Protein AF-A0A6B2G007-F1 (afdb_monomer)

Radius of gyration: 26.15 Å; Cα contacts (8 Å, |Δi|>4): 715; chains: 1; bounding box: 72×70×72 Å

Foldseek 3Di:
DCLDLVNALVVLLVDQEAEDPDDDPLVQLLVQLSCLSSQHKYWYKDDFVQKIWIDIDGAQFFATPQQDFDDFDDDDFLCCLQANPPALLSLLVNLQVLCCLLFQVDPDCSQVDDPDDPPPDPPDDTLDDSVNSNVQLVVLALLSNLCSNQPVSLVVSQPPVVVPPPHHRFAGDDPVLLVLLVVDADDPVRLQVQLPDFDDDDLSVLSNLLRNLSSVSCVVRVDPRDRQDLPDSSSLSNSLSSSQSVCVRNVHDHGGSNVSSCSSVVNRDDDPVSVVVRVVLSVVLVVCSVVVHPPRFMWMAAPDDPVPDRIDTHHGHGYQCQRLRRHPANEWEKEAAQQPQAQQNCQPVCQCSRPSAHQKWKFWPDPVRHTQDHSPCVVNVVRRGPGNVVVVDEAQTKIWIQGPSSRGIHIYGYHHDPDDPSDRMDIDSDDDDDDPDDPDDPDPDPVVVVVVVVPDDPPPPDPDDDDDPPDPDPDDDDDDDDD

InterPro domains:
  IPR000594 THIF-type NAD/FAD binding fold [PF00899] (9-324)
  IPR023318 Ubiquitin activating enzyme, alpha domain superfamily [G3DSA:1.10.10.520] (75-268)
  IPR028077 Ubiquitin/SUMO-activating enzyme ubiquitin-like domain [PF14732] (335-420)
  IPR030661 SUMO-activating enzyme subunit Uba2 [PIRSF039133] (3-442)
  IPR035985 Ubiquitin-activating enzyme-like [SSF69572] (7-404)
  IPR045886 ThiF/MoeB/HesA family [PTHR10953] (7-319)

Mean predicted aligned error: 15.24 Å

Nearest PDB structures (foldseek):
  3kyc-assembly1_B  TM=9.020E-01  e=5.670E-42  Homo sapiens
  1y8q-assembly1_B  TM=8.906E-01  e=5.670E-42  Homo sapiens
  6cwz-assembly1_D  TM=8.940E-01  e=4.563E-41  Homo sapiens
  1y8r-assembly2_E  TM=8.791E-01  e=1.330E-40  Homo sapiens
  6cwy-assembly1_D  TM=5.712E-01  e=1.726E-38  Homo sapiens

Structure (mmCIF, N/CA/C/O backbone):
data_AF-A0A6B2G007-F1
#
_entry.id   AF-A0A6B2G007-F1
#
loop_
_atom_site.group_PDB
_atom_site.id
_atom_site.type_symbol
_atom_site.label_atom_id
_atom_site.label_alt_id
_atom_site.label_comp_id
_atom_site.label_asym_id
_atom_site.label_entity_id
_atom_site.label_seq_id
_atom_site.pdbx_PDB_ins_code
_atom_site.Cartn_x
_atom_site.Cartn_y
_atom_site.Cartn_z
_atom_site.occupancy
_atom_site.B_iso_or_equiv
_atom_site.auth_seq_id
_atom_site.auth_comp_id
_atom_site.auth_asym_id
_atom_site.auth_atom_id
_atom_site.pdbx_PDB_model_num
ATOM 1 N N . ASP A 1 1 ? -11.099 14.455 1.557 1.00 78.75 1 ASP A N 1
ATOM 2 C CA . ASP A 1 1 ? -10.613 13.286 2.298 1.00 78.75 1 ASP A CA 1
ATOM 3 C C . ASP A 1 1 ? -11.407 13.118 3.594 1.00 78.75 1 ASP A C 1
ATOM 5 O O . ASP A 1 1 ? -11.759 14.137 4.186 1.00 78.75 1 ASP A O 1
ATOM 9 N N . ILE A 1 2 ? -11.721 11.881 3.993 1.00 85.38 2 ILE A N 1
ATOM 10 C CA . ILE A 1 2 ? -12.398 11.539 5.257 1.00 85.38 2 ILE A CA 1
ATOM 11 C C . ILE A 1 2 ? -11.501 11.798 6.478 1.00 85.38 2 ILE A C 1
ATOM 13 O O . ILE A 1 2 ? -12.018 12.029 7.561 1.00 85.38 2 ILE A O 1
ATOM 17 N N . ILE A 1 3 ? -10.180 11.869 6.279 1.00 86.25 3 ILE A N 1
ATOM 18 C CA . ILE A 1 3 ? -9.179 12.172 7.321 1.00 86.25 3 ILE A CA 1
ATOM 19 C C . ILE A 1 3 ? -9.186 13.670 7.717 1.00 86.25 3 ILE A C 1
ATOM 21 O O . ILE A 1 3 ? -8.520 14.104 8.656 1.00 86.25 3 ILE A O 1
ATOM 25 N N . ALA A 1 4 ? -9.945 14.516 7.011 1.00 84.44 4 ALA A N 1
ATOM 26 C CA . ALA A 1 4 ? -10.005 15.945 7.307 1.00 84.44 4 ALA A CA 1
ATOM 27 C C . ALA A 1 4 ? -10.589 16.226 8.706 1.00 84.44 4 ALA A C 1
ATOM 29 O O . ALA A 1 4 ? -11.660 15.725 9.039 1.00 84.44 4 ALA A O 1
ATOM 30 N N . LYS A 1 5 ? -9.971 17.154 9.458 1.00 83.06 5 LYS A N 1
ATOM 31 C CA . LYS A 1 5 ? -10.325 17.527 10.852 1.00 83.06 5 LYS A CA 1
ATOM 32 C C . LYS A 1 5 ? -11.810 17.817 11.126 1.00 83.06 5 LYS A C 1
ATOM 34 O O . LYS A 1 5 ? -12.246 17.744 12.265 1.00 83.06 5 LYS A O 1
ATOM 39 N N . LYS A 1 6 ? -12.590 18.177 10.103 1.00 88.25 6 LYS A N 1
ATOM 40 C CA . LYS A 1 6 ? -14.039 18.419 10.223 1.00 88.25 6 LYS A CA 1
ATOM 41 C C . LYS A 1 6 ? -14.864 17.147 10.475 1.00 88.25 6 LYS A C 1
ATOM 43 O O . LYS A 1 6 ? -16.031 17.258 10.837 1.00 88.25 6 LYS A O 1
ATOM 48 N N . PHE A 1 7 ? -14.297 15.970 10.217 1.00 91.56 7 PHE A N 1
ATOM 49 C CA . PHE A 1 7 ? -14.924 14.668 10.431 1.00 91.56 7 PHE A CA 1
ATOM 50 C C . PHE A 1 7 ? -14.437 14.076 11.757 1.00 91.56 7 PHE A C 1
ATOM 52 O O . PHE A 1 7 ? -13.749 13.064 11.790 1.00 91.56 7 PHE A O 1
ATOM 59 N N . ASP A 1 8 ? -14.756 14.760 12.852 1.00 89.25 8 ASP A N 1
ATOM 60 C CA . ASP A 1 8 ? -14.345 14.401 14.208 1.00 89.25 8 ASP A CA 1
ATOM 61 C C . ASP A 1 8 ? -15.229 13.296 14.824 1.00 89.25 8 ASP A C 1
ATOM 63 O O . ASP A 1 8 ? -16.197 12.822 14.226 1.00 89.25 8 ASP A O 1
ATOM 67 N N . VAL A 1 9 ? -14.932 12.890 16.062 1.00 91.06 9 VAL A N 1
ATOM 68 C CA . VAL A 1 9 ? -15.736 11.887 16.788 1.00 91.06 9 VAL A CA 1
ATOM 69 C C . VAL A 1 9 ? -17.211 12.311 16.879 1.00 91.06 9 VAL A C 1
ATOM 71 O O . VAL A 1 9 ? -18.102 11.474 16.734 1.00 91.06 9 VAL A O 1
ATOM 74 N N . SER A 1 10 ? -17.480 13.610 17.042 1.00 93.44 10 SER A N 1
ATOM 75 C CA . SER A 1 10 ? -18.836 14.174 17.074 1.00 93.44 10 SER A CA 1
ATOM 76 C C . SER A 1 10 ? -19.579 13.986 15.751 1.00 93.44 10 SER A C 1
ATOM 78 O O . SER A 1 10 ? -20.785 13.747 15.748 1.00 93.44 10 SER A O 1
ATOM 80 N N . PHE A 1 11 ? -18.886 14.105 14.615 1.00 95.94 11 PHE A N 1
ATOM 81 C CA . PHE A 1 11 ? -19.437 13.799 13.300 1.00 95.94 11 PHE A CA 1
ATOM 82 C C . PHE A 1 11 ? -19.808 12.319 13.186 1.00 95.94 11 PHE A C 1
ATOM 84 O O . PHE A 1 11 ? -20.940 12.020 12.808 1.00 95.94 11 PHE A O 1
ATOM 91 N N . PHE A 1 12 ? -18.900 11.410 13.554 1.00 95.81 12 PHE A N 1
ATOM 92 C CA . PHE A 1 12 ? -19.152 9.966 13.491 1.00 95.81 12 PHE A CA 1
ATOM 93 C C . PHE A 1 12 ? -20.288 9.531 14.425 1.00 95.81 12 PHE A C 1
ATOM 95 O O . PHE A 1 12 ? -21.111 8.709 14.035 1.00 95.81 12 PHE A O 1
ATOM 102 N N . GLY A 1 13 ? -20.405 10.137 15.610 1.00 95.88 13 GLY A N 1
ATOM 103 C CA . GLY A 1 13 ? -21.468 9.845 16.577 1.00 95.88 13 GLY A CA 1
ATOM 104 C C . GLY A 1 13 ? -22.892 10.197 16.121 1.00 95.88 13 GLY A C 1
ATOM 105 O O . GLY A 1 13 ? -23.842 9.886 16.831 1.00 95.88 13 GLY A O 1
ATOM 106 N N . LYS A 1 14 ? -23.068 10.836 14.955 1.00 97.56 14 LYS A N 1
ATOM 107 C CA . LYS A 1 14 ? -24.390 11.124 14.365 1.00 97.56 14 LYS A CA 1
ATOM 108 C C . LYS A 1 14 ? -25.007 9.926 13.640 1.00 97.56 14 LYS A C 1
ATOM 110 O O . LYS A 1 14 ? -26.169 10.010 13.254 1.00 97.56 14 LYS A O 1
ATOM 115 N N . PHE A 1 15 ? -24.235 8.870 13.394 1.00 97.69 15 PHE A N 1
ATOM 116 C CA . PHE A 1 15 ? -24.653 7.734 12.577 1.00 97.69 15 PHE A CA 1
ATOM 117 C C . PHE A 1 15 ? -24.898 6.489 13.431 1.00 97.69 15 PHE A C 1
ATOM 119 O O . PHE A 1 15 ? -24.147 6.212 14.361 1.00 97.69 15 PHE A O 1
ATOM 126 N N . ASP A 1 16 ? -25.908 5.698 13.063 1.00 96.06 16 ASP A N 1
ATOM 127 C CA . ASP A 1 16 ? -26.186 4.410 13.712 1.00 96.06 16 ASP A CA 1
ATOM 128 C C . ASP A 1 16 ? -25.235 3.296 13.245 1.00 96.06 16 ASP A C 1
ATOM 130 O O . ASP A 1 16 ? -24.919 2.376 14.000 1.00 96.06 16 ASP A O 1
ATOM 134 N N . VAL A 1 17 ? -24.790 3.364 11.985 1.00 95.88 17 VAL A N 1
ATOM 135 C CA . VAL A 1 17 ? -23.857 2.427 11.341 1.00 95.88 17 VAL A CA 1
ATOM 136 C C . VAL A 1 17 ? -23.013 3.196 10.324 1.00 95.88 17 VAL A C 1
ATOM 138 O O . VAL A 1 17 ? -23.531 4.052 9.606 1.00 95.88 17 VAL A O 1
ATOM 141 N N . VAL A 1 18 ? -21.727 2.859 10.220 1.00 97.56 18 VAL A N 1
ATOM 142 C CA . VAL A 1 18 ? -20.817 3.356 9.174 1.00 97.56 18 VAL A CA 1
ATOM 143 C C . VAL A 1 18 ? -20.434 2.204 8.249 1.00 97.56 18 VAL A C 1
ATOM 145 O O . VAL A 1 18 ? -20.181 1.097 8.716 1.00 97.56 18 VAL A O 1
ATOM 148 N N . ILE A 1 19 ? -20.381 2.450 6.937 1.00 96.88 19 ILE A N 1
ATOM 149 C CA . ILE A 1 19 ? -19.986 1.451 5.933 1.00 96.88 19 ILE A CA 1
ATOM 150 C C . ILE A 1 19 ? -18.810 2.000 5.127 1.00 96.88 19 ILE A C 1
ATOM 152 O O . ILE A 1 19 ? -18.935 3.032 4.467 1.00 96.88 19 ILE A O 1
ATOM 156 N N . ASN A 1 20 ? -17.677 1.303 5.160 1.00 94.75 20 ASN A N 1
ATOM 157 C CA . ASN A 1 20 ? -16.521 1.627 4.335 1.00 94.75 20 ASN A CA 1
ATOM 158 C C . ASN A 1 20 ? -16.717 1.150 2.892 1.00 94.75 20 ASN A C 1
ATOM 160 O O . ASN A 1 20 ? -17.160 0.033 2.630 1.00 94.75 20 ASN A O 1
ATOM 164 N N . ALA A 1 21 ? -16.269 1.989 1.962 1.00 88.81 21 ALA A N 1
ATOM 165 C CA . ALA A 1 21 ? -16.079 1.674 0.547 1.00 88.81 21 ALA A CA 1
ATOM 166 C C . ALA A 1 21 ? -14.742 2.270 0.068 1.00 88.81 21 ALA A C 1
ATOM 168 O O . ALA A 1 21 ? -14.669 2.972 -0.936 1.00 88.81 21 ALA A O 1
ATOM 169 N N . LEU A 1 22 ? -13.697 2.061 0.873 1.00 84.88 22 LEU A N 1
ATOM 170 C CA . LEU A 1 22 ? -12.377 2.673 0.721 1.00 84.88 22 LEU A CA 1
ATOM 171 C C . LEU A 1 22 ? -11.397 1.697 0.070 1.00 84.88 22 LEU A C 1
ATOM 173 O O . LEU A 1 22 ? -11.487 0.490 0.276 1.00 84.88 22 LEU A O 1
ATOM 177 N N . ASP A 1 23 ? -10.409 2.209 -0.646 1.00 76.94 23 ASP A N 1
ATOM 178 C CA . ASP A 1 23 ? -9.395 1.437 -1.374 1.00 76.94 23 ASP A CA 1
ATOM 179 C C . ASP A 1 23 ? -8.012 1.445 -0.705 1.00 76.94 23 ASP A C 1
ATOM 181 O O . ASP A 1 23 ? -7.130 0.681 -1.091 1.00 76.94 23 ASP A O 1
ATOM 185 N N . ASN A 1 24 ? -7.823 2.274 0.322 1.00 73.19 24 ASN A N 1
ATOM 186 C CA . ASN A 1 24 ? -6.537 2.463 0.977 1.00 73.19 24 ASN A CA 1
ATOM 187 C C . ASN A 1 24 ? -6.595 2.131 2.474 1.00 73.19 24 ASN A C 1
ATOM 189 O O . ASN A 1 24 ? -7.582 2.385 3.172 1.00 73.19 24 ASN A O 1
ATOM 193 N N . ARG A 1 25 ? -5.502 1.545 2.971 1.00 79.38 25 ARG A N 1
ATOM 194 C CA . ARG A 1 25 ? -5.396 1.044 4.348 1.00 79.38 25 ARG A CA 1
ATOM 195 C C . ARG A 1 25 ? -5.442 2.162 5.386 1.00 79.38 25 ARG A C 1
ATOM 197 O O . ARG A 1 25 ? -6.015 1.964 6.453 1.00 79.38 25 ARG A O 1
ATOM 204 N N . GLU A 1 26 ? -4.839 3.305 5.075 1.00 81.44 26 GLU A N 1
ATOM 205 C CA . GLU A 1 26 ? -4.743 4.451 5.979 1.00 81.44 26 GLU A CA 1
ATOM 206 C C . GLU A 1 26 ? -6.129 5.001 6.322 1.00 81.44 26 GLU A C 1
ATOM 208 O O . GLU A 1 26 ? -6.502 5.054 7.493 1.00 81.44 26 GLU A O 1
ATOM 213 N N . SER A 1 27 ? -6.941 5.295 5.304 1.00 86.44 27 SER A N 1
ATOM 214 C CA . SER A 1 27 ? -8.308 5.786 5.493 1.00 86.44 27 SER A CA 1
ATOM 215 C C . SER A 1 27 ? -9.176 4.758 6.220 1.00 86.44 27 SER A C 1
ATOM 217 O O . SER A 1 27 ? -9.948 5.129 7.102 1.00 86.44 27 SER A O 1
ATOM 219 N N . ARG A 1 28 ? -9.033 3.459 5.907 1.00 91.25 28 ARG A N 1
ATOM 220 C CA . ARG A 1 28 ? -9.756 2.385 6.617 1.00 91.25 28 ARG A CA 1
ATOM 221 C C . ARG A 1 28 ? -9.400 2.343 8.104 1.00 91.25 28 ARG A C 1
ATOM 223 O O . ARG A 1 28 ? -10.301 2.283 8.939 1.00 91.25 28 ARG A O 1
ATOM 230 N N . SER A 1 29 ? -8.108 2.420 8.435 1.00 90.12 29 SER A N 1
ATOM 231 C CA . SER A 1 29 ? -7.623 2.453 9.822 1.00 90.12 29 SER A CA 1
ATOM 232 C C . SER A 1 29 ? -8.095 3.713 10.557 1.00 90.12 29 SER A C 1
ATOM 234 O O . SER A 1 29 ? -8.569 3.628 11.690 1.00 90.12 29 SER A O 1
ATOM 236 N N . HIS A 1 30 ? -8.073 4.877 9.899 1.00 90.88 30 HIS A N 1
ATOM 237 C CA . HIS A 1 30 ? -8.612 6.118 10.456 1.00 90.88 30 HIS A CA 1
ATOM 238 C C . HIS A 1 30 ? -10.107 5.992 10.786 1.00 90.88 30 HIS A C 1
ATOM 240 O O . HIS A 1 30 ? -10.507 6.226 11.926 1.00 90.88 30 HIS A O 1
ATOM 246 N N . VAL A 1 31 ? -10.935 5.540 9.837 1.00 94.69 31 VAL A N 1
ATOM 247 C CA . VAL A 1 31 ? -12.377 5.348 10.071 1.00 94.69 31 VAL A CA 1
ATOM 248 C C . VAL A 1 31 ? -12.637 4.321 11.178 1.00 94.69 31 VAL A C 1
ATOM 250 O O . VAL A 1 31 ? -13.512 4.543 12.015 1.00 94.69 31 VAL A O 1
ATOM 253 N N . ASN A 1 32 ? -11.852 3.239 11.246 1.00 95.00 32 ASN A N 1
ATOM 254 C CA . ASN A 1 32 ? -11.906 2.268 12.343 1.00 95.00 32 ASN A CA 1
ATOM 255 C C . ASN A 1 32 ? -11.693 2.933 13.712 1.00 95.00 32 ASN A C 1
ATOM 257 O O . ASN A 1 32 ? -12.522 2.767 14.610 1.00 95.00 32 ASN A O 1
ATOM 261 N N . LYS A 1 33 ? -10.625 3.728 13.861 1.00 92.56 33 LYS A N 1
ATOM 262 C CA . LYS A 1 33 ? -10.320 4.475 15.094 1.00 92.56 33 LYS A CA 1
ATOM 263 C C . LYS A 1 33 ? -11.477 5.407 15.475 1.00 92.56 33 LYS A C 1
ATOM 265 O O . LYS A 1 33 ? -11.923 5.388 16.623 1.00 92.56 33 LYS A O 1
ATOM 270 N N . MET A 1 34 ? -12.021 6.154 14.514 1.00 94.31 34 MET A N 1
ATOM 271 C CA . MET A 1 34 ? -13.130 7.085 14.756 1.00 94.31 34 MET A CA 1
ATOM 272 C C . MET A 1 34 ? -14.423 6.373 15.173 1.00 94.31 34 MET A C 1
ATOM 274 O O . MET A 1 34 ? -15.066 6.782 16.139 1.00 94.31 34 MET A O 1
ATOM 278 N N . CYS A 1 35 ? -14.773 5.262 14.520 1.00 96.00 35 CYS A N 1
ATOM 279 C CA . CYS A 1 35 ? -15.961 4.471 14.854 1.00 96.00 35 CYS A CA 1
ATOM 280 C C . CYS A 1 35 ? -15.863 3.839 16.253 1.00 96.00 35 CYS A C 1
ATOM 282 O O . CYS A 1 35 ? -16.823 3.878 17.022 1.00 96.00 35 CYS A O 1
ATOM 284 N N . LEU A 1 36 ? -14.689 3.323 16.637 1.00 93.88 36 LEU A N 1
ATOM 285 C CA . LEU A 1 36 ? -14.453 2.796 17.987 1.00 93.88 36 LEU A CA 1
ATOM 286 C C . LEU A 1 36 ? -14.609 3.871 19.072 1.00 93.88 36 LEU A C 1
ATOM 288 O O . 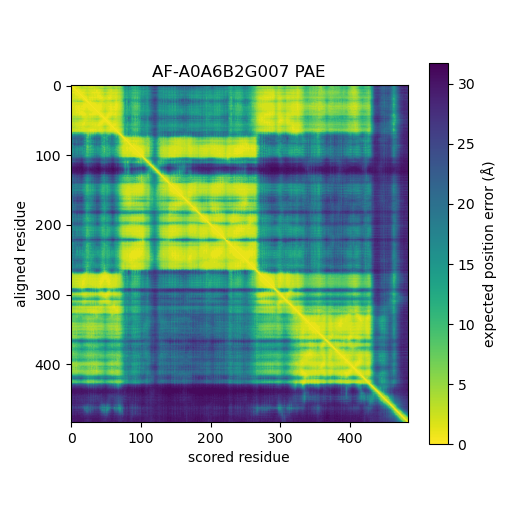LEU A 1 36 ? -15.121 3.588 20.161 1.00 93.88 36 LEU A O 1
ATOM 292 N N . LYS A 1 37 ? -14.180 5.105 18.793 1.00 91.94 37 LYS A N 1
ATOM 293 C CA . LYS A 1 37 ? -14.319 6.234 19.724 1.00 91.94 37 LYS A CA 1
ATOM 294 C C . LYS A 1 37 ? -15.753 6.714 19.835 1.00 91.94 37 LYS A C 1
ATOM 296 O O . LYS A 1 37 ? -16.248 6.863 20.948 1.00 91.94 37 LYS A O 1
ATOM 301 N N . ALA A 1 38 ? -16.431 6.853 18.700 1.00 95.00 38 ALA A N 1
ATOM 302 C CA . ALA A 1 38 ? -17.844 7.205 18.642 1.00 95.00 38 ALA A CA 1
ATOM 303 C C . ALA A 1 38 ? -18.771 6.074 19.135 1.00 95.00 38 ALA A C 1
ATOM 305 O O . ALA A 1 38 ? -19.967 6.295 19.289 1.00 95.00 38 ALA A O 1
ATOM 306 N N . ALA A 1 39 ? -18.231 4.873 19.387 1.00 94.44 39 ALA A N 1
ATOM 307 C CA . ALA A 1 39 ? -18.985 3.659 19.704 1.00 94.44 39 ALA A CA 1
ATOM 308 C C . ALA A 1 39 ? -20.038 3.299 18.635 1.00 94.44 39 ALA A C 1
ATOM 310 O O . ALA A 1 39 ? -21.068 2.696 18.940 1.00 94.44 39 ALA A O 1
ATOM 311 N N . VAL A 1 40 ? -19.742 3.626 17.376 1.00 96.25 40 VAL A N 1
ATOM 312 C CA . VAL A 1 40 ? -20.588 3.338 16.216 1.00 96.25 40 VAL A CA 1
ATOM 313 C C . VAL A 1 40 ? -20.089 2.059 15.535 1.00 96.25 40 VAL A C 1
ATOM 315 O O . VAL A 1 40 ? -18.892 1.946 15.263 1.00 96.25 40 VAL A O 1
ATOM 318 N N . PRO A 1 41 ? -20.957 1.065 15.267 1.00 94.88 41 PRO A N 1
ATOM 319 C CA . PRO A 1 41 ? -20.592 -0.111 14.486 1.00 94.88 41 PRO A CA 1
ATOM 320 C C . PRO A 1 41 ? -20.098 0.255 13.081 1.00 94.88 41 PRO A C 1
ATOM 322 O O . PRO A 1 41 ? -20.731 1.038 12.371 1.00 94.88 41 PRO A O 1
ATOM 325 N N . LEU A 1 42 ? -18.996 -0.367 12.667 1.00 96.31 42 LEU A N 1
ATOM 326 C CA . LEU A 1 42 ? -18.395 -0.200 11.348 1.00 96.31 42 LEU A CA 1
ATOM 327 C C . LEU A 1 42 ? -18.552 -1.485 10.534 1.00 96.31 42 LEU A C 1
ATOM 329 O O . LEU A 1 42 ? -18.262 -2.571 11.025 1.00 96.31 42 LEU A O 1
ATOM 333 N N . ILE A 1 43 ? -18.961 -1.364 9.277 1.00 95.62 43 ILE A N 1
ATOM 334 C CA . ILE A 1 43 ? -18.908 -2.436 8.285 1.00 95.62 43 ILE A CA 1
ATOM 335 C C . ILE A 1 43 ? -17.774 -2.116 7.319 1.00 95.62 43 ILE A C 1
ATOM 337 O O . ILE A 1 43 ? -17.810 -1.085 6.649 1.00 95.62 43 ILE A O 1
ATOM 341 N N . ASP A 1 44 ? -16.775 -2.989 7.238 1.00 94.62 44 ASP A N 1
ATOM 342 C CA . ASP A 1 44 ? -15.710 -2.897 6.241 1.00 94.62 44 ASP A CA 1
ATOM 343 C C . ASP A 1 44 ? -15.919 -3.917 5.131 1.00 94.62 44 ASP A C 1
ATOM 345 O O . ASP A 1 44 ? -16.363 -5.041 5.367 1.00 94.62 44 ASP A O 1
ATOM 349 N N . ALA A 1 45 ? -15.598 -3.513 3.909 1.00 91.31 45 ALA A N 1
ATOM 350 C CA . ALA A 1 45 ? -15.768 -4.338 2.731 1.00 91.31 45 ALA A CA 1
ATOM 351 C C . ALA A 1 45 ? -14.538 -4.256 1.826 1.00 91.31 45 ALA A C 1
ATOM 353 O O . ALA A 1 45 ? -13.864 -3.226 1.720 1.00 91.31 45 ALA A O 1
ATOM 354 N N . GLY A 1 46 ? -14.233 -5.353 1.142 1.00 88.12 46 GLY A N 1
ATOM 355 C CA . GLY A 1 46 ? -13.170 -5.386 0.146 1.00 88.12 46 GLY A CA 1
ATOM 356 C C . GLY A 1 46 ? -13.455 -6.383 -0.961 1.00 88.12 46 GLY A C 1
ATOM 357 O O . GLY A 1 46 ? -14.169 -7.368 -0.770 1.00 88.12 46 GLY A O 1
ATOM 358 N N . THR A 1 47 ? -12.903 -6.096 -2.133 1.00 81.81 47 THR A N 1
ATOM 359 C CA . THR A 1 47 ? -13.010 -6.938 -3.321 1.00 81.81 47 THR A CA 1
ATOM 360 C C . THR A 1 47 ? -11.643 -7.119 -3.952 1.00 81.81 47 THR A C 1
ATOM 362 O O . THR A 1 47 ? -10.803 -6.220 -3.940 1.00 81.81 47 THR A O 1
ATOM 365 N N . ALA A 1 48 ? -11.415 -8.314 -4.493 1.00 75.31 48 ALA A N 1
ATOM 366 C CA . ALA A 1 48 ? -10.226 -8.630 -5.260 1.00 75.31 48 ALA A CA 1
ATOM 367 C C . ALA A 1 48 ? -10.522 -9.671 -6.342 1.00 75.31 48 ALA A C 1
ATOM 369 O O . ALA A 1 48 ? -10.581 -10.876 -6.084 1.00 75.31 48 ALA A O 1
ATOM 370 N N . GLY A 1 49 ? -10.724 -9.214 -7.579 1.00 75.75 49 GLY A N 1
ATOM 371 C CA . GLY A 1 49 ? -11.154 -10.068 -8.680 1.00 75.75 49 GLY A CA 1
ATOM 372 C C . GLY A 1 49 ? -12.498 -10.734 -8.375 1.00 75.75 49 GLY A C 1
ATOM 373 O O . GLY A 1 49 ? -13.516 -10.067 -8.210 1.00 75.75 49 GLY A O 1
ATOM 374 N N . TYR A 1 50 ? -12.500 -12.065 -8.304 1.00 78.19 50 TYR A N 1
ATOM 375 C CA . TYR A 1 50 ? -13.686 -12.887 -8.000 1.00 78.19 50 TYR A CA 1
ATOM 376 C C . TYR A 1 50 ? -13.921 -13.120 -6.508 1.00 78.19 50 TYR A C 1
ATOM 378 O O . TYR A 1 50 ? -14.813 -13.874 -6.124 1.00 78.19 50 TYR A O 1
ATOM 386 N N . LEU A 1 51 ? -13.068 -12.549 -5.674 1.00 82.25 51 LEU A N 1
ATOM 387 C CA . LEU A 1 51 ? -13.075 -12.760 -4.246 1.00 82.25 51 LEU A CA 1
ATOM 388 C C . LEU A 1 51 ? -13.501 -11.467 -3.548 1.00 82.25 51 LEU A C 1
ATOM 390 O O . LEU A 1 51 ? -13.320 -10.371 -4.081 1.00 82.25 51 LEU A O 1
ATOM 394 N N . GLY A 1 52 ? -14.036 -11.586 -2.343 1.00 87.38 52 GLY A N 1
ATOM 395 C CA . GLY A 1 52 ? -14.354 -10.419 -1.533 1.00 87.38 52 GLY A CA 1
ATOM 396 C C . GLY A 1 52 ? -14.750 -10.783 -0.118 1.00 87.38 52 GLY A C 1
ATOM 397 O O . GLY A 1 52 ? -14.927 -11.957 0.214 1.00 87.38 52 GLY A O 1
ATOM 398 N N . GLN A 1 53 ? -14.896 -9.762 0.712 1.00 91.75 53 GLN A N 1
ATOM 399 C CA . GLN A 1 53 ? -15.231 -9.921 2.114 1.00 91.75 53 GLN A CA 1
ATOM 400 C C . GLN A 1 53 ? -16.066 -8.757 2.639 1.00 91.75 53 GLN A C 1
ATOM 402 O O . GLN A 1 53 ? -15.906 -7.619 2.194 1.00 91.75 53 GLN A O 1
ATOM 407 N N . VAL A 1 54 ? -16.908 -9.058 3.625 1.00 93.50 54 VAL A N 1
ATOM 408 C CA . VAL A 1 54 ? -17.610 -8.090 4.473 1.00 93.50 54 VAL A CA 1
ATOM 409 C C . VAL A 1 54 ? -17.321 -8.444 5.925 1.00 93.50 54 VAL A C 1
ATOM 411 O O . VAL A 1 54 ? -17.570 -9.572 6.351 1.00 93.50 54 VAL A O 1
ATOM 414 N N . ALA A 1 55 ? -16.804 -7.488 6.685 1.00 92.25 55 ALA A N 1
ATOM 415 C CA . ALA A 1 55 ? -16.509 -7.617 8.103 1.00 92.25 55 ALA A CA 1
ATOM 416 C C . ALA A 1 55 ? -17.292 -6.575 8.899 1.00 92.25 55 ALA A C 1
ATOM 418 O O . ALA A 1 55 ? -17.514 -5.459 8.436 1.00 92.25 55 ALA A O 1
ATOM 419 N N . VAL A 1 56 ? -17.696 -6.938 10.114 1.00 92.50 56 VAL A N 1
ATOM 420 C CA . VAL A 1 56 ? -18.375 -6.030 11.039 1.00 92.50 56 VAL A CA 1
ATOM 421 C C . VAL A 1 56 ? -17.495 -5.838 12.260 1.00 92.50 56 VAL A C 1
ATOM 423 O O . VAL A 1 56 ? -17.109 -6.805 12.915 1.00 92.50 56 VAL A O 1
ATOM 426 N N . TYR A 1 57 ? -17.217 -4.581 12.576 1.00 92.94 57 TYR A N 1
ATOM 427 C CA . TYR A 1 57 ? -16.426 -4.158 13.713 1.00 92.94 57 TYR A CA 1
ATOM 428 C C . TYR A 1 57 ? -17.310 -3.440 14.725 1.00 92.94 57 TYR A C 1
ATOM 430 O O . TYR A 1 57 ? -17.944 -2.423 14.437 1.00 92.94 57 TYR A O 1
ATOM 438 N N . LYS A 1 58 ? -17.348 -3.981 15.940 1.00 92.00 58 LYS A N 1
ATOM 439 C CA . LYS A 1 58 ? -18.098 -3.437 17.063 1.00 92.00 58 LYS A CA 1
ATOM 440 C C . LYS A 1 58 ? -17.215 -3.408 18.301 1.00 92.00 58 LYS A C 1
ATOM 442 O O . LYS A 1 58 ? -16.716 -4.446 18.740 1.00 92.00 58 LYS A O 1
ATOM 447 N N . LYS A 1 59 ? -17.074 -2.209 18.871 1.00 92.00 59 LYS A N 1
ATOM 448 C CA . LYS A 1 59 ? -16.295 -1.952 20.085 1.00 92.00 59 LYS A CA 1
ATOM 449 C C . LYS A 1 59 ? -16.636 -2.964 21.183 1.00 92.00 59 LYS A C 1
ATOM 451 O O . LYS A 1 59 ? -17.811 -3.249 21.408 1.00 92.00 59 LYS A O 1
ATOM 456 N N . ASP A 1 60 ? -15.602 -3.511 21.818 1.00 89.69 60 ASP A N 1
ATOM 457 C CA . ASP A 1 60 ? -15.666 -4.476 22.928 1.00 89.69 60 ASP A CA 1
ATOM 458 C C . ASP A 1 60 ? -16.376 -5.812 22.624 1.00 89.69 60 ASP A C 1
ATOM 460 O O . ASP A 1 60 ? -16.509 -6.661 23.506 1.00 89.69 60 ASP A O 1
ATOM 464 N N . VAL A 1 61 ? -16.809 -6.040 21.378 1.00 89.50 61 VAL A N 1
ATOM 465 C CA . VAL A 1 61 ? -17.542 -7.247 20.964 1.00 89.50 61 VAL A CA 1
ATOM 466 C C . VAL A 1 61 ? -16.737 -8.059 19.958 1.00 89.50 61 VAL A C 1
ATOM 468 O O . VAL A 1 61 ? -16.563 -9.264 20.144 1.00 89.50 61 VAL A O 1
ATOM 471 N N . THR A 1 62 ? -16.238 -7.411 18.909 1.00 90.31 62 THR A N 1
ATOM 472 C CA . THR A 1 62 ? -15.423 -8.037 17.863 1.00 90.31 62 THR A CA 1
ATOM 473 C C . THR A 1 62 ? -14.008 -7.484 17.908 1.00 90.31 62 THR A C 1
ATOM 475 O O . THR A 1 62 ? -13.753 -6.430 18.490 1.00 90.31 62 THR A O 1
ATOM 478 N N . GLU A 1 63 ? -13.076 -8.151 17.238 1.00 91.06 63 GLU A N 1
ATOM 479 C CA . GLU A 1 63 ? -11.839 -7.490 16.833 1.00 91.06 63 GLU A CA 1
ATOM 480 C C . GLU A 1 63 ? -12.135 -6.207 16.038 1.00 91.06 63 GLU A C 1
ATOM 482 O O . GLU A 1 63 ? -13.215 -6.065 15.462 1.00 91.06 63 GLU A O 1
ATOM 487 N N . CYS A 1 64 ? -11.204 -5.258 16.040 1.00 92.81 64 CYS A N 1
ATOM 488 C CA . CYS A 1 64 ? -11.27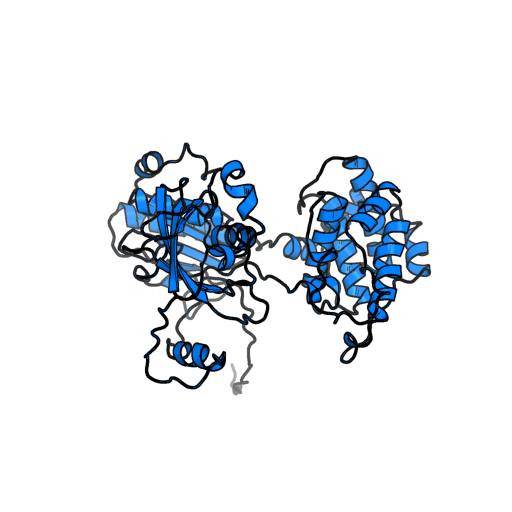2 -4.090 15.169 1.00 92.81 64 CYS A CA 1
ATOM 489 C C . CYS A 1 64 ? -10.447 -4.312 13.899 1.00 92.81 64 CYS A C 1
ATOM 491 O O . CYS A 1 64 ? -9.706 -5.292 13.805 1.00 92.81 64 CYS A O 1
ATOM 493 N N . TYR A 1 65 ? -10.531 -3.382 12.947 1.00 92.00 65 TYR A N 1
ATOM 494 C CA . TYR A 1 65 ? -9.762 -3.466 11.704 1.00 92.00 65 TYR A CA 1
ATOM 495 C C . TYR A 1 65 ? -8.256 -3.643 11.961 1.00 92.00 65 TYR A C 1
ATOM 497 O O . TYR A 1 65 ? -7.626 -4.459 11.301 1.00 92.00 65 TYR A O 1
ATOM 505 N N . ASP A 1 66 ? -7.686 -2.966 12.962 1.00 90.38 66 ASP A N 1
ATOM 506 C CA . ASP A 1 66 ? -6.245 -3.002 13.269 1.00 90.38 66 ASP A CA 1
ATOM 507 C C . ASP A 1 66 ? -5.827 -4.132 14.243 1.00 90.38 66 ASP A C 1
ATOM 509 O O . ASP A 1 66 ? -4.711 -4.141 14.759 1.00 90.38 66 ASP A O 1
ATOM 513 N N . CYS A 1 67 ? -6.714 -5.078 14.582 1.00 87.31 67 CYS A N 1
ATOM 514 C CA . CYS A 1 67 ? -6.369 -6.174 15.506 1.00 87.31 67 CYS A CA 1
ATOM 515 C C . CYS A 1 67 ? -5.411 -7.205 14.918 1.00 87.31 67 CYS A C 1
ATOM 517 O O . CYS A 1 67 ? -4.683 -7.852 15.674 1.00 87.31 67 CYS A O 1
ATOM 519 N N . SER A 1 68 ? -5.467 -7.381 13.601 1.00 79.81 68 SER A N 1
ATOM 520 C CA . SER A 1 68 ? -4.640 -8.317 12.855 1.00 79.81 68 SER A CA 1
ATOM 521 C C . SER A 1 68 ? -3.743 -7.524 11.908 1.00 79.81 68 SER A C 1
ATOM 523 O O . SER A 1 68 ? -4.242 -6.607 11.250 1.00 79.81 68 SER A O 1
ATOM 525 N N . PRO A 1 69 ? -2.446 -7.858 11.800 1.00 69.56 69 PRO A N 1
ATOM 526 C CA . PRO A 1 69 ? -1.560 -7.182 10.869 1.00 69.56 69 PRO A CA 1
ATOM 527 C C . PRO A 1 69 ? -2.055 -7.407 9.441 1.00 69.56 69 PRO A C 1
ATOM 529 O O . PRO A 1 69 ? -2.219 -8.542 8.985 1.00 69.56 69 PRO A O 1
ATOM 532 N N . HIS A 1 70 ? -2.288 -6.309 8.731 1.00 70.81 70 HIS A N 1
ATOM 533 C CA . HIS A 1 70 ? -2.611 -6.359 7.312 1.00 70.81 70 HIS A CA 1
ATOM 534 C C . HIS A 1 70 ? -1.327 -6.552 6.509 1.00 70.81 70 HIS A C 1
ATOM 536 O O . HIS A 1 70 ? -0.312 -5.933 6.843 1.00 70.81 70 HIS A O 1
ATOM 542 N N . PRO A 1 71 ? -1.348 -7.365 5.441 1.00 60.72 71 PRO A N 1
ATOM 543 C CA . PRO A 1 71 ? -0.187 -7.529 4.582 1.00 60.72 71 PRO A CA 1
ATOM 544 C C . PRO A 1 71 ? 0.256 -6.161 4.047 1.00 60.72 71 PRO A C 1
ATOM 546 O O . PRO A 1 71 ? -0.521 -5.429 3.432 1.00 60.72 71 PRO A O 1
ATOM 549 N N . VAL A 1 72 ? 1.503 -5.800 4.339 1.00 56.94 72 VAL A N 1
ATOM 550 C CA . VAL A 1 72 ? 2.162 -4.625 3.760 1.00 56.94 72 VAL A CA 1
ATOM 551 C C . VAL A 1 72 ? 2.489 -4.955 2.304 1.00 56.94 72 VAL A C 1
ATOM 553 O O . VAL A 1 72 ? 2.733 -6.120 1.980 1.00 56.94 72 VAL A O 1
ATOM 556 N N . ALA A 1 73 ? 2.470 -3.955 1.419 1.00 55.72 73 ALA A N 1
ATOM 557 C CA . ALA A 1 73 ? 2.964 -4.135 0.057 1.00 55.72 73 ALA A CA 1
ATOM 558 C C . ALA A 1 73 ? 4.375 -4.749 0.097 1.00 55.72 73 ALA A C 1
ATOM 560 O O . ALA A 1 73 ? 5.186 -4.369 0.943 1.00 55.72 73 ALA A O 1
ATOM 561 N N . GLU A 1 74 ? 4.649 -5.724 -0.773 1.00 56.75 74 GLU A N 1
ATOM 562 C CA . GLU A 1 74 ? 5.954 -6.388 -0.801 1.00 56.75 74 GLU A CA 1
ATOM 563 C C . GLU A 1 74 ? 7.059 -5.353 -1.049 1.00 56.75 74 GLU A C 1
ATOM 565 O O . GLU A 1 74 ? 7.092 -4.698 -2.092 1.00 56.75 74 GLU A O 1
ATOM 570 N N . THR A 1 75 ? 7.963 -5.199 -0.080 1.00 54.69 75 THR A N 1
ATOM 571 C CA . THR A 1 75 ? 9.172 -4.391 -0.221 1.00 54.69 75 THR A CA 1
ATOM 572 C C . THR A 1 75 ? 10.324 -5.283 -0.663 1.00 54.69 75 THR A C 1
ATOM 574 O O . THR A 1 75 ? 10.535 -6.381 -0.143 1.00 54.69 75 THR A O 1
ATOM 577 N N . TYR A 1 76 ? 11.071 -4.816 -1.658 1.00 63.22 76 TYR A N 1
ATOM 578 C CA . TYR A 1 76 ? 12.185 -5.551 -2.245 1.00 63.22 76 TYR A CA 1
ATOM 579 C C . TYR A 1 76 ? 13.511 -4.937 -1.783 1.00 63.22 76 TYR A C 1
ATOM 581 O O . TYR A 1 76 ? 13.618 -3.710 -1.757 1.00 63.22 76 TYR A O 1
ATOM 589 N N . PRO A 1 77 ? 14.540 -5.742 -1.457 1.00 58.84 77 PRO A N 1
ATOM 590 C CA . PRO A 1 77 ? 15.835 -5.205 -1.054 1.00 58.84 77 PRO A CA 1
ATOM 591 C C . PRO A 1 77 ? 16.444 -4.304 -2.136 1.00 58.84 77 PRO A C 1
ATOM 593 O O . PRO A 1 77 ? 16.504 -4.686 -3.308 1.00 58.84 77 PRO A O 1
ATOM 596 N N . THR A 1 78 ? 16.976 -3.142 -1.749 1.00 62.94 78 THR A N 1
ATOM 597 C CA . THR A 1 78 ? 17.595 -2.171 -2.673 1.00 62.94 78 THR A CA 1
ATOM 598 C C . THR A 1 78 ? 18.691 -2.798 -3.537 1.00 62.94 78 THR A C 1
ATOM 600 O O . THR A 1 78 ? 18.769 -2.524 -4.732 1.00 62.94 78 THR A O 1
ATOM 603 N N . CYS A 1 79 ? 19.495 -3.710 -2.976 1.00 62.12 79 CYS A N 1
ATOM 604 C CA . CYS A 1 79 ? 20.517 -4.449 -3.723 1.00 62.12 79 CYS A CA 1
ATOM 605 C C . CYS A 1 79 ? 19.920 -5.320 -4.847 1.00 62.12 79 CYS A C 1
ATOM 607 O O . CYS A 1 79 ? 20.497 -5.409 -5.930 1.00 62.12 79 CYS A O 1
ATOM 609 N N . THR A 1 80 ? 18.738 -5.905 -4.630 1.00 71.81 80 THR A N 1
ATOM 610 C CA . THR A 1 80 ? 18.019 -6.710 -5.630 1.00 71.81 80 THR A CA 1
ATOM 611 C C . THR A 1 80 ? 17.465 -5.819 -6.740 1.00 71.81 80 THR A C 1
ATOM 613 O O . THR A 1 80 ? 17.594 -6.143 -7.915 1.00 71.81 80 THR A O 1
ATOM 616 N N . ILE A 1 81 ? 16.900 -4.662 -6.389 1.00 74.00 81 ILE A N 1
ATOM 617 C CA . ILE A 1 81 ? 16.370 -3.700 -7.365 1.00 74.00 81 ILE A CA 1
ATOM 618 C C . ILE A 1 81 ? 17.498 -3.093 -8.218 1.00 74.00 81 ILE A C 1
ATOM 620 O O . ILE A 1 81 ? 17.388 -3.017 -9.447 1.00 74.00 81 ILE A O 1
ATOM 624 N N . ARG A 1 82 ? 18.608 -2.696 -7.583 1.00 74.62 82 ARG A N 1
ATOM 625 C CA . ARG A 1 82 ? 19.722 -1.981 -8.222 1.00 74.62 82 ARG A CA 1
ATOM 626 C C . ARG A 1 82 ? 20.663 -2.891 -9.007 1.00 74.62 82 ARG A C 1
ATOM 628 O O . ARG A 1 82 ? 20.997 -2.558 -10.145 1.00 74.62 82 ARG A O 1
ATOM 635 N N . ASN A 1 83 ? 21.075 -4.012 -8.417 1.00 78.88 83 ASN A N 1
ATOM 636 C CA . ASN A 1 83 ? 22.210 -4.786 -8.915 1.00 78.88 83 ASN A CA 1
ATOM 637 C C . ASN A 1 83 ? 21.795 -6.109 -9.555 1.00 78.88 83 ASN A C 1
ATOM 639 O O . ASN A 1 83 ? 22.288 -6.422 -10.628 1.00 78.88 83 ASN A O 1
ATOM 643 N N . ASN A 1 84 ? 20.906 -6.884 -8.928 1.00 81.31 84 ASN A N 1
ATOM 644 C CA . ASN A 1 84 ? 20.590 -8.236 -9.401 1.00 81.31 84 ASN A CA 1
ATOM 645 C C . ASN A 1 84 ? 19.082 -8.555 -9.330 1.00 81.31 84 ASN A C 1
ATOM 647 O O . ASN A 1 84 ? 18.633 -9.270 -8.427 1.00 81.31 84 ASN A O 1
ATOM 651 N N . PRO A 1 85 ? 18.267 -8.007 -10.250 1.00 86.38 85 PRO A N 1
ATOM 652 C CA . PRO A 1 85 ? 16.850 -8.323 -10.321 1.00 86.38 85 PRO A CA 1
ATOM 653 C C . PRO A 1 85 ? 16.640 -9.771 -10.784 1.00 86.38 85 PRO A C 1
ATOM 655 O O . PRO A 1 85 ? 17.084 -10.163 -11.854 1.00 86.38 85 PRO A O 1
ATOM 658 N N . SER A 1 86 ? 15.891 -10.554 -10.006 1.00 85.25 86 SER A N 1
ATOM 659 C CA . SER A 1 86 ? 15.504 -11.932 -10.362 1.00 85.25 86 SER A CA 1
ATOM 660 C C . SER A 1 86 ? 14.072 -12.102 -10.891 1.00 85.25 86 SER A C 1
ATOM 662 O O . SER A 1 86 ? 13.688 -13.198 -11.293 1.00 85.25 86 SER A O 1
ATOM 664 N N . LYS A 1 87 ? 13.250 -11.046 -10.872 1.00 88.31 87 LYS A N 1
ATOM 665 C CA . LYS A 1 87 ? 11.849 -11.064 -11.319 1.00 88.31 87 LYS A CA 1
ATOM 666 C C . LYS A 1 87 ? 11.509 -9.765 -12.038 1.00 88.31 87 LYS A C 1
ATOM 668 O O . LYS A 1 87 ? 12.041 -8.714 -11.684 1.00 88.31 87 LYS A O 1
ATOM 673 N N . LEU A 1 88 ? 10.548 -9.819 -12.963 1.00 91.38 88 LEU A N 1
ATOM 674 C CA . LEU A 1 88 ? 10.067 -8.639 -13.692 1.00 91.38 88 LEU A CA 1
ATOM 675 C C . LEU A 1 88 ? 9.593 -7.520 -12.750 1.00 91.38 88 LEU A C 1
ATOM 677 O O . LEU A 1 88 ? 9.873 -6.352 -13.000 1.00 91.38 88 LEU A O 1
ATOM 681 N N . ILE A 1 89 ? 8.959 -7.861 -11.623 1.00 87.50 89 ILE A N 1
ATOM 682 C CA . ILE A 1 89 ? 8.529 -6.872 -10.623 1.00 87.50 89 ILE A CA 1
ATOM 683 C C . ILE A 1 89 ? 9.690 -6.036 -10.067 1.00 87.50 89 ILE A C 1
ATOM 685 O O . ILE A 1 89 ? 9.525 -4.841 -9.850 1.00 87.50 89 ILE A O 1
ATOM 689 N N . HIS A 1 90 ? 10.895 -6.602 -9.942 1.00 86.62 90 HIS A N 1
ATOM 690 C CA . HIS A 1 90 ? 12.074 -5.842 -9.523 1.00 86.62 90 HIS A CA 1
ATOM 691 C C . HIS A 1 90 ? 12.473 -4.801 -10.580 1.00 86.62 90 HIS A C 1
ATOM 693 O O . HIS A 1 90 ? 12.849 -3.680 -10.244 1.00 86.62 90 HIS A O 1
ATOM 699 N N . CYS A 1 91 ? 12.349 -5.144 -11.866 1.00 93.56 91 CYS A N 1
ATOM 700 C CA . CYS A 1 91 ? 12.587 -4.215 -12.972 1.00 93.56 91 CYS A CA 1
ATOM 701 C C . CYS A 1 91 ? 11.518 -3.117 -13.044 1.00 93.56 91 CYS A C 1
ATOM 703 O O . CYS A 1 91 ? 11.850 -1.980 -13.365 1.00 93.56 91 CYS A O 1
ATOM 705 N N . ILE A 1 92 ? 10.263 -3.435 -12.713 1.00 92.38 92 ILE A N 1
ATOM 706 C CA . ILE A 1 92 ? 9.157 -2.466 -12.655 1.00 92.38 92 ILE A CA 1
ATOM 707 C C . ILE A 1 92 ? 9.376 -1.463 -11.519 1.00 92.38 92 ILE A C 1
ATOM 709 O O . ILE A 1 92 ? 9.282 -0.259 -11.743 1.00 92.38 92 ILE A O 1
ATOM 713 N N . VAL A 1 93 ? 9.726 -1.943 -10.321 1.00 85.44 93 VAL A N 1
ATOM 714 C CA . VAL A 1 93 ? 10.055 -1.082 -9.172 1.00 85.44 93 VAL A CA 1
ATOM 715 C C . VAL A 1 93 ? 11.250 -0.185 -9.505 1.00 85.44 93 VAL A C 1
ATOM 717 O O . VAL A 1 93 ? 11.183 1.024 -9.307 1.00 85.44 93 VAL A O 1
ATOM 720 N N . TRP A 1 94 ? 12.305 -0.742 -10.110 1.00 90.00 94 TRP A N 1
ATOM 721 C CA . TRP A 1 94 ? 13.447 0.043 -10.584 1.00 90.00 94 TRP A CA 1
ATOM 722 C C . TRP A 1 94 ? 13.043 1.130 -11.596 1.00 90.00 94 TRP A C 1
ATOM 724 O O . TRP A 1 94 ? 13.482 2.272 -11.479 1.00 90.00 94 TRP A O 1
ATOM 734 N N . ALA A 1 95 ? 12.188 0.799 -12.567 1.00 93.12 95 ALA A N 1
ATOM 735 C CA . ALA A 1 95 ? 11.729 1.736 -13.591 1.00 93.12 95 ALA A CA 1
ATOM 736 C C . ALA A 1 95 ? 10.877 2.874 -13.009 1.00 93.12 95 ALA A C 1
ATOM 738 O O . ALA A 1 95 ? 10.978 4.013 -13.462 1.00 93.12 95 ALA A O 1
ATOM 739 N N . LYS A 1 96 ? 10.072 2.583 -11.981 1.00 88.75 96 LYS A N 1
ATOM 740 C CA . LYS A 1 96 ? 9.300 3.596 -11.256 1.00 88.75 96 LYS A CA 1
ATOM 741 C C . LYS A 1 96 ? 10.217 4.582 -10.524 1.00 88.75 96 LYS A C 1
ATOM 743 O O . LYS A 1 96 ? 10.025 5.785 -10.653 1.00 88.75 96 LYS A O 1
ATOM 748 N N . HIS A 1 97 ? 11.252 4.095 -9.842 1.00 83.12 97 HIS A N 1
ATOM 749 C CA . HIS A 1 97 ? 12.233 4.972 -9.194 1.00 83.12 97 HIS A CA 1
ATOM 750 C C . HIS A 1 97 ? 13.041 5.796 -10.196 1.00 83.12 97 HIS A C 1
ATOM 752 O O . HIS A 1 97 ? 13.300 6.972 -9.962 1.00 83.12 97 HIS A O 1
ATOM 758 N N . LEU A 1 98 ? 13.385 5.212 -11.349 1.00 88.12 98 LEU A N 1
ATOM 759 C CA . LEU A 1 98 ? 14.002 5.965 -12.438 1.00 88.12 98 LEU A CA 1
ATOM 760 C C . LEU A 1 98 ? 13.105 7.131 -12.889 1.00 88.12 98 LEU A C 1
ATOM 762 O O . LEU A 1 98 ? 13.596 8.243 -13.062 1.00 88.12 98 LEU A O 1
ATOM 766 N N . TYR A 1 99 ? 11.800 6.894 -13.048 1.00 90.00 99 TYR A N 1
ATOM 767 C CA . TYR A 1 99 ? 10.839 7.951 -13.368 1.00 90.00 99 TYR A CA 1
ATOM 768 C C . TYR A 1 99 ? 10.794 9.036 -12.277 1.00 90.00 99 TYR A C 1
ATOM 770 O O . TYR A 1 99 ? 10.867 10.222 -12.588 1.00 90.00 99 TYR A O 1
ATOM 778 N N . GLU A 1 100 ? 10.717 8.647 -11.002 1.00 84.81 100 GLU A N 1
ATOM 779 C CA . GLU A 1 100 ? 10.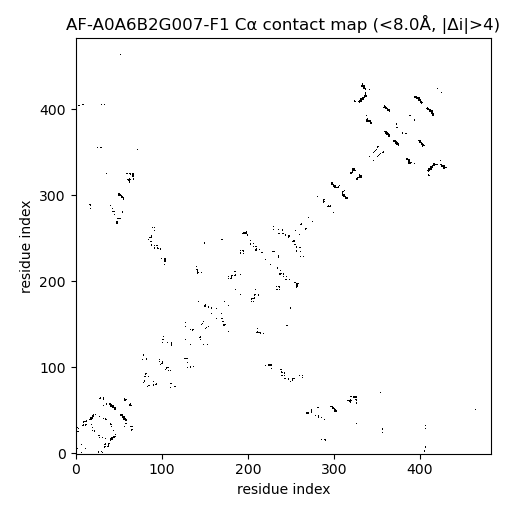643 9.581 -9.868 1.00 84.81 100 GLU A CA 1
ATOM 780 C C . GLU A 1 100 ? 11.885 10.485 -9.761 1.00 84.81 100 GLU A C 1
ATOM 782 O O . GLU A 1 100 ? 11.764 11.673 -9.461 1.00 84.81 100 GLU A O 1
ATOM 787 N N . ILE A 1 101 ? 13.074 9.960 -10.064 1.00 80.88 101 ILE A N 1
ATOM 788 C CA . ILE A 1 101 ? 14.312 10.754 -10.090 1.00 80.88 101 ILE A CA 1
ATOM 789 C C . ILE A 1 101 ? 14.306 11.745 -11.252 1.00 80.88 101 ILE A C 1
ATOM 791 O O . ILE A 1 101 ? 14.661 12.906 -11.069 1.00 80.88 101 ILE A O 1
ATOM 795 N N . LEU A 1 102 ? 13.910 11.294 -12.445 1.00 84.69 102 LEU A N 1
ATOM 796 C CA . LEU A 1 102 ? 13.961 12.118 -13.654 1.00 84.69 102 LEU A CA 1
ATOM 797 C C . LEU A 1 102 ? 12.879 13.204 -13.686 1.00 84.69 102 LEU A C 1
ATOM 799 O O . LEU A 1 102 ? 13.117 14.272 -14.243 1.00 84.69 102 LEU A O 1
ATOM 803 N N . PHE A 1 103 ? 11.694 12.929 -13.132 1.00 85.06 103 PHE A N 1
ATOM 804 C CA . PHE A 1 103 ? 10.505 13.762 -13.340 1.00 85.06 103 PHE A CA 1
ATOM 805 C C . PHE A 1 103 ? 9.810 14.226 -12.058 1.00 85.06 103 PHE A C 1
ATOM 807 O O . PHE A 1 103 ? 8.955 15.102 -12.138 1.00 85.06 103 PHE A O 1
ATOM 814 N N . PHE A 1 104 ? 10.137 13.674 -10.886 1.00 79.81 104 PHE A N 1
ATOM 815 C CA . PHE A 1 104 ? 9.515 14.051 -9.607 1.00 79.81 104 PHE A CA 1
ATOM 816 C C . PHE A 1 104 ? 10.511 14.655 -8.602 1.00 79.81 104 PHE A C 1
ATOM 818 O O . PHE A 1 104 ? 10.103 15.047 -7.512 1.00 79.81 104 PHE A O 1
ATOM 825 N N . ASN A 1 105 ? 11.798 14.776 -8.968 1.00 68.50 105 ASN A N 1
ATOM 826 C CA . ASN A 1 105 ? 12.887 15.254 -8.104 1.00 68.50 105 ASN A CA 1
ATOM 827 C C . ASN A 1 105 ? 12.946 14.518 -6.755 1.00 68.50 105 ASN A C 1
ATOM 829 O O . ASN A 1 105 ? 13.209 15.117 -5.714 1.00 68.50 105 ASN A O 1
ATOM 833 N N . SER A 1 106 ? 12.657 13.215 -6.762 1.00 59.88 106 SER A N 1
ATOM 834 C CA . SER A 1 106 ? 12.688 12.421 -5.540 1.00 59.88 106 SER A CA 1
ATOM 835 C C . SER A 1 106 ? 14.130 12.119 -5.122 1.00 59.88 106 SER A C 1
ATOM 837 O O . SER A 1 106 ? 14.895 11.537 -5.892 1.00 59.88 106 SER A O 1
ATOM 839 N N . GLU A 1 107 ? 14.490 12.469 -3.885 1.00 54.25 107 GLU A N 1
ATOM 840 C CA . GLU A 1 107 ? 15.731 12.042 -3.224 1.00 54.25 107 GLU A CA 1
ATOM 841 C C . GLU A 1 107 ? 15.605 10.573 -2.771 1.00 54.25 107 GLU A C 1
ATOM 843 O O . GLU A 1 107 ? 15.590 10.263 -1.582 1.00 54.25 107 GLU A O 1
ATOM 848 N N . THR A 1 108 ? 15.417 9.639 -3.710 1.00 50.03 108 THR A N 1
ATOM 849 C CA . THR A 1 108 ? 15.355 8.210 -3.365 1.00 50.03 108 THR A CA 1
ATOM 850 C C . THR A 1 108 ? 16.753 7.636 -3.135 1.00 50.03 108 THR A C 1
ATOM 852 O O . THR A 1 108 ? 17.577 7.608 -4.050 1.00 50.03 108 THR A O 1
ATOM 855 N N . ASP A 1 109 ? 16.964 7.033 -1.965 1.00 50.06 109 ASP A N 1
ATOM 856 C CA . ASP A 1 109 ? 18.219 6.401 -1.521 1.00 50.06 109 ASP A CA 1
ATOM 857 C C . ASP A 1 109 ? 18.724 5.233 -2.402 1.00 50.06 109 ASP A C 1
ATOM 859 O O . ASP A 1 109 ? 19.830 4.726 -2.197 1.00 50.06 109 ASP A O 1
ATOM 863 N N . ILE A 1 110 ? 17.941 4.771 -3.384 1.00 52.81 110 ILE A N 1
ATOM 864 C CA . ILE A 1 110 ? 18.218 3.562 -4.183 1.00 52.81 110 ILE A CA 1
ATOM 865 C C . ILE A 1 110 ? 19.453 3.715 -5.077 1.00 52.81 110 ILE A C 1
ATOM 867 O O . ILE A 1 110 ? 20.182 2.743 -5.292 1.00 52.81 110 ILE A O 1
ATOM 871 N N . PHE A 1 111 ? 19.705 4.921 -5.586 1.00 54.34 111 PHE A N 1
ATOM 872 C CA . PHE A 1 111 ? 20.849 5.206 -6.457 1.00 54.34 111 PHE A CA 1
ATOM 873 C C . PHE A 1 111 ? 22.063 5.754 -5.687 1.00 54.34 111 PHE A C 1
ATOM 875 O O . PHE A 1 111 ? 23.194 5.626 -6.165 1.00 54.34 111 PHE A O 1
ATOM 882 N N . ASP A 1 112 ? 21.860 6.224 -4.454 1.00 48.22 112 ASP A N 1
ATOM 883 C CA . ASP A 1 112 ? 22.901 6.867 -3.643 1.00 48.22 112 ASP A CA 1
ATOM 884 C C . ASP A 1 112 ? 23.446 5.977 -2.502 1.00 48.22 112 ASP A C 1
ATOM 886 O O . ASP A 1 112 ? 24.579 6.174 -2.065 1.00 48.22 112 ASP A O 1
ATOM 890 N N . SER A 1 113 ? 22.729 4.925 -2.081 1.00 45.78 113 SER A N 1
ATOM 891 C CA . SER A 1 113 ? 23.163 4.027 -0.992 1.00 45.78 113 SER A CA 1
ATOM 892 C C . SER A 1 113 ? 23.850 2.751 -1.499 1.00 45.78 113 SER A C 1
ATOM 894 O O . SER A 1 113 ? 23.280 2.018 -2.313 1.00 45.78 113 SER A O 1
ATOM 896 N N . ASP A 1 114 ? 25.049 2.448 -0.986 1.00 46.62 114 ASP A N 1
ATOM 897 C CA . ASP A 1 114 ? 25.790 1.191 -1.204 1.00 46.62 114 ASP A CA 1
ATOM 898 C C . ASP A 1 114 ? 25.756 0.314 0.064 1.00 46.62 114 ASP A C 1
ATOM 900 O O . ASP A 1 114 ? 26.429 0.641 1.045 1.00 46.62 114 ASP A O 1
ATOM 904 N N . PRO A 1 115 ? 24.987 -0.792 0.094 1.00 39.75 115 PRO A N 1
ATOM 905 C CA . PRO A 1 115 ? 24.952 -1.670 1.260 1.00 39.75 115 PRO A CA 1
ATOM 906 C C . PRO A 1 115 ? 25.930 -2.856 1.191 1.00 39.75 115 PRO A C 1
ATOM 908 O O . PRO A 1 115 ? 25.867 -3.703 2.080 1.00 39.75 115 PRO A O 1
ATOM 911 N N . GLY A 1 116 ? 26.773 -2.999 0.155 1.00 41.91 116 GLY A N 1
ATOM 912 C CA . GLY A 1 116 ? 27.304 -4.331 -0.181 1.00 41.91 116 GLY A CA 1
ATOM 913 C C . GLY A 1 116 ? 28.772 -4.473 -0.568 1.00 41.91 116 GLY A C 1
ATOM 914 O O . GLY A 1 116 ? 29.255 -5.604 -0.558 1.00 41.91 116 GLY A O 1
ATOM 915 N N . ILE A 1 117 ? 29.501 -3.403 -0.897 1.00 41.84 117 ILE A N 1
ATOM 916 C CA . ILE A 1 117 ? 30.901 -3.531 -1.329 1.00 41.84 117 ILE A CA 1
ATOM 917 C C . ILE A 1 117 ? 31.834 -3.034 -0.220 1.00 41.84 117 ILE A C 1
ATOM 919 O O . ILE A 1 117 ? 31.842 -1.869 0.171 1.00 41.84 117 ILE A O 1
ATOM 923 N N . THR A 1 118 ? 32.633 -3.948 0.334 1.00 33.12 118 THR A N 1
ATOM 924 C CA . THR A 1 118 ? 33.676 -3.624 1.312 1.00 33.12 118 THR A CA 1
ATOM 925 C C . THR A 1 118 ? 34.641 -2.584 0.736 1.00 33.12 118 THR A C 1
ATOM 927 O O . THR A 1 118 ? 35.139 -2.755 -0.373 1.00 33.12 118 THR A O 1
ATOM 930 N N . LYS A 1 119 ? 34.908 -1.529 1.518 1.00 34.84 119 LYS A N 1
ATOM 931 C CA . LYS A 1 119 ? 35.735 -0.333 1.244 1.00 34.84 119 LYS A CA 1
ATOM 932 C C . LYS A 1 119 ? 37.201 -0.596 0.831 1.00 34.84 119 LYS A C 1
ATOM 934 O O . LYS A 1 119 ? 38.113 -0.100 1.486 1.00 34.84 119 LYS A O 1
ATOM 939 N N . SER A 1 120 ? 37.474 -1.362 -0.220 1.00 31.75 120 SER A N 1
ATOM 940 C CA . SER A 1 120 ? 38.856 -1.657 -0.630 1.00 31.75 120 SER A CA 1
ATOM 941 C C . SER A 1 120 ? 39.130 -1.532 -2.125 1.00 31.75 120 SER A C 1
ATOM 943 O O . SER A 1 120 ? 39.978 -2.252 -2.636 1.00 31.75 120 SER A O 1
ATOM 945 N N . THR A 1 121 ? 38.464 -0.609 -2.822 1.00 32.44 121 THR A N 1
ATOM 946 C CA . THR A 1 121 ? 39.005 -0.005 -4.053 1.00 32.44 121 THR A CA 1
ATOM 947 C C . THR A 1 121 ? 38.498 1.435 -4.169 1.00 32.44 121 THR A C 1
ATOM 949 O O . THR A 1 121 ? 37.299 1.674 -4.266 1.00 32.44 121 THR A O 1
ATOM 952 N N . GLU A 1 122 ? 39.411 2.406 -4.135 1.00 32.72 122 GLU A N 1
ATOM 953 C CA . GLU A 1 122 ? 39.132 3.853 -4.208 1.00 32.72 122 GLU A CA 1
ATOM 954 C C . GLU A 1 122 ? 38.646 4.329 -5.600 1.00 32.72 122 GLU A C 1
ATOM 956 O O . GLU A 1 122 ? 38.490 5.525 -5.818 1.00 32.72 122 GLU A O 1
ATOM 961 N N . ASP A 1 123 ? 38.327 3.413 -6.524 1.00 32.09 123 ASP A N 1
ATOM 962 C CA . ASP A 1 123 ? 37.961 3.717 -7.920 1.00 32.09 123 ASP A CA 1
ATOM 963 C C . ASP A 1 123 ? 36.476 3.487 -8.272 1.00 32.09 123 ASP A C 1
ATOM 965 O O . ASP A 1 123 ? 36.052 3.712 -9.410 1.00 32.09 123 ASP A O 1
ATOM 969 N N . PHE A 1 124 ? 35.637 3.061 -7.324 1.00 43.78 124 PHE A N 1
ATOM 970 C CA . PHE A 1 124 ? 34.236 2.723 -7.602 1.00 43.78 124 PHE A CA 1
ATOM 971 C C . PHE A 1 124 ? 33.259 3.793 -7.103 1.00 43.78 124 PHE A C 1
ATOM 973 O O . PHE A 1 124 ? 32.499 3.593 -6.162 1.00 43.78 124 PHE A O 1
ATOM 980 N N . ASN A 1 125 ? 33.221 4.932 -7.800 1.00 40.62 125 ASN A N 1
ATOM 981 C CA . ASN A 1 125 ? 32.067 5.843 -7.748 1.00 40.62 125 ASN A CA 1
ATOM 982 C C . ASN A 1 125 ? 30.786 5.116 -8.230 1.00 40.62 125 ASN A C 1
ATOM 984 O O . ASN A 1 125 ? 30.904 4.142 -8.974 1.00 40.62 125 ASN A O 1
ATOM 988 N N . PRO A 1 126 ? 29.564 5.549 -7.873 1.00 44.44 126 PRO A N 1
ATOM 989 C CA . PRO A 1 126 ? 28.322 4.786 -8.067 1.00 44.44 126 PRO A CA 1
ATOM 990 C C . PRO A 1 126 ? 28.020 4.380 -9.524 1.00 44.44 126 PRO A C 1
ATOM 992 O O . PRO A 1 126 ? 28.433 5.024 -10.495 1.00 44.44 126 PRO A O 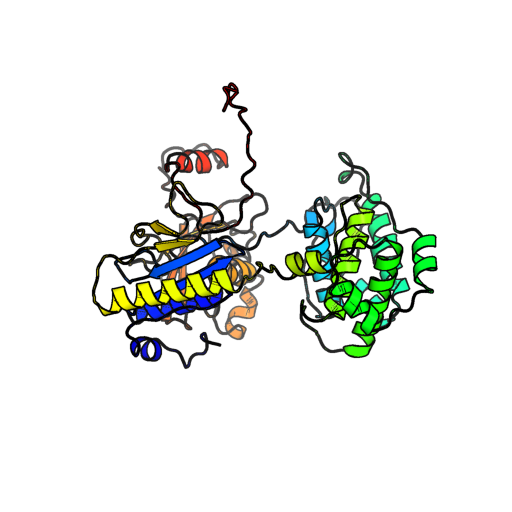1
ATOM 995 N N . VAL A 1 127 ? 27.275 3.280 -9.693 1.00 52.31 127 VAL A N 1
ATOM 996 C CA . VAL A 1 127 ? 26.482 3.014 -10.908 1.00 52.31 127 VAL A CA 1
ATOM 997 C C . VAL A 1 127 ? 25.316 4.004 -10.853 1.00 52.31 127 VAL A C 1
ATOM 999 O O . VAL A 1 127 ? 24.366 3.772 -10.111 1.00 52.31 127 VAL A O 1
ATOM 1002 N N . CYS A 1 128 ? 25.504 5.136 -11.536 1.00 54.88 128 CYS A N 1
ATOM 1003 C CA . CYS A 1 128 ? 24.670 6.343 -11.603 1.00 54.88 128 CYS A CA 1
ATOM 1004 C C . CYS A 1 128 ? 24.189 6.935 -10.264 1.00 54.88 128 CYS A C 1
ATOM 1006 O O . CYS A 1 128 ? 23.311 6.376 -9.620 1.00 54.88 128 CYS A O 1
ATOM 1008 N N . SER A 1 129 ? 24.715 8.103 -9.882 1.00 60.06 129 SER A N 1
ATOM 1009 C CA . SER A 1 129 ? 24.098 8.951 -8.852 1.00 60.06 129 SER A CA 1
ATOM 1010 C C . SER A 1 129 ? 22.872 9.669 -9.420 1.00 60.06 129 SER A C 1
ATOM 1012 O O . SER A 1 129 ? 22.821 9.932 -10.629 1.00 60.06 129 SER A O 1
ATOM 1014 N N . ALA A 1 130 ? 21.921 10.043 -8.558 1.00 60.41 130 ALA A N 1
ATOM 1015 C CA . ALA A 1 130 ? 20.756 10.840 -8.959 1.00 60.41 130 ALA A CA 1
ATOM 1016 C C . ALA A 1 130 ? 21.181 12.123 -9.705 1.00 60.41 130 ALA A C 1
ATOM 1018 O O . ALA A 1 130 ? 20.671 12.424 -10.781 1.00 60.41 130 ALA A O 1
ATOM 1019 N N . SER A 1 131 ? 22.243 12.780 -9.226 1.00 60.94 131 SER A N 1
ATOM 1020 C CA . SER A 1 131 ? 22.836 13.978 -9.839 1.00 60.94 131 SER A CA 1
ATOM 1021 C C . SER A 1 131 ? 23.336 13.790 -11.279 1.00 60.94 131 SER A C 1
ATOM 1023 O O . SER A 1 131 ? 23.286 14.729 -12.071 1.00 60.94 131 SER A O 1
ATOM 1025 N N . SER A 1 132 ? 23.801 12.590 -11.646 1.00 66.00 132 SER A N 1
ATOM 1026 C CA . SER A 1 132 ? 24.240 12.293 -13.016 1.00 66.00 132 SER A CA 1
ATOM 1027 C C . SER A 1 132 ? 23.071 12.015 -13.961 1.00 66.00 132 SER A C 1
ATOM 1029 O O . SER A 1 132 ? 23.243 12.164 -15.167 1.00 66.00 132 SER A O 1
ATOM 1031 N N . LEU A 1 133 ? 21.919 11.567 -13.453 1.00 71.12 133 LEU A N 1
ATOM 1032 C CA . LEU A 1 133 ? 20.716 11.362 -14.267 1.00 71.12 133 LEU A CA 1
ATOM 1033 C C . LEU A 1 133 ? 20.016 12.687 -14.541 1.00 71.12 133 LEU A C 1
ATOM 1035 O O . LEU A 1 133 ? 19.596 12.921 -15.670 1.00 71.12 133 LEU A O 1
ATOM 1039 N N . THR A 1 134 ? 19.952 13.568 -13.543 1.00 66.56 134 THR A N 1
ATOM 1040 C CA . THR A 1 134 ? 19.364 14.903 -13.690 1.00 66.56 134 THR A CA 1
ATOM 1041 C C . THR A 1 134 ? 20.116 15.735 -14.731 1.00 66.56 134 THR A C 1
ATOM 1043 O O . THR A 1 134 ? 19.486 16.323 -15.602 1.00 66.56 134 THR A O 1
ATOM 1046 N N . SER A 1 135 ? 21.454 15.702 -14.742 1.00 70.88 135 SER A N 1
ATOM 1047 C CA . SER A 1 135 ? 22.247 16.425 -15.751 1.00 70.88 135 SER A CA 1
ATOM 1048 C C . SER A 1 135 ? 22.091 15.873 -17.173 1.00 70.88 135 SER A C 1
ATOM 1050 O O . SER A 1 135 ? 22.195 16.618 -18.144 1.00 70.88 135 SER A O 1
ATOM 1052 N N . ILE A 1 136 ? 21.804 14.577 -17.327 1.00 72.00 136 ILE A N 1
ATOM 1053 C CA . ILE A 1 136 ? 21.467 13.986 -18.631 1.00 72.00 136 ILE A CA 1
ATOM 1054 C C . ILE A 1 136 ? 20.027 14.332 -19.017 1.00 72.00 136 ILE A C 1
ATOM 1056 O O . ILE A 1 136 ? 19.750 14.579 -20.185 1.00 72.00 136 ILE A O 1
ATOM 1060 N N . ALA A 1 137 ? 19.105 14.422 -18.058 1.00 68.31 137 ALA A N 1
ATOM 1061 C CA . ALA A 1 137 ? 17.747 14.881 -18.330 1.00 68.31 137 ALA A CA 1
ATOM 1062 C C . ALA A 1 137 ? 17.721 16.315 -18.892 1.00 68.31 137 ALA A C 1
ATOM 1064 O O . ALA A 1 137 ? 16.929 16.615 -19.787 1.00 68.31 137 ALA A O 1
ATOM 1065 N N . GLU A 1 138 ? 18.643 17.172 -18.444 1.00 71.75 138 GLU A N 1
ATOM 1066 C CA . GLU A 1 138 ? 18.820 18.535 -18.961 1.00 71.75 138 GLU A CA 1
ATOM 1067 C C . GLU A 1 138 ? 19.219 18.581 -20.445 1.00 71.75 138 GLU A C 1
ATOM 1069 O O . GLU A 1 138 ? 18.859 19.538 -21.136 1.00 71.75 138 GLU A O 1
ATOM 1074 N N . THR A 1 139 ? 19.905 17.556 -20.972 1.00 75.69 139 THR A N 1
ATOM 1075 C CA . THR A 1 139 ? 20.272 17.506 -22.402 1.00 75.69 139 THR A CA 1
ATOM 1076 C C . THR A 1 139 ? 19.069 17.239 -23.304 1.00 75.69 139 THR A C 1
ATOM 1078 O O . THR A 1 139 ? 19.124 17.524 -24.500 1.00 75.69 139 THR A O 1
ATOM 1081 N N . LYS A 1 140 ? 17.970 16.727 -22.731 1.00 75.94 140 LYS A N 1
ATOM 1082 C CA . LYS A 1 140 ? 16.728 16.341 -23.419 1.00 75.94 140 LYS A CA 1
ATOM 1083 C C . LYS A 1 140 ? 16.918 15.324 -24.544 1.00 75.94 140 LYS A C 1
ATOM 1085 O O . LYS A 1 140 ? 16.055 15.206 -25.412 1.00 75.94 140 LYS A O 1
ATOM 1090 N N . ASP A 1 141 ? 18.023 14.587 -24.513 1.00 84.38 141 ASP A N 1
ATOM 1091 C CA . ASP A 1 141 ? 18.361 13.580 -25.510 1.00 84.38 141 ASP A CA 1
ATOM 1092 C C . ASP A 1 141 ? 18.065 12.175 -24.972 1.00 84.38 141 ASP A C 1
ATOM 1094 O O . ASP A 1 141 ? 18.743 11.665 -24.073 1.00 84.38 141 ASP A O 1
ATOM 1098 N N . GLY A 1 142 ? 17.039 11.529 -25.532 1.00 85.12 142 GLY A N 1
ATOM 1099 C CA . GLY A 1 142 ? 16.666 10.172 -25.143 1.00 85.12 142 GLY A CA 1
ATOM 1100 C C . GLY A 1 142 ? 17.730 9.125 -25.480 1.00 85.12 142 GLY A C 1
ATOM 1101 O O . GLY A 1 142 ? 17.842 8.131 -24.761 1.00 85.12 142 GLY A O 1
ATOM 1102 N N . ASN A 1 143 ? 18.556 9.348 -26.509 1.00 87.88 143 ASN A N 1
ATOM 1103 C CA . ASN A 1 143 ? 19.654 8.438 -26.839 1.00 87.88 143 ASN A CA 1
ATOM 1104 C C . ASN A 1 143 ? 20.747 8.498 -25.765 1.00 87.88 143 ASN A C 1
ATOM 1106 O O . ASN A 1 143 ? 21.195 7.452 -25.296 1.00 87.88 143 ASN A O 1
ATOM 1110 N N . ALA A 1 144 ? 21.109 9.699 -25.304 1.00 87.31 144 ALA A N 1
ATOM 1111 C CA . ALA A 1 144 ? 22.072 9.874 -24.216 1.00 87.31 144 ALA A CA 1
ATOM 1112 C C . ALA A 1 144 ? 21.616 9.164 -22.928 1.00 87.31 144 ALA A C 1
ATOM 1114 O O . ALA A 1 144 ? 22.419 8.521 -22.244 1.00 87.31 144 ALA A O 1
ATOM 1115 N N . LEU A 1 145 ? 20.314 9.216 -22.622 1.00 89.25 145 LEU A N 1
ATOM 1116 C CA . LEU A 1 145 ? 19.743 8.495 -21.485 1.00 89.25 145 LEU A CA 1
ATOM 1117 C C . LEU A 1 145 ? 19.834 6.969 -21.659 1.00 89.25 145 LEU A C 1
ATOM 1119 O O . LEU A 1 145 ? 20.232 6.266 -20.726 1.00 89.25 145 LEU A O 1
ATOM 1123 N N . ILE A 1 146 ? 19.497 6.452 -22.845 1.00 91.50 146 ILE A N 1
ATOM 1124 C CA . ILE A 1 146 ? 19.599 5.020 -23.168 1.00 91.50 146 ILE A CA 1
ATOM 1125 C C . ILE A 1 146 ? 21.044 4.537 -23.030 1.00 91.50 146 ILE A C 1
ATOM 1127 O O . ILE A 1 146 ? 21.296 3.531 -22.362 1.00 91.50 146 ILE A O 1
ATOM 1131 N N . GLU A 1 147 ? 21.997 5.253 -23.627 1.00 90.25 147 GLU A N 1
ATOM 1132 C CA . GLU A 1 147 ? 23.415 4.903 -23.566 1.00 90.25 147 GLU A CA 1
ATOM 1133 C C . GLU A 1 147 ? 23.931 4.902 -22.130 1.00 90.25 147 GLU A C 1
ATOM 1135 O O . GLU A 1 147 ? 24.651 3.987 -21.722 1.00 90.25 147 GLU A O 1
ATOM 1140 N N . LYS A 1 148 ? 23.524 5.881 -21.320 1.00 88.00 148 LYS A N 1
ATOM 1141 C CA . LYS A 1 148 ? 23.923 5.916 -19.918 1.00 88.00 148 LYS A CA 1
ATOM 1142 C C . LYS A 1 148 ? 23.399 4.702 -19.151 1.00 88.00 148 LYS A C 1
ATOM 1144 O O . LYS A 1 148 ? 24.183 3.985 -18.528 1.00 88.00 148 LYS A O 1
ATOM 1149 N N . ILE A 1 149 ? 22.088 4.482 -19.198 1.00 90.50 149 ILE A N 1
ATOM 1150 C CA . ILE A 1 149 ? 21.396 3.565 -18.290 1.00 90.50 149 ILE A CA 1
ATOM 1151 C C . ILE A 1 149 ? 21.507 2.109 -18.744 1.00 90.50 149 ILE A C 1
ATOM 1153 O O . ILE A 1 149 ? 21.739 1.222 -17.925 1.00 90.50 149 ILE A O 1
ATOM 1157 N N . PHE A 1 150 ? 21.333 1.844 -20.039 1.00 93.62 150 PHE A N 1
ATOM 1158 C CA . PHE A 1 150 ? 21.244 0.484 -20.580 1.00 93.62 150 PHE A CA 1
ATOM 1159 C C . PHE A 1 150 ? 22.554 -0.021 -21.196 1.00 93.62 150 PHE A C 1
ATOM 1161 O O . PHE A 1 150 ? 22.673 -1.216 -21.477 1.00 93.62 150 PHE A O 1
ATOM 1168 N N . VAL A 1 151 ? 23.553 0.854 -21.372 1.00 91.62 151 VAL A N 1
ATOM 1169 C CA . VAL A 1 151 ? 24.876 0.474 -21.891 1.00 91.62 151 VAL A CA 1
ATOM 1170 C C . VAL A 1 151 ? 25.965 0.717 -20.853 1.00 91.62 151 VAL A C 1
ATOM 1172 O O . VAL A 1 151 ? 26.555 -0.245 -20.363 1.00 91.62 151 VAL A O 1
ATOM 1175 N N . TYR A 1 152 ? 26.241 1.970 -20.490 1.00 87.75 152 TYR A N 1
ATOM 1176 C CA . TYR A 1 152 ? 27.354 2.314 -19.603 1.00 87.75 152 TYR A CA 1
ATOM 1177 C C . TYR A 1 152 ? 27.187 1.710 -18.202 1.00 87.75 152 TYR A C 1
ATOM 1179 O O . TYR A 1 152 ? 28.090 1.029 -17.710 1.00 87.75 152 TYR A O 1
ATOM 1187 N N . ASP A 1 153 ? 26.025 1.908 -17.577 1.00 85.88 153 ASP A N 1
ATOM 1188 C CA . ASP A 1 153 ? 25.765 1.423 -16.220 1.00 85.88 153 ASP A CA 1
ATOM 1189 C C . ASP A 1 153 ? 25.705 -0.105 -16.149 1.00 85.88 153 ASP A C 1
ATOM 1191 O O . ASP A 1 153 ? 26.293 -0.704 -15.247 1.00 85.88 153 ASP A O 1
ATOM 1195 N N . ILE A 1 154 ? 25.093 -0.750 -17.145 1.00 89.94 154 ILE A N 1
ATOM 1196 C CA . ILE A 1 154 ? 25.054 -2.215 -17.242 1.00 89.94 154 ILE A CA 1
ATOM 1197 C C . ILE A 1 154 ? 26.453 -2.792 -17.476 1.00 89.94 154 ILE A C 1
ATOM 1199 O O . ILE A 1 154 ? 26.821 -3.762 -16.822 1.00 89.94 154 ILE A O 1
ATOM 1203 N N . LYS A 1 155 ? 27.281 -2.162 -18.320 1.00 88.88 155 LYS A N 1
ATOM 1204 C CA . LYS A 1 155 ? 28.679 -2.571 -18.544 1.00 88.88 155 LYS A CA 1
ATOM 1205 C C . LYS A 1 155 ? 29.542 -2.431 -17.294 1.00 88.88 155 LYS A C 1
ATOM 1207 O O . LYS A 1 155 ? 30.518 -3.158 -17.124 1.00 88.88 155 LYS A O 1
ATOM 1212 N N . LYS A 1 156 ? 29.246 -1.451 -16.441 1.00 86.62 156 LYS A N 1
ATOM 1213 C CA . LYS A 1 156 ? 29.927 -1.281 -15.156 1.00 86.62 156 LYS A CA 1
ATOM 1214 C C . LYS A 1 156 ? 29.491 -2.359 -14.168 1.00 86.62 156 LYS A C 1
ATOM 1216 O O . LYS A 1 156 ? 30.338 -2.974 -13.530 1.00 86.62 156 LYS A O 1
ATOM 1221 N N . LEU A 1 157 ? 28.191 -2.624 -14.101 1.00 84.56 157 LEU A N 1
ATOM 1222 C CA . LEU A 1 157 ? 27.591 -3.648 -13.253 1.00 84.56 157 LEU A CA 1
ATOM 1223 C C . LEU A 1 157 ? 28.033 -5.074 -13.642 1.00 84.56 157 LEU A C 1
ATOM 1225 O O . LEU A 1 157 ? 28.332 -5.888 -12.771 1.00 84.56 157 LEU A O 1
ATOM 1229 N N . SER A 1 158 ? 28.170 -5.360 -14.940 1.00 86.00 158 SER A N 1
ATOM 1230 C CA . SER A 1 158 ? 28.615 -6.661 -15.456 1.00 86.00 158 SER A CA 1
ATOM 1231 C C . SER A 1 158 ? 30.070 -7.001 -15.111 1.00 86.00 158 SER A C 1
ATOM 1233 O O . SER A 1 158 ? 30.470 -8.146 -15.268 1.00 86.00 158 SER A O 1
ATOM 1235 N N . LYS A 1 159 ? 30.876 -6.019 -14.677 1.00 87.38 159 LYS A N 1
ATOM 1236 C CA . LYS A 1 159 ? 32.280 -6.207 -14.263 1.00 87.38 159 LYS A CA 1
ATOM 1237 C C . LYS A 1 159 ? 32.443 -6.548 -12.779 1.00 87.38 159 LYS A C 1
ATOM 1239 O O . LYS A 1 159 ? 33.566 -6.728 -12.320 1.00 87.38 159 LYS A O 1
ATOM 1244 N N . ILE A 1 160 ? 31.354 -6.560 -12.011 1.00 83.75 160 ILE A N 1
ATOM 1245 C CA . ILE A 1 160 ? 31.389 -6.883 -10.583 1.00 83.75 160 ILE A CA 1
ATOM 1246 C C . ILE A 1 160 ? 31.267 -8.402 -10.434 1.00 83.75 160 ILE A C 1
ATOM 1248 O O . ILE A 1 160 ? 30.177 -8.920 -10.207 1.00 83.75 160 ILE A O 1
ATOM 1252 N N . ASP A 1 161 ? 32.382 -9.116 -10.596 1.00 79.75 161 ASP A N 1
ATOM 1253 C CA . ASP A 1 161 ? 32.412 -10.587 -10.677 1.00 79.75 161 ASP A CA 1
ATOM 1254 C C . ASP A 1 161 ? 31.738 -11.287 -9.482 1.00 79.75 161 ASP A C 1
ATOM 1256 O O . ASP A 1 161 ? 31.069 -12.304 -9.661 1.00 79.75 161 ASP A O 1
ATOM 1260 N N . SER A 1 162 ? 31.824 -10.704 -8.280 1.00 81.31 162 SER A N 1
ATOM 1261 C CA . SER A 1 162 ? 31.210 -11.246 -7.057 1.00 81.31 162 SER A CA 1
ATOM 1262 C C . SER A 1 162 ? 29.679 -11.346 -7.107 1.00 81.31 162 SER A C 1
ATOM 1264 O O . SER A 1 162 ? 29.089 -12.105 -6.342 1.00 81.31 162 SER A O 1
ATOM 1266 N N . LEU A 1 163 ? 29.010 -10.603 -7.996 1.00 77.75 163 LEU A N 1
ATOM 1267 C CA . LEU A 1 163 ? 27.555 -10.676 -8.175 1.00 77.75 163 LEU A CA 1
ATOM 1268 C C . LEU A 1 163 ? 27.123 -11.799 -9.132 1.00 77.75 163 LEU A C 1
ATOM 1270 O O . LEU A 1 163 ? 25.961 -12.207 -9.099 1.00 77.75 163 LEU A O 1
ATOM 1274 N N . TRP A 1 164 ? 28.039 -12.302 -9.966 1.00 83.69 164 TRP A N 1
ATOM 1275 C CA . TRP A 1 164 ? 27.742 -13.169 -11.117 1.00 83.69 164 TRP A CA 1
ATOM 1276 C C . TRP A 1 164 ? 28.316 -14.584 -10.974 1.00 83.69 164 TRP A C 1
ATOM 1278 O O . TRP A 1 164 ? 28.411 -15.328 -11.944 1.00 83.69 164 TRP A O 1
ATOM 1288 N N . GLU A 1 165 ? 28.677 -14.994 -9.758 1.00 81.12 165 GLU A N 1
ATOM 1289 C CA . GLU A 1 165 ? 29.228 -16.332 -9.498 1.00 81.12 165 GLU A CA 1
ATOM 1290 C C . GLU A 1 165 ? 28.232 -17.459 -9.822 1.00 81.12 165 GLU A C 1
ATOM 1292 O O . GLU A 1 165 ? 28.622 -18.564 -10.197 1.00 81.12 165 GLU A O 1
ATOM 1297 N N . THR A 1 166 ? 26.933 -17.187 -9.665 1.00 74.75 166 THR A N 1
ATOM 1298 C CA . THR A 1 166 ? 25.855 -18.187 -9.772 1.00 74.75 166 THR A CA 1
ATOM 1299 C C . THR A 1 166 ? 25.050 -18.099 -11.067 1.00 74.75 166 THR A C 1
ATOM 1301 O O . THR A 1 166 ? 24.403 -19.074 -11.453 1.00 74.75 166 THR A O 1
ATOM 1304 N N . HIS A 1 167 ? 25.088 -16.957 -11.755 1.00 78.44 167 HIS A N 1
ATOM 1305 C CA . HIS A 1 167 ? 24.285 -16.672 -12.942 1.00 78.44 167 HIS A CA 1
ATOM 1306 C C . HIS A 1 167 ? 25.060 -15.782 -13.913 1.00 78.44 167 HIS A C 1
ATOM 1308 O O . HIS A 1 167 ? 25.956 -15.049 -13.508 1.00 78.44 167 HIS A O 1
ATOM 1314 N N . ALA A 1 168 ? 24.701 -15.832 -15.197 1.00 83.50 168 ALA A N 1
ATOM 1315 C CA . ALA A 1 168 ? 25.369 -15.027 -16.212 1.00 83.50 168 ALA A CA 1
ATOM 1316 C C . ALA A 1 168 ? 25.223 -13.516 -15.923 1.00 83.50 168 ALA A C 1
ATOM 1318 O O . ALA A 1 168 ? 24.138 -13.084 -15.520 1.00 83.50 168 ALA A O 1
ATOM 1319 N N . PRO A 1 169 ? 26.279 -12.713 -16.155 1.00 88.25 169 PRO A N 1
ATOM 1320 C CA . PRO A 1 169 ? 26.196 -11.265 -16.032 1.00 88.25 169 PRO A CA 1
ATOM 1321 C C . PRO A 1 169 ? 25.212 -10.683 -17.059 1.00 88.25 169 PRO A C 1
ATOM 1323 O O . PRO A 1 169 ? 25.014 -11.274 -18.126 1.00 88.25 169 PRO A O 1
ATOM 1326 N N . PRO A 1 170 ? 24.616 -9.511 -16.776 1.00 91.50 170 PRO A N 1
ATOM 1327 C CA . PRO A 1 170 ? 23.671 -8.885 -17.686 1.00 91.50 170 PRO A CA 1
ATOM 1328 C C . PRO A 1 170 ? 24.345 -8.488 -19.003 1.00 91.50 170 PRO A C 1
ATOM 1330 O O . PRO A 1 170 ? 25.487 -8.018 -19.029 1.00 91.50 170 PRO A O 1
ATOM 1333 N N . SER A 1 171 ? 23.616 -8.641 -20.105 1.00 92.50 171 SER A N 1
ATOM 1334 C CA . SER A 1 171 ? 24.047 -8.164 -21.419 1.00 92.50 171 SER A CA 1
ATOM 1335 C C . SER A 1 171 ? 23.791 -6.666 -21.555 1.00 92.50 171 SER A C 1
ATOM 1337 O O . SER A 1 171 ? 22.780 -6.169 -21.069 1.00 92.50 171 SER A O 1
ATOM 1339 N N . VAL A 1 172 ? 24.659 -5.946 -22.262 1.00 92.19 172 VAL A N 1
ATOM 1340 C CA . VAL A 1 172 ? 24.423 -4.536 -22.613 1.00 92.19 172 VAL A CA 1
ATOM 1341 C C . VAL A 1 172 ? 23.487 -4.418 -23.812 1.00 92.19 172 VAL A C 1
ATOM 1343 O O . VAL A 1 172 ? 23.468 -5.294 -24.678 1.00 92.19 172 VAL A O 1
ATOM 1346 N N . LEU A 1 173 ? 22.742 -3.315 -23.897 1.00 91.19 173 LEU A N 1
ATOM 1347 C CA . LEU A 1 173 ? 21.946 -3.023 -25.087 1.00 91.19 173 LEU A CA 1
ATOM 1348 C C . LEU A 1 173 ? 22.873 -2.747 -26.286 1.00 91.19 173 LEU A C 1
ATOM 1350 O O . LEU A 1 173 ? 23.788 -1.930 -26.200 1.00 91.19 173 LEU A O 1
ATOM 1354 N N . SER A 1 174 ? 22.663 -3.438 -27.408 1.00 88.94 174 SER A N 1
ATOM 1355 C CA . SER A 1 174 ? 23.517 -3.297 -28.596 1.00 88.94 174 SER A CA 1
ATOM 1356 C C . SER A 1 174 ? 23.264 -1.984 -29.343 1.00 88.94 174 SER A C 1
ATOM 1358 O O . SER A 1 174 ? 22.109 -1.583 -29.496 1.00 88.94 174 SER A O 1
ATOM 1360 N N . HIS A 1 175 ? 24.313 -1.394 -29.920 1.00 84.94 175 HIS A N 1
ATOM 1361 C CA . HIS A 1 175 ? 24.203 -0.186 -30.747 1.00 84.94 175 HIS A CA 1
ATOM 1362 C C . HIS A 1 175 ? 23.277 -0.352 -31.966 1.00 84.94 175 HIS A C 1
ATOM 1364 O O . HIS A 1 175 ? 22.621 0.606 -32.353 1.00 84.94 175 HIS A O 1
ATOM 1370 N N . GLU A 1 176 ? 23.163 -1.558 -32.533 1.00 84.06 176 GLU A N 1
ATOM 1371 C CA . GLU A 1 176 ? 22.242 -1.846 -33.645 1.00 84.06 176 GLU A CA 1
ATOM 1372 C C . GLU A 1 176 ? 20.774 -1.652 -33.245 1.00 84.06 176 GLU A C 1
ATOM 1374 O O . GLU A 1 176 ? 20.012 -1.013 -33.967 1.00 84.06 176 GLU A O 1
ATOM 1379 N N . LEU A 1 177 ? 20.388 -2.147 -32.063 1.00 84.50 177 LEU A N 1
ATOM 1380 C CA . LEU A 1 177 ? 19.042 -1.954 -31.520 1.00 84.50 177 LEU A CA 1
ATOM 1381 C C . LEU A 1 177 ? 18.752 -0.474 -31.259 1.00 84.50 177 LEU A C 1
ATOM 1383 O O . LEU A 1 177 ? 17.665 -0.007 -31.593 1.00 84.50 177 LEU A O 1
ATOM 1387 N N . ILE A 1 178 ? 19.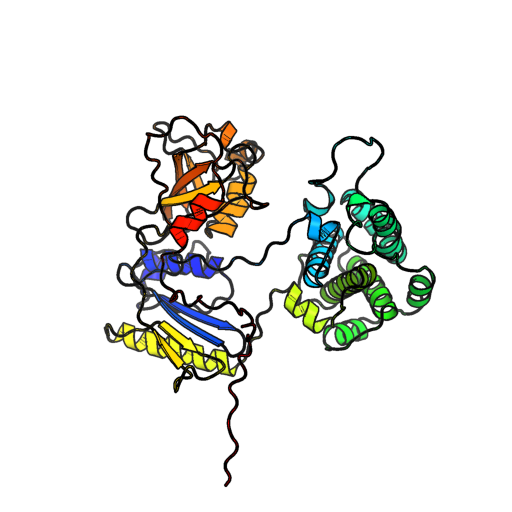730 0.266 -30.729 1.00 84.19 178 ILE A N 1
ATOM 1388 C CA . ILE A 1 178 ? 19.599 1.710 -30.493 1.00 84.19 178 ILE A CA 1
ATOM 1389 C C . ILE A 1 178 ? 19.392 2.443 -31.824 1.00 84.19 178 ILE A C 1
ATOM 1391 O O . ILE A 1 178 ? 18.405 3.157 -31.967 1.00 84.19 178 ILE A O 1
ATOM 1395 N N . ALA A 1 179 ? 20.234 2.181 -32.828 1.00 83.88 179 ALA A N 1
ATOM 1396 C CA . ALA A 1 179 ? 20.120 2.779 -34.160 1.00 83.88 179 ALA A CA 1
ATOM 1397 C C . ALA A 1 179 ? 18.798 2.417 -34.861 1.00 83.88 179 ALA A C 1
ATOM 1399 O O . ALA A 1 179 ? 18.164 3.266 -35.483 1.00 83.88 179 ALA A O 1
ATOM 1400 N N . SER A 1 180 ? 18.330 1.171 -34.732 1.00 78.38 180 SER A N 1
ATOM 1401 C CA . SER A 1 180 ? 17.042 0.749 -35.304 1.00 78.38 180 SER A CA 1
ATOM 1402 C C . SER A 1 180 ? 15.849 1.476 -34.672 1.00 78.38 180 SER A C 1
ATOM 1404 O O . SER A 1 180 ? 14.850 1.741 -35.343 1.00 78.38 180 SER A O 1
ATOM 1406 N N . ALA A 1 181 ? 15.976 1.860 -33.400 1.00 72.81 181 ALA A N 1
ATOM 1407 C CA . ALA A 1 181 ? 14.960 2.608 -32.682 1.00 72.81 181 ALA A CA 1
ATOM 1408 C C . ALA A 1 181 ? 14.955 4.109 -33.029 1.00 72.81 181 ALA A C 1
ATOM 1410 O O . ALA A 1 181 ? 13.921 4.752 -32.838 1.00 72.81 181 ALA A O 1
ATOM 1411 N N . GLU A 1 182 ? 16.052 4.666 -33.566 1.00 68.38 182 GLU A N 1
ATOM 1412 C CA . GLU A 1 182 ? 16.168 6.096 -33.904 1.00 68.38 182 GLU A CA 1
ATOM 1413 C C . GLU A 1 182 ? 15.188 6.556 -34.985 1.00 68.38 182 GLU A C 1
ATOM 1415 O O . GLU A 1 182 ? 14.769 7.711 -34.972 1.00 68.38 182 GLU A O 1
ATOM 1420 N N . PHE A 1 183 ? 14.796 5.659 -35.891 1.00 63.41 183 PHE A N 1
ATOM 1421 C CA . PHE A 1 183 ? 13.908 5.982 -37.012 1.00 63.41 183 PHE A CA 1
ATOM 1422 C C . PHE A 1 183 ? 12.417 5.843 -36.683 1.00 63.41 183 PHE A C 1
ATOM 1424 O O . PHE A 1 183 ? 11.573 6.249 -37.480 1.00 63.41 183 PHE A O 1
ATOM 1431 N N . SER A 1 184 ? 12.082 5.292 -35.515 1.00 73.88 184 SER A N 1
ATOM 1432 C CA . SER A 1 184 ? 10.701 5.012 -35.120 1.00 73.88 184 SER A CA 1
ATOM 1433 C C . SER A 1 184 ? 10.184 6.107 -34.187 1.00 73.88 184 SER A C 1
ATOM 1435 O O . SER A 1 184 ? 10.248 5.995 -32.960 1.00 73.88 184 SER A O 1
ATOM 1437 N N . VAL A 1 185 ? 9.695 7.197 -34.781 1.00 80.56 185 VAL A N 1
ATOM 1438 C CA . VAL A 1 185 ? 8.971 8.251 -34.056 1.00 80.56 185 VAL A CA 1
ATOM 1439 C C . VAL A 1 185 ? 7.541 7.776 -33.832 1.00 80.56 185 VAL A C 1
ATOM 1441 O O . VAL A 1 185 ? 6.823 7.530 -34.797 1.00 80.56 185 VAL A O 1
ATOM 1444 N N . LEU A 1 186 ? 7.143 7.651 -32.568 1.00 85.81 186 LEU A N 1
ATOM 1445 C CA . LEU A 1 186 ? 5.793 7.240 -32.192 1.00 85.81 186 LEU A CA 1
ATOM 1446 C C . LEU A 1 186 ? 4.933 8.474 -31.924 1.00 85.81 186 LEU A C 1
ATOM 1448 O O . LEU A 1 186 ? 5.330 9.396 -31.209 1.00 85.81 186 LEU A O 1
ATOM 1452 N N . THR A 1 187 ? 3.731 8.477 -32.479 1.00 88.38 187 THR A N 1
ATOM 1453 C CA . THR A 1 187 ? 2.691 9.454 -32.165 1.00 88.38 187 THR A CA 1
ATOM 1454 C C . THR A 1 187 ? 2.096 9.191 -30.780 1.00 88.38 187 THR A C 1
ATOM 1456 O O . THR A 1 187 ? 2.153 8.079 -30.250 1.00 88.38 187 THR A O 1
ATOM 1459 N N . SER A 1 188 ? 1.466 10.209 -30.188 1.00 87.75 188 SER A N 1
ATOM 1460 C CA . SER A 1 188 ? 0.761 10.057 -28.908 1.00 87.75 188 SER A CA 1
ATOM 1461 C C . SER A 1 188 ? -0.316 8.967 -28.954 1.00 87.75 188 SER A C 1
ATOM 1463 O O . SER A 1 188 ? -0.487 8.231 -27.989 1.00 87.75 188 SER A O 1
ATOM 1465 N N . GLU A 1 189 ? -1.007 8.831 -30.088 1.00 89.31 189 GLU A N 1
ATOM 1466 C CA . GLU A 1 189 ? -2.053 7.826 -30.301 1.00 89.31 189 GLU A CA 1
ATOM 1467 C C . GLU A 1 189 ? -1.478 6.404 -30.333 1.00 89.31 189 GLU A C 1
ATOM 1469 O O . GLU A 1 189 ? -2.045 5.493 -29.730 1.00 89.31 189 GLU A O 1
ATOM 1474 N N . GLU A 1 190 ? -0.322 6.207 -30.972 1.00 90.56 190 GLU A N 1
ATOM 1475 C CA . GLU A 1 190 ? 0.376 4.917 -30.983 1.00 90.56 190 GLU A CA 1
ATOM 1476 C C . GLU A 1 190 ? 0.860 4.518 -29.588 1.00 90.56 190 GLU A C 1
ATOM 1478 O O . GLU A 1 190 ? 0.706 3.359 -29.201 1.00 90.56 190 GLU A O 1
ATOM 1483 N N . ILE A 1 191 ? 1.378 5.468 -28.803 1.00 90.69 191 ILE A N 1
ATOM 1484 C CA . ILE A 1 191 ? 1.786 5.226 -27.411 1.00 90.69 191 ILE A CA 1
ATOM 1485 C C . ILE A 1 191 ? 0.584 4.768 -26.579 1.00 90.69 191 ILE A C 1
ATOM 1487 O O . ILE A 1 191 ? 0.656 3.724 -25.929 1.00 90.69 191 ILE A O 1
ATOM 1491 N N . SER A 1 192 ? -0.537 5.491 -26.643 1.00 91.06 192 SER A N 1
ATOM 1492 C CA . SER A 1 192 ? -1.771 5.112 -25.945 1.00 91.06 192 SER A CA 1
ATOM 1493 C C . SER A 1 192 ? -2.268 3.724 -26.360 1.00 91.06 192 SER A C 1
ATOM 1495 O O . SER A 1 192 ? -2.655 2.917 -25.513 1.00 91.06 192 SER A O 1
ATOM 1497 N N . LEU A 1 193 ? -2.209 3.393 -27.654 1.00 90.50 193 LEU A N 1
ATOM 1498 C CA . LEU A 1 193 ? -2.582 2.066 -28.151 1.00 90.50 193 LEU A CA 1
ATOM 1499 C C . LEU A 1 193 ? -1.664 0.963 -27.615 1.00 90.50 193 LEU A C 1
ATOM 1501 O O . LEU A 1 193 ? -2.157 -0.096 -27.226 1.00 90.50 193 LEU A O 1
ATOM 1505 N N . ILE A 1 194 ? -0.352 1.198 -27.582 1.00 89.00 194 ILE A N 1
ATOM 1506 C CA . ILE A 1 194 ? 0.627 0.249 -27.041 1.00 89.00 194 ILE A CA 1
ATOM 1507 C C . ILE A 1 194 ? 0.373 0.001 -25.550 1.00 89.00 194 ILE A C 1
ATOM 1509 O O . ILE A 1 194 ? 0.376 -1.146 -25.105 1.00 89.00 194 ILE A O 1
ATOM 1513 N N . VAL A 1 195 ? 0.120 1.060 -24.778 1.00 88.12 195 VAL A N 1
ATOM 1514 C CA . VAL A 1 195 ? -0.123 0.967 -23.331 1.00 88.12 195 VAL A CA 1
ATOM 1515 C C . VAL A 1 195 ? -1.435 0.245 -23.019 1.00 88.12 195 VAL A C 1
ATOM 1517 O O . VAL A 1 195 ? -1.502 -0.528 -22.059 1.00 88.12 195 VAL A O 1
ATOM 1520 N N . ALA A 1 196 ? -2.469 0.454 -23.836 1.00 86.25 196 ALA A N 1
ATOM 1521 C CA . ALA A 1 196 ? -3.781 -0.152 -23.639 1.00 86.25 196 ALA A CA 1
ATOM 1522 C C . ALA A 1 196 ? -3.839 -1.643 -24.016 1.00 86.25 196 ALA A C 1
ATOM 1524 O O . ALA A 1 196 ? -4.669 -2.381 -23.478 1.00 86.25 196 ALA A O 1
ATOM 1525 N N . LYS A 1 197 ? -2.995 -2.102 -24.948 1.00 85.88 197 LYS A N 1
ATOM 1526 C CA . LYS A 1 197 ? -3.045 -3.476 -25.461 1.00 85.88 197 LYS A CA 1
ATOM 1527 C C . LYS A 1 197 ? -2.235 -4.458 -24.617 1.00 85.88 197 LYS A C 1
ATOM 1529 O O . LYS A 1 197 ? -1.191 -4.151 -24.046 1.00 85.88 197 LYS A O 1
ATOM 1534 N N . ASN A 1 198 ? -2.711 -5.701 -24.588 1.00 86.19 198 ASN A N 1
ATOM 1535 C CA . ASN A 1 198 ? -2.020 -6.824 -23.959 1.00 86.19 198 ASN A CA 1
ATOM 1536 C C . ASN A 1 198 ? -1.127 -7.557 -24.978 1.00 86.19 198 ASN A C 1
ATOM 1538 O O . ASN A 1 198 ? -1.249 -8.769 -25.152 1.00 86.19 198 ASN A O 1
ATOM 1542 N N . ASP A 1 199 ? -0.261 -6.806 -25.659 1.00 84.88 199 ASP A N 1
ATOM 1543 C CA . ASP A 1 199 ? 0.591 -7.321 -26.732 1.00 84.88 199 ASP A CA 1
ATOM 1544 C C . ASP A 1 199 ? 2.016 -7.599 -26.234 1.00 84.88 199 ASP A C 1
ATOM 1546 O O . ASP A 1 199 ? 2.557 -6.890 -25.379 1.00 84.88 199 ASP A O 1
ATOM 1550 N N . HIS A 1 200 ? 2.643 -8.632 -26.799 1.00 83.44 200 HIS A N 1
ATOM 1551 C CA . HIS A 1 200 ? 4.073 -8.871 -26.641 1.00 83.44 200 HIS A CA 1
ATOM 1552 C C . HIS A 1 200 ? 4.829 -8.098 -27.719 1.00 83.44 200 HIS A C 1
ATOM 1554 O O . HIS A 1 200 ? 4.672 -8.378 -28.906 1.00 83.44 200 HIS A O 1
ATOM 1560 N N . LEU A 1 201 ? 5.652 -7.138 -27.298 1.00 89.88 201 LEU A N 1
ATOM 1561 C CA . LEU A 1 201 ? 6.462 -6.327 -28.205 1.00 89.88 201 LEU A CA 1
ATOM 1562 C C . LEU A 1 201 ? 7.905 -6.825 -28.240 1.00 89.88 201 LEU A C 1
ATOM 1564 O O . LEU A 1 201 ? 8.424 -7.364 -27.252 1.00 89.88 201 LEU A O 1
ATOM 1568 N N . ASP A 1 202 ? 8.554 -6.610 -29.379 1.00 90.94 202 ASP A N 1
ATOM 1569 C CA . ASP A 1 202 ? 9.983 -6.837 -29.527 1.00 90.94 202 ASP A CA 1
ATOM 1570 C C . ASP A 1 202 ? 10.808 -5.777 -28.779 1.00 90.94 202 ASP A C 1
ATOM 1572 O O . ASP A 1 202 ? 10.308 -4.754 -28.304 1.00 90.94 202 ASP A O 1
ATOM 1576 N N . ILE A 1 203 ? 12.104 -6.052 -28.619 1.00 92.00 203 ILE A N 1
ATOM 1577 C CA . ILE A 1 203 ? 12.991 -5.161 -27.867 1.00 92.00 203 ILE A CA 1
ATOM 1578 C C . ILE A 1 203 ? 13.152 -3.799 -28.552 1.00 92.00 203 ILE A C 1
ATOM 1580 O O . ILE A 1 203 ? 13.192 -2.788 -27.858 1.00 92.00 203 ILE A O 1
ATOM 1584 N N . THR A 1 204 ? 13.179 -3.752 -29.886 1.00 91.81 204 THR A N 1
ATOM 1585 C CA . THR A 1 204 ? 13.298 -2.502 -30.648 1.00 91.81 204 THR A CA 1
ATOM 1586 C C . THR A 1 204 ? 12.125 -1.570 -30.367 1.00 91.81 204 THR A C 1
ATOM 1588 O O . THR A 1 204 ? 12.345 -0.400 -30.064 1.00 91.81 204 THR A O 1
ATOM 1591 N N . THR A 1 205 ? 10.895 -2.093 -30.348 1.00 91.81 205 THR A N 1
ATOM 1592 C CA . THR A 1 205 ? 9.702 -1.306 -30.013 1.00 91.81 205 THR A CA 1
ATOM 1593 C C . THR A 1 205 ? 9.774 -0.761 -28.590 1.00 91.81 205 THR A C 1
ATOM 1595 O O . THR A 1 205 ? 9.436 0.399 -28.367 1.00 91.81 205 THR A O 1
ATOM 1598 N N . TRP A 1 206 ? 10.260 -1.547 -27.619 1.00 94.62 206 TRP A N 1
ATOM 1599 C CA . TRP A 1 206 ? 10.453 -1.046 -26.252 1.00 94.62 206 TRP A CA 1
ATOM 1600 C C . TRP A 1 206 ? 11.487 0.081 -26.188 1.00 94.62 206 TRP A C 1
ATOM 1602 O O . TRP A 1 206 ? 11.249 1.076 -25.508 1.00 94.62 206 TRP A O 1
ATOM 1612 N N . VAL A 1 207 ? 12.604 -0.034 -26.910 1.00 94.25 207 VAL A N 1
ATOM 1613 C CA . VAL A 1 207 ? 13.630 1.022 -26.969 1.00 94.25 207 VAL A CA 1
ATOM 1614 C C . VAL A 1 207 ? 13.059 2.302 -27.589 1.00 94.25 207 VAL A C 1
ATOM 1616 O O . VAL A 1 207 ? 13.229 3.382 -27.019 1.00 94.25 207 VAL A O 1
ATOM 1619 N N . SER A 1 208 ? 12.312 2.191 -28.691 1.00 92.44 208 SER A N 1
ATOM 1620 C CA . SER A 1 208 ? 11.621 3.331 -29.305 1.00 92.44 208 SER A CA 1
ATOM 1621 C C . SER A 1 208 ? 10.589 3.951 -28.365 1.00 92.44 208 SER A C 1
ATOM 1623 O O . SER A 1 208 ? 10.555 5.173 -28.223 1.00 92.44 208 SER A O 1
ATOM 1625 N N . LEU A 1 209 ? 9.779 3.140 -27.679 1.00 93.88 209 LEU A N 1
ATOM 1626 C CA . LEU A 1 209 ? 8.784 3.624 -26.723 1.00 93.88 209 LEU A CA 1
ATOM 1627 C C . LEU A 1 209 ? 9.437 4.383 -25.562 1.00 93.88 209 LEU A C 1
ATOM 1629 O O . LEU A 1 209 ? 8.991 5.477 -25.228 1.00 93.88 209 LEU A O 1
ATOM 1633 N N . PHE A 1 210 ? 10.523 3.848 -24.993 1.00 95.00 210 PHE A N 1
ATOM 1634 C CA . PHE A 1 210 ? 11.269 4.499 -23.913 1.00 95.00 210 PHE A CA 1
ATOM 1635 C C . PHE A 1 210 ? 11.755 5.893 -24.326 1.00 95.00 210 PHE A C 1
ATOM 1637 O O . PHE A 1 210 ? 11.502 6.869 -23.617 1.00 95.00 210 PHE A O 1
ATOM 1644 N N . LYS A 1 211 ? 12.398 5.990 -25.498 1.00 92.38 211 LYS A N 1
ATOM 1645 C CA . LYS A 1 211 ? 12.904 7.252 -26.049 1.00 92.38 211 LYS A CA 1
ATOM 1646 C C . LYS A 1 211 ? 11.785 8.270 -26.273 1.00 92.38 211 LYS A C 1
ATOM 1648 O O . LYS A 1 211 ? 11.856 9.382 -25.756 1.00 92.38 211 LYS A O 1
ATOM 1653 N N . ASN A 1 212 ? 10.745 7.882 -27.016 1.00 91.81 212 ASN A N 1
ATOM 1654 C CA . ASN A 1 212 ? 9.646 8.784 -27.365 1.00 91.81 212 ASN A CA 1
ATOM 1655 C C . ASN A 1 212 ? 8.908 9.271 -26.108 1.00 91.81 212 ASN A C 1
ATOM 1657 O O . ASN A 1 212 ? 8.656 10.468 -25.979 1.00 91.81 212 ASN A O 1
ATOM 1661 N N . CYS A 1 213 ? 8.614 8.382 -25.150 1.00 93.31 213 CYS A N 1
ATOM 1662 C CA . CYS A 1 213 ? 7.989 8.784 -23.891 1.00 93.31 213 CYS A CA 1
ATOM 1663 C C . CYS A 1 213 ? 8.879 9.748 -23.101 1.00 93.31 213 CYS A C 1
ATOM 1665 O O . CYS A 1 213 ? 8.380 10.767 -22.641 1.00 93.31 213 CYS A O 1
ATOM 1667 N N . PHE A 1 214 ? 10.182 9.483 -22.975 1.00 91.62 214 PHE A N 1
ATOM 1668 C CA . PHE A 1 214 ? 11.104 10.381 -22.274 1.00 91.62 214 PHE A CA 1
ATOM 1669 C C . PHE A 1 214 ? 11.110 11.798 -22.875 1.00 91.62 214 PHE A C 1
ATOM 1671 O O . PHE A 1 214 ? 10.905 12.782 -22.162 1.00 91.62 214 PHE A O 1
ATOM 1678 N N . GLU A 1 215 ? 11.271 11.909 -24.195 1.00 89.69 215 GLU A N 1
ATOM 1679 C CA . GLU A 1 215 ? 11.296 13.201 -24.888 1.00 89.69 215 GLU A CA 1
ATOM 1680 C C . GLU A 1 215 ? 9.950 13.941 -24.803 1.00 89.69 215 GLU A C 1
ATOM 1682 O O . GLU A 1 215 ? 9.918 15.168 -24.666 1.00 89.69 215 GLU A O 1
ATOM 1687 N N . LEU A 1 216 ? 8.827 13.218 -24.871 1.00 89.00 216 LEU A N 1
ATOM 1688 C CA . LEU A 1 216 ? 7.490 13.792 -24.706 1.00 89.00 216 LEU A CA 1
ATOM 1689 C C . LEU A 1 216 ? 7.259 14.286 -23.278 1.00 89.00 216 LEU A C 1
ATOM 1691 O O . LEU A 1 216 ? 6.801 15.413 -23.099 1.00 89.00 216 LEU A O 1
ATOM 1695 N N . LEU A 1 217 ? 7.618 13.491 -22.269 1.00 89.25 217 LEU A N 1
ATOM 1696 C CA . LEU A 1 217 ? 7.492 13.863 -20.860 1.00 89.25 217 LEU A CA 1
ATOM 1697 C C . LEU A 1 217 ? 8.284 15.144 -20.561 1.00 89.25 217 LEU A C 1
ATOM 1699 O O . LEU A 1 217 ? 7.748 16.056 -19.939 1.00 89.25 217 LEU A O 1
ATOM 1703 N N . LEU A 1 218 ? 9.503 15.286 -21.093 1.00 85.50 218 LEU A N 1
ATOM 1704 C CA . LEU A 1 218 ? 10.289 16.521 -20.960 1.00 85.50 218 LEU A CA 1
ATOM 1705 C C . LEU A 1 218 ? 9.651 17.731 -21.661 1.00 85.50 218 LEU A C 1
ATOM 1707 O O . LEU A 1 218 ? 9.724 18.855 -21.158 1.00 85.50 218 LEU A O 1
ATOM 1711 N N . LYS A 1 219 ? 9.024 17.530 -22.828 1.00 83.81 219 LYS A N 1
ATOM 1712 C CA . LYS A 1 219 ? 8.304 18.600 -23.543 1.00 83.81 219 LYS A CA 1
ATOM 1713 C C . LYS A 1 219 ? 7.063 19.057 -22.778 1.00 83.81 219 LYS A C 1
ATOM 1715 O O . LYS A 1 219 ? 6.801 20.259 -22.734 1.00 83.81 219 LYS A O 1
ATOM 1720 N N . VAL A 1 220 ? 6.313 18.112 -22.212 1.00 81.06 220 VAL A N 1
ATOM 1721 C CA . VAL A 1 220 ? 5.050 18.366 -21.507 1.00 81.06 220 VAL A CA 1
ATOM 1722 C C . VAL A 1 220 ? 5.305 18.963 -20.127 1.00 81.06 220 VAL A C 1
ATOM 1724 O O . VAL A 1 220 ? 4.633 19.920 -19.751 1.00 81.06 220 VAL A O 1
ATOM 1727 N N . PHE A 1 221 ? 6.287 18.443 -19.388 1.00 77.06 221 PHE A N 1
ATOM 1728 C CA . PHE A 1 221 ? 6.442 18.767 -17.973 1.00 77.06 221 PHE A CA 1
ATOM 1729 C C . PHE A 1 221 ? 7.463 19.847 -17.654 1.00 77.06 221 PHE A C 1
ATOM 1731 O O . PHE A 1 221 ? 7.451 20.304 -16.520 1.00 77.06 221 PHE A O 1
ATOM 1738 N N . LYS A 1 222 ? 8.222 20.318 -18.655 1.00 61.59 222 LYS A N 1
ATOM 1739 C CA . LYS A 1 222 ? 9.176 21.447 -18.691 1.00 61.59 222 LYS A CA 1
ATOM 1740 C C . LYS A 1 222 ? 10.088 21.660 -17.473 1.00 61.59 222 LYS A C 1
ATOM 1742 O O . LYS A 1 222 ? 11.277 21.660 -17.731 1.00 61.59 222 LYS A O 1
ATOM 1747 N N . ASP A 1 223 ? 9.572 21.799 -16.246 1.00 66.38 223 ASP A N 1
ATOM 1748 C CA . ASP A 1 223 ? 10.298 21.882 -14.959 1.00 66.38 223 ASP A CA 1
ATOM 1749 C C . ASP A 1 223 ? 9.432 21.532 -13.710 1.00 66.38 223 ASP A C 1
ATOM 1751 O O . ASP A 1 223 ? 9.839 21.767 -12.573 1.00 66.38 223 ASP A O 1
ATOM 1755 N N . SER A 1 224 ? 8.199 21.032 -13.873 1.00 75.94 224 SER A N 1
ATOM 1756 C CA . SER A 1 224 ? 7.308 20.728 -12.739 1.00 75.94 224 SER A CA 1
ATOM 1757 C C . SER A 1 224 ? 7.485 19.283 -12.270 1.00 75.94 224 SER A C 1
ATOM 1759 O O . SER A 1 224 ? 7.423 18.388 -13.111 1.00 75.94 224 SER A O 1
ATOM 1761 N N . PRO A 1 225 ? 7.643 19.024 -10.957 1.00 80.31 225 PRO A N 1
ATOM 1762 C CA . PRO A 1 225 ? 7.687 17.663 -10.447 1.00 80.31 225 PRO A CA 1
ATOM 1763 C C . PRO A 1 225 ? 6.330 16.987 -10.665 1.00 80.31 225 PRO A C 1
ATOM 1765 O O . PRO A 1 225 ? 5.300 17.475 -10.195 1.00 80.31 225 PRO A O 1
ATOM 1768 N N . VAL A 1 226 ? 6.326 15.858 -11.373 1.00 83.44 226 VAL A N 1
ATOM 1769 C CA . VAL A 1 226 ? 5.111 15.103 -11.692 1.00 83.44 226 VAL A CA 1
ATOM 1770 C C . VAL A 1 226 ? 5.113 13.765 -10.970 1.00 83.44 226 VAL A C 1
ATOM 1772 O O . VAL A 1 226 ? 5.951 12.913 -11.280 1.00 83.44 226 VAL A O 1
ATOM 1775 N N . PRO A 1 227 ? 4.178 13.545 -10.027 1.00 83.44 227 PRO A N 1
ATOM 1776 C CA . PRO A 1 227 ? 4.075 12.262 -9.354 1.00 83.44 227 PRO A CA 1
ATOM 1777 C C . PRO A 1 227 ? 3.739 11.169 -10.368 1.00 83.44 227 PRO A C 1
ATOM 1779 O O . PRO A 1 227 ? 3.100 11.413 -11.391 1.00 83.44 227 PRO A O 1
ATOM 1782 N N . PHE A 1 228 ? 4.171 9.945 -10.080 1.00 86.94 228 PHE A N 1
ATOM 1783 C CA . PHE A 1 228 ? 3.825 8.800 -10.910 1.00 86.94 228 PHE A CA 1
ATOM 1784 C C . PHE A 1 228 ? 2.299 8.621 -10.977 1.00 86.94 228 PHE A C 1
ATOM 1786 O O . PHE A 1 228 ? 1.650 8.407 -9.952 1.00 86.94 228 PHE A O 1
ATOM 1793 N N . ASP A 1 229 ? 1.750 8.652 -12.191 1.00 87.06 229 ASP A N 1
ATOM 1794 C CA . ASP A 1 229 ? 0.349 8.358 -12.476 1.00 87.06 229 ASP A CA 1
ATOM 1795 C C . ASP A 1 229 ? 0.250 7.211 -13.489 1.00 87.06 229 ASP A C 1
ATOM 1797 O O . ASP A 1 229 ? 0.625 7.341 -14.655 1.00 87.06 229 ASP A O 1
ATOM 1801 N N . LYS A 1 230 ? -0.284 6.073 -13.034 1.00 84.94 230 LYS A N 1
ATOM 1802 C CA . LYS A 1 230 ? -0.492 4.864 -13.848 1.00 84.94 230 LYS A CA 1
ATOM 1803 C C . LYS A 1 230 ? -1.519 5.062 -14.970 1.00 84.94 230 LYS A C 1
ATOM 1805 O O . LYS A 1 230 ? -1.590 4.238 -15.883 1.00 84.94 230 LYS A O 1
ATOM 1810 N N . ASP A 1 231 ? -2.358 6.091 -14.870 1.00 87.94 231 ASP A N 1
ATOM 1811 C CA . ASP A 1 231 ? -3.416 6.399 -15.832 1.00 87.94 231 ASP A CA 1
ATOM 1812 C C . ASP A 1 231 ? -2.973 7.408 -16.898 1.00 87.94 231 ASP A C 1
ATOM 1814 O O . ASP A 1 231 ? -3.691 7.630 -17.870 1.00 87.94 231 ASP A O 1
ATOM 1818 N N . ASN A 1 232 ? -1.743 7.916 -16.791 1.00 91.81 232 ASN A N 1
ATOM 1819 C CA . ASN A 1 232 ? -1.081 8.661 -17.848 1.00 91.81 232 ASN A CA 1
ATOM 1820 C C . ASN A 1 232 ? -0.299 7.716 -18.777 1.00 91.81 232 ASN A C 1
ATOM 1822 O O . ASN A 1 232 ? 0.680 7.084 -18.368 1.00 91.81 232 ASN A O 1
ATOM 1826 N N . ASP A 1 233 ? -0.695 7.660 -20.048 1.00 93.38 233 ASP A N 1
ATOM 1827 C CA . ASP A 1 233 ? -0.097 6.749 -21.030 1.00 93.38 233 ASP A CA 1
ATOM 1828 C C . ASP A 1 233 ? 1.394 7.020 -21.286 1.00 93.38 233 ASP A C 1
ATOM 1830 O O . ASP A 1 233 ? 2.161 6.081 -21.483 1.00 93.38 233 ASP A O 1
ATOM 1834 N N . PHE A 1 234 ? 1.852 8.273 -21.226 1.00 93.69 234 PHE A N 1
ATOM 1835 C CA . PHE A 1 234 ? 3.268 8.595 -21.440 1.00 93.69 234 PHE A CA 1
ATOM 1836 C C . PHE A 1 234 ? 4.134 8.115 -20.272 1.00 93.69 234 PHE A C 1
ATOM 1838 O O . PHE A 1 234 ? 5.181 7.502 -20.494 1.00 93.69 234 PHE A O 1
ATOM 1845 N N . ILE A 1 235 ? 3.673 8.342 -19.035 1.00 94.19 235 ILE A N 1
ATOM 1846 C CA . ILE A 1 235 ? 4.340 7.872 -17.810 1.00 94.19 235 ILE A CA 1
ATOM 1847 C C . ILE A 1 235 ? 4.373 6.342 -17.797 1.00 94.19 235 ILE A C 1
ATOM 1849 O O . ILE A 1 235 ? 5.423 5.731 -17.583 1.00 94.19 235 ILE A O 1
ATOM 1853 N N . MET A 1 236 ? 3.233 5.706 -18.069 1.00 94.50 236 MET A N 1
ATOM 1854 C CA . MET A 1 236 ? 3.130 4.252 -18.065 1.00 94.50 236 MET A CA 1
ATOM 1855 C C . MET A 1 236 ? 3.934 3.615 -19.205 1.00 94.50 236 MET A C 1
ATOM 1857 O O . MET A 1 236 ? 4.599 2.603 -18.990 1.00 94.50 236 MET A O 1
ATOM 1861 N N . GLY A 1 237 ? 3.940 4.222 -20.393 1.00 95.38 237 GLY A N 1
ATOM 1862 C CA . GLY A 1 237 ? 4.773 3.805 -21.519 1.00 95.38 237 GLY A CA 1
ATOM 1863 C C . GLY A 1 237 ? 6.264 3.868 -21.186 1.00 95.38 237 GLY A C 1
ATOM 1864 O O . GLY A 1 237 ? 6.983 2.901 -21.437 1.00 95.38 237 GLY A O 1
ATOM 1865 N N . PHE A 1 238 ? 6.712 4.944 -20.525 1.00 95.94 238 PHE A N 1
ATOM 1866 C CA . PHE A 1 238 ? 8.088 5.081 -20.041 1.00 95.94 238 PHE A CA 1
ATOM 1867 C C . PHE A 1 238 ? 8.459 3.962 -19.056 1.00 95.94 238 PHE A C 1
ATOM 1869 O O . PHE A 1 238 ? 9.458 3.268 -19.255 1.00 95.94 238 PHE A O 1
ATOM 1876 N N . VAL A 1 239 ? 7.637 3.741 -18.024 1.00 96.00 239 VAL A N 1
ATOM 1877 C CA . VAL A 1 239 ? 7.900 2.724 -16.991 1.00 96.00 239 VAL A CA 1
ATOM 1878 C C . VAL A 1 239 ? 7.868 1.307 -17.569 1.00 96.00 239 VAL A C 1
ATOM 1880 O O . VAL A 1 239 ? 8.761 0.511 -17.278 1.00 96.00 239 VAL A O 1
ATOM 1883 N N . ALA A 1 240 ? 6.884 0.985 -18.414 1.00 96.50 240 ALA A N 1
ATOM 1884 C CA . ALA A 1 240 ? 6.779 -0.329 -19.046 1.00 96.50 240 ALA A CA 1
ATOM 1885 C C . ALA A 1 240 ? 7.974 -0.619 -19.961 1.00 96.50 240 ALA A C 1
ATOM 1887 O O . ALA A 1 240 ? 8.559 -1.703 -19.889 1.00 96.50 240 ALA A O 1
ATOM 1888 N N . ALA A 1 241 ? 8.379 0.360 -20.772 1.00 97.00 241 ALA A N 1
ATOM 1889 C CA . ALA A 1 241 ? 9.534 0.230 -21.643 1.00 97.00 241 ALA A CA 1
ATOM 1890 C C . ALA A 1 241 ? 10.833 0.054 -20.850 1.00 97.00 241 ALA A C 1
ATOM 1892 O O . ALA A 1 241 ? 11.574 -0.898 -21.091 1.00 97.00 241 ALA A O 1
ATOM 1893 N N . ALA A 1 242 ? 11.076 0.902 -19.847 1.00 97.00 242 ALA A N 1
ATOM 1894 C CA . ALA A 1 242 ? 12.265 0.816 -19.006 1.00 97.00 242 ALA A CA 1
ATOM 1895 C C . ALA A 1 242 ? 12.370 -0.539 -18.286 1.00 97.00 242 ALA A C 1
ATOM 1897 O O . ALA A 1 242 ? 13.439 -1.157 -18.263 1.00 97.00 242 ALA A O 1
ATOM 1898 N N . ALA A 1 243 ? 11.251 -1.028 -17.739 1.00 96.88 243 ALA A N 1
ATOM 1899 C CA . ALA A 1 243 ? 11.184 -2.315 -17.059 1.00 96.88 243 ALA A CA 1
ATOM 1900 C C . ALA A 1 243 ? 11.466 -3.484 -18.012 1.00 96.88 243 ALA A C 1
ATOM 1902 O O . ALA A 1 243 ? 12.255 -4.364 -17.670 1.00 96.88 243 ALA A O 1
ATOM 1903 N N . ASN A 1 244 ? 10.872 -3.486 -19.209 1.00 97.50 244 ASN A N 1
ATOM 1904 C CA . ASN A 1 244 ? 11.055 -4.554 -20.194 1.00 97.50 244 ASN A CA 1
ATOM 1905 C C . ASN A 1 244 ? 12.447 -4.562 -20.831 1.00 97.50 244 ASN A C 1
ATOM 1907 O O . ASN A 1 244 ? 12.998 -5.643 -21.057 1.00 97.50 244 ASN A O 1
ATOM 1911 N N . ILE A 1 245 ? 13.038 -3.391 -21.093 1.00 97.19 245 ILE A N 1
ATOM 1912 C CA . ILE A 1 245 ? 14.429 -3.302 -21.553 1.00 97.19 245 ILE A CA 1
ATOM 1913 C C . ILE A 1 245 ? 15.332 -3.887 -20.473 1.00 97.19 245 ILE A C 1
ATOM 1915 O O . ILE A 1 245 ? 16.091 -4.808 -20.755 1.00 97.19 245 ILE A O 1
ATOM 1919 N N . ARG A 1 246 ? 15.195 -3.446 -19.216 1.00 96.00 246 ARG A N 1
ATOM 1920 C CA . ARG A 1 246 ? 15.982 -3.997 -18.106 1.00 96.00 246 ARG A CA 1
ATOM 1921 C C . ARG A 1 246 ? 15.773 -5.503 -17.961 1.00 96.00 246 ARG A C 1
ATOM 1923 O O . ARG A 1 246 ? 16.753 -6.231 -17.918 1.00 96.00 246 ARG A O 1
ATOM 1930 N N . ALA A 1 247 ? 14.535 -5.990 -17.961 1.00 96.12 247 ALA A N 1
ATOM 1931 C CA . ALA A 1 247 ? 14.243 -7.421 -17.899 1.00 96.12 247 ALA A CA 1
ATOM 1932 C C . ALA A 1 247 ? 14.973 -8.198 -19.005 1.00 96.12 247 ALA A C 1
ATOM 1934 O O . ALA A 1 247 ? 15.597 -9.218 -18.727 1.00 96.12 247 ALA A O 1
ATOM 1935 N N . HIS A 1 248 ? 14.987 -7.678 -20.236 1.00 95.69 248 HIS A N 1
ATOM 1936 C CA . HIS A 1 248 ? 15.727 -8.288 -21.336 1.00 95.69 248 HIS A CA 1
ATOM 1937 C C . HIS A 1 248 ? 17.235 -8.381 -21.073 1.00 95.69 248 HIS A C 1
ATOM 1939 O O . HIS A 1 248 ? 17.809 -9.441 -21.315 1.00 95.69 248 HIS A O 1
ATOM 1945 N N . LEU A 1 249 ? 17.857 -7.322 -20.544 1.00 94.88 249 LEU A N 1
ATOM 1946 C CA . LEU A 1 249 ? 19.298 -7.292 -20.256 1.00 94.88 249 LEU A CA 1
ATOM 1947 C C . LEU A 1 249 ? 19.714 -8.287 -19.163 1.00 94.88 249 LEU A C 1
ATOM 1949 O O . LEU A 1 249 ? 20.843 -8.768 -19.173 1.00 94.88 249 LEU A O 1
ATOM 1953 N N . PHE A 1 250 ? 18.801 -8.618 -18.248 1.00 93.88 250 PHE A N 1
ATOM 1954 C CA . PHE A 1 250 ? 18.994 -9.613 -17.186 1.00 93.88 250 PHE A CA 1
ATOM 1955 C C . PHE A 1 250 ? 18.426 -10.999 -17.542 1.00 93.88 250 PHE A C 1
ATOM 1957 O O . PHE A 1 250 ? 18.270 -11.843 -16.663 1.00 93.88 250 PHE A O 1
ATOM 1964 N N . CYS A 1 251 ? 18.104 -11.251 -18.816 1.00 93.38 251 CYS A N 1
ATOM 1965 C CA . CYS A 1 251 ? 17.545 -12.525 -19.284 1.00 93.38 251 CYS A CA 1
ATOM 1966 C C . CYS A 1 251 ? 16.237 -12.938 -18.575 1.00 93.38 251 CYS A C 1
ATOM 1968 O O . CYS A 1 251 ? 15.961 -14.126 -18.406 1.00 93.38 251 CYS A O 1
ATOM 1970 N N . LEU A 1 252 ? 15.419 -11.963 -18.176 1.00 93.25 252 LEU A N 1
ATOM 1971 C CA . LEU A 1 252 ? 14.103 -12.165 -17.575 1.00 93.25 252 LEU A CA 1
ATOM 1972 C C . LEU A 1 252 ? 12.988 -12.096 -18.628 1.00 93.25 252 LEU A C 1
ATOM 1974 O O . LEU A 1 252 ? 13.115 -11.456 -19.679 1.00 93.25 252 LEU A O 1
ATOM 1978 N N . GLU A 1 253 ? 11.859 -12.734 -18.319 1.00 92.56 253 GLU A N 1
ATOM 1979 C CA . GLU A 1 253 ? 10.652 -12.623 -19.136 1.00 92.56 253 GLU A CA 1
ATOM 1980 C C . GLU A 1 253 ? 10.108 -11.187 -19.108 1.00 92.56 253 GLU A C 1
ATOM 1982 O O . GLU A 1 253 ? 9.992 -10.554 -18.057 1.00 92.56 253 GLU A O 1
ATOM 1987 N N . LYS A 1 254 ? 9.787 -10.682 -20.301 1.00 95.38 254 LYS A N 1
ATOM 1988 C CA . LYS A 1 254 ? 9.108 -9.401 -20.515 1.00 95.38 254 LYS A CA 1
ATOM 1989 C C . LYS A 1 254 ? 7.604 -9.615 -20.491 1.00 95.38 254 LYS A C 1
ATOM 1991 O O . LYS A 1 254 ? 7.137 -10.710 -20.801 1.00 95.38 254 LYS A O 1
ATOM 1996 N N . ASP A 1 255 ? 6.848 -8.555 -20.242 1.00 95.00 255 ASP A N 1
ATOM 1997 C CA . ASP A 1 255 ? 5.390 -8.620 -20.328 1.00 95.00 255 ASP A CA 1
ATOM 1998 C C . ASP A 1 255 ? 4.778 -7.386 -20.999 1.00 95.00 255 ASP A C 1
ATOM 2000 O O . ASP A 1 255 ? 5.471 -6.411 -21.291 1.00 95.00 255 ASP A O 1
ATOM 2004 N N . SER A 1 256 ? 3.482 -7.440 -21.295 1.00 94.56 256 SER A N 1
ATOM 2005 C CA . SER A 1 256 ? 2.771 -6.329 -21.934 1.00 94.56 256 SER A CA 1
ATOM 2006 C C . SER A 1 256 ? 2.722 -5.085 -21.039 1.00 94.56 256 SER A C 1
ATOM 2008 O O . SER A 1 256 ? 2.735 -5.174 -19.805 1.00 94.56 256 SER A O 1
ATOM 2010 N N . ALA A 1 257 ? 2.595 -3.907 -21.656 1.00 92.12 257 ALA A N 1
ATOM 2011 C CA . ALA A 1 257 ? 2.428 -2.653 -20.923 1.00 92.12 257 ALA A CA 1
ATOM 2012 C C . ALA A 1 257 ? 1.178 -2.687 -20.024 1.00 92.12 257 ALA A C 1
ATOM 2014 O O . ALA A 1 257 ? 1.232 -2.227 -18.885 1.00 92.12 257 ALA A O 1
ATOM 2015 N N . PHE A 1 258 ? 0.098 -3.335 -20.476 1.00 88.50 258 PHE A N 1
ATOM 2016 C CA . PHE A 1 258 ? -1.125 -3.545 -19.698 1.00 88.50 258 PHE A CA 1
ATOM 2017 C C . PHE A 1 258 ? -0.888 -4.315 -18.384 1.00 88.50 258 PHE A C 1
ATOM 2019 O O . PHE A 1 258 ? -1.358 -3.922 -17.309 1.00 88.50 258 PHE A O 1
ATOM 2026 N N . LYS A 1 259 ? -0.127 -5.415 -18.427 1.00 88.62 259 LYS A N 1
ATOM 2027 C CA . LYS A 1 259 ? 0.183 -6.179 -17.210 1.00 88.62 259 LYS A CA 1
ATOM 2028 C C . LYS A 1 259 ? 1.192 -5.462 -16.322 1.00 88.62 259 LYS A C 1
ATOM 2030 O O . LYS A 1 259 ? 1.042 -5.489 -15.101 1.00 88.62 259 LYS A O 1
ATOM 2035 N N . ILE A 1 260 ? 2.170 -4.769 -16.907 1.00 91.88 260 ILE A N 1
ATOM 2036 C CA . ILE A 1 260 ? 3.090 -3.920 -16.141 1.00 91.88 260 ILE A CA 1
ATOM 2037 C C . ILE A 1 260 ? 2.333 -2.790 -15.445 1.00 91.88 260 ILE A C 1
ATOM 2039 O O . ILE A 1 260 ? 2.594 -2.552 -14.272 1.00 91.88 260 ILE A O 1
ATOM 2043 N N . LYS A 1 261 ? 1.331 -2.175 -16.084 1.00 88.94 261 LYS A N 1
ATOM 2044 C CA . LYS A 1 261 ? 0.436 -1.191 -15.455 1.00 88.94 261 LYS A CA 1
ATOM 2045 C C . LYS A 1 261 ? -0.282 -1.760 -14.234 1.00 88.94 261 LYS A C 1
ATOM 2047 O O . LYS A 1 261 ? -0.375 -1.094 -13.204 1.00 88.94 261 LYS A O 1
ATOM 2052 N N . THR A 1 262 ? -0.725 -3.014 -14.318 1.00 82.44 262 THR A N 1
ATOM 2053 C CA . THR A 1 262 ? -1.372 -3.709 -13.197 1.00 82.44 262 THR A CA 1
ATOM 2054 C C . THR A 1 262 ? -0.404 -3.890 -12.024 1.00 82.44 262 THR A C 1
ATOM 2056 O O . THR A 1 262 ? -0.742 -3.571 -10.888 1.00 82.44 262 THR A O 1
ATOM 2059 N N . MET A 1 263 ? 0.825 -4.332 -12.297 1.00 83.94 263 MET A N 1
ATOM 2060 C CA . MET A 1 263 ? 1.864 -4.530 -11.280 1.00 83.94 263 MET A CA 1
ATOM 2061 C C . MET A 1 263 ? 2.392 -3.209 -10.693 1.00 83.94 263 MET A C 1
ATOM 2063 O O . MET A 1 263 ? 2.513 -3.083 -9.480 1.00 83.94 263 MET A O 1
ATOM 2067 N N . ALA A 1 264 ? 2.665 -2.210 -11.534 1.00 82.75 264 ALA A N 1
ATOM 2068 C CA . ALA A 1 264 ? 3.202 -0.907 -11.137 1.00 82.75 264 ALA A CA 1
ATOM 2069 C C . ALA A 1 264 ? 2.202 -0.085 -10.313 1.00 82.75 264 ALA A C 1
ATOM 2071 O O . ALA A 1 264 ? 2.592 0.661 -9.416 1.00 82.75 264 ALA A O 1
ATOM 2072 N N . GLY A 1 265 ? 0.909 -0.227 -10.612 1.00 70.44 265 GLY A N 1
ATOM 2073 C CA . GLY A 1 265 ? -0.166 0.432 -9.882 1.00 70.44 265 GLY A CA 1
ATOM 2074 C C . GLY A 1 265 ? -0.671 -0.331 -8.659 1.00 70.44 265 GLY A C 1
ATOM 2075 O O . GLY A 1 265 ? -1.635 0.133 -8.057 1.00 70.44 265 GLY A O 1
ATOM 2076 N N . ASN A 1 266 ? -0.094 -1.498 -8.327 1.00 64.06 266 ASN A N 1
ATOM 2077 C CA . ASN A 1 266 ? -0.660 -2.446 -7.357 1.00 64.06 266 ASN A CA 1
ATOM 2078 C C . ASN A 1 266 ? -2.160 -2.728 -7.617 1.00 64.06 266 ASN A C 1
ATOM 2080 O O . ASN A 1 266 ? -2.953 -2.851 -6.683 1.00 64.06 266 ASN A O 1
ATOM 2084 N N . ILE A 1 267 ? -2.576 -2.771 -8.890 1.00 50.56 267 ILE A N 1
ATOM 2085 C CA . ILE A 1 267 ? -3.988 -2.827 -9.274 1.00 50.56 267 ILE A CA 1
ATOM 2086 C C . ILE A 1 267 ? -4.528 -4.227 -8.996 1.00 50.56 267 ILE A C 1
ATOM 2088 O O . ILE A 1 267 ? -4.177 -5.206 -9.655 1.00 50.56 267 ILE A O 1
ATOM 2092 N N . ILE A 1 268 ? -5.453 -4.301 -8.049 1.00 53.62 268 ILE A N 1
ATOM 2093 C CA . ILE A 1 268 ? -6.304 -5.465 -7.861 1.00 53.62 268 ILE A CA 1
ATOM 2094 C C . ILE A 1 268 ? -7.422 -5.401 -8.921 1.00 53.62 268 ILE A C 1
ATOM 2096 O O . ILE A 1 268 ? -8.121 -4.388 -8.987 1.00 53.62 268 ILE A O 1
ATOM 2100 N N . PRO A 1 269 ? -7.629 -6.440 -9.756 1.00 48.03 269 PRO A N 1
ATOM 2101 C CA . PRO A 1 269 ? -8.680 -6.426 -10.770 1.00 48.03 269 PRO A CA 1
ATOM 2102 C C . PRO A 1 269 ? -10.060 -6.198 -10.141 1.00 48.03 269 PRO A C 1
ATOM 2104 O O . PRO A 1 269 ? -10.467 -6.950 -9.253 1.00 48.03 269 PRO A O 1
ATOM 2107 N N . ALA A 1 270 ? -10.792 -5.189 -10.612 1.00 57.00 270 ALA A N 1
ATOM 2108 C CA . ALA A 1 270 ? -12.162 -4.925 -10.186 1.00 57.00 270 ALA A CA 1
ATOM 2109 C C . ALA A 1 270 ? -13.152 -5.637 -11.118 1.00 57.00 270 ALA A C 1
ATOM 2111 O O . ALA A 1 270 ? -13.059 -5.525 -12.339 1.00 57.00 270 ALA A O 1
ATOM 2112 N N . ILE A 1 271 ? -14.116 -6.357 -10.544 1.00 71.00 271 ILE A N 1
ATOM 2113 C CA . ILE A 1 271 ? -15.197 -7.009 -11.290 1.00 71.00 271 ILE A CA 1
ATOM 2114 C C . ILE A 1 271 ? -16.518 -6.452 -10.767 1.00 71.00 271 ILE A C 1
ATOM 2116 O O . ILE A 1 271 ? -16.807 -6.571 -9.576 1.00 71.00 271 ILE A O 1
ATOM 2120 N N . ALA A 1 272 ? -17.325 -5.870 -11.658 1.00 69.25 272 ALA A N 1
ATOM 2121 C CA . ALA A 1 272 ? -18.587 -5.220 -11.294 1.00 69.25 272 ALA A CA 1
ATOM 2122 C C . ALA A 1 272 ? -19.506 -6.150 -10.483 1.00 69.25 272 ALA A C 1
ATOM 2124 O O . ALA A 1 272 ? -19.960 -5.782 -9.406 1.00 69.25 272 ALA A O 1
ATOM 2125 N N . THR A 1 273 ? -19.665 -7.403 -10.919 1.00 85.12 273 THR A N 1
ATOM 2126 C CA . THR A 1 273 ? -20.507 -8.387 -10.220 1.00 85.12 273 THR A CA 1
ATOM 2127 C C . THR A 1 273 ? -20.003 -8.724 -8.817 1.00 85.12 273 THR A C 1
ATOM 2129 O O . THR A 1 273 ? -20.803 -8.967 -7.920 1.00 85.12 273 THR A O 1
ATOM 2132 N N . THR A 1 274 ? -18.684 -8.745 -8.598 1.00 80.75 274 THR A N 1
ATOM 2133 C CA . THR A 1 274 ? -18.109 -8.964 -7.262 1.00 80.75 274 THR A CA 1
ATOM 2134 C C . THR A 1 274 ? -18.439 -7.782 -6.350 1.00 80.75 274 THR A C 1
ATOM 2136 O O . THR A 1 274 ? -18.867 -7.991 -5.217 1.00 80.75 274 THR A O 1
ATOM 2139 N N . ASN A 1 275 ? -18.304 -6.550 -6.852 1.00 83.00 275 ASN A N 1
ATOM 2140 C CA . ASN A 1 275 ? -18.666 -5.343 -6.108 1.00 83.00 275 ASN A CA 1
ATOM 2141 C C . ASN A 1 275 ? -20.161 -5.322 -5.756 1.00 83.00 275 ASN A C 1
ATOM 2143 O O . ASN A 1 275 ? -20.494 -5.039 -4.609 1.00 83.00 275 ASN A O 1
ATOM 2147 N N . ASP A 1 276 ? -21.044 -5.693 -6.689 1.00 93.19 276 ASP A N 1
ATOM 2148 C CA . ASP A 1 276 ? -22.493 -5.758 -6.450 1.00 93.19 276 ASP A CA 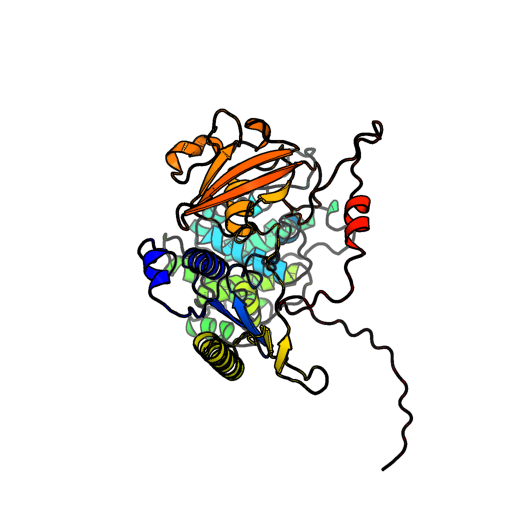1
ATOM 2149 C C . ASP A 1 276 ? -22.849 -6.761 -5.342 1.00 93.19 276 ASP A C 1
ATOM 2151 O O . ASP A 1 276 ? -23.653 -6.462 -4.451 1.00 93.19 276 ASP A O 1
ATOM 2155 N N . ILE A 1 277 ? -22.224 -7.946 -5.357 1.00 94.31 277 ILE A N 1
ATOM 2156 C CA . ILE A 1 277 ? -22.423 -8.968 -4.320 1.00 94.31 277 ILE A CA 1
ATOM 2157 C C . ILE A 1 277 ? -21.954 -8.441 -2.961 1.00 94.31 277 ILE A C 1
ATOM 2159 O O . ILE A 1 277 ? -22.694 -8.537 -1.981 1.00 94.31 277 ILE A O 1
ATOM 2163 N N . ILE A 1 278 ? -20.749 -7.872 -2.886 1.00 93.12 278 ILE A N 1
ATOM 2164 C CA . ILE A 1 278 ? -20.186 -7.369 -1.628 1.00 93.12 278 ILE A CA 1
ATOM 2165 C C . ILE A 1 278 ? -20.985 -6.176 -1.090 1.00 93.12 278 ILE A C 1
ATOM 2167 O O . ILE A 1 278 ? -21.304 -6.158 0.096 1.00 93.12 278 ILE A O 1
ATOM 2171 N N . ALA A 1 279 ? -21.403 -5.236 -1.939 1.00 93.12 279 ALA A N 1
ATOM 2172 C CA . ALA A 1 279 ? -22.258 -4.121 -1.535 1.00 93.12 279 ALA A CA 1
ATOM 2173 C C . ALA A 1 279 ? -23.604 -4.610 -0.973 1.00 93.12 279 ALA A C 1
ATOM 2175 O O . ALA A 1 279 ? -24.049 -4.144 0.078 1.00 93.12 279 ALA A O 1
ATOM 2176 N N . SER A 1 280 ? -24.220 -5.602 -1.624 1.00 96.50 280 SER A N 1
ATOM 2177 C CA . SER A 1 280 ? -25.466 -6.218 -1.151 1.00 96.50 280 SER A CA 1
ATOM 2178 C C . SER A 1 280 ? -25.289 -6.888 0.215 1.00 96.50 280 SER A C 1
ATOM 2180 O O . SER A 1 280 ? -26.127 -6.728 1.104 1.00 96.50 280 SER A O 1
ATOM 2182 N N . LEU A 1 281 ? -24.180 -7.608 0.413 1.00 94.75 281 LEU A N 1
ATOM 2183 C CA . LEU A 1 281 ? -23.849 -8.240 1.691 1.00 94.75 281 LEU A CA 1
ATOM 2184 C C . LEU A 1 281 ? -23.607 -7.206 2.802 1.00 94.75 281 LEU A C 1
ATOM 2186 O O . LEU A 1 281 ? -24.094 -7.405 3.914 1.00 94.75 281 LEU A O 1
ATOM 2190 N N . SER A 1 282 ? -22.948 -6.081 2.508 1.00 94.75 282 SER A N 1
ATOM 2191 C CA . SER A 1 282 ? -22.764 -4.981 3.466 1.00 94.75 282 SER A CA 1
ATOM 2192 C C . SER A 1 282 ? -24.096 -4.406 3.950 1.00 94.75 282 SER A C 1
ATOM 2194 O O . SER A 1 282 ? -24.274 -4.184 5.147 1.00 94.75 282 SER A O 1
ATOM 2196 N N . VAL A 1 283 ? -25.067 -4.218 3.050 1.00 95.69 283 VAL A N 1
ATOM 2197 C CA . VAL A 1 283 ? -26.414 -3.744 3.420 1.00 95.69 283 VAL A CA 1
ATOM 2198 C C . VAL A 1 283 ? -27.156 -4.779 4.271 1.00 95.69 283 VAL A C 1
ATOM 2200 O O . VAL A 1 283 ? -27.819 -4.415 5.241 1.00 95.69 283 VAL A O 1
ATOM 2203 N N . ILE A 1 284 ? -27.018 -6.073 3.965 1.00 93.69 284 ILE A N 1
ATOM 2204 C CA . ILE A 1 284 ? -27.605 -7.149 4.779 1.00 93.69 284 ILE A CA 1
ATOM 2205 C C . ILE A 1 284 ? -27.045 -7.123 6.209 1.00 93.69 284 ILE A C 1
ATOM 2207 O O . ILE A 1 284 ? -27.816 -7.227 7.166 1.00 93.69 284 ILE A O 1
ATOM 2211 N N . GLU A 1 285 ? -25.731 -6.956 6.378 1.00 92.06 285 GLU A N 1
ATOM 2212 C CA . GLU A 1 285 ? -25.120 -6.829 7.708 1.00 92.06 285 GLU A CA 1
ATOM 2213 C C . GLU A 1 285 ? -25.549 -5.537 8.424 1.00 92.06 285 GLU A C 1
ATOM 2215 O O . GLU A 1 285 ? -25.803 -5.565 9.629 1.00 92.06 285 GLU A O 1
ATOM 2220 N N . ALA A 1 286 ? -25.742 -4.430 7.699 1.00 93.38 286 ALA A N 1
ATOM 2221 C CA . ALA A 1 286 ? -26.266 -3.190 8.275 1.00 93.38 286 ALA A CA 1
ATOM 2222 C C . ALA A 1 286 ? -27.686 -3.370 8.829 1.00 93.38 286 ALA A C 1
ATOM 2224 O O . ALA A 1 286 ? -27.960 -2.993 9.967 1.00 93.38 286 ALA A O 1
ATOM 2225 N N . ILE A 1 287 ? -28.580 -4.017 8.074 1.00 93.38 287 ILE A N 1
ATOM 2226 C CA . ILE A 1 287 ? -29.951 -4.311 8.521 1.00 93.38 287 ILE A CA 1
ATOM 2227 C C . ILE A 1 287 ? -29.935 -5.186 9.784 1.00 93.38 287 ILE A C 1
ATOM 2229 O O . ILE A 1 287 ? -30.702 -4.950 10.718 1.00 93.38 287 ILE A O 1
ATOM 2233 N N . LYS A 1 288 ? -29.042 -6.180 9.850 1.00 91.25 288 LYS A N 1
ATOM 2234 C CA . LYS A 1 288 ? -28.868 -7.031 11.038 1.00 91.25 288 LYS A CA 1
ATOM 2235 C C . LYS A 1 288 ? -28.456 -6.231 12.272 1.00 91.25 288 LYS A C 1
ATOM 2237 O O . LYS A 1 288 ? -29.010 -6.471 13.350 1.00 91.25 288 LYS A O 1
ATOM 2242 N N . LEU A 1 289 ? -27.517 -5.296 12.116 1.00 89.94 289 LEU A N 1
ATOM 2243 C CA . LEU A 1 289 ? -27.061 -4.417 13.193 1.00 89.94 289 LEU A CA 1
ATOM 2244 C C . LEU A 1 289 ? -28.179 -3.499 13.687 1.00 89.94 289 LEU A C 1
ATOM 2246 O O . LEU A 1 289 ? -28.407 -3.427 14.894 1.00 89.94 289 LEU A O 1
ATOM 2250 N N . LEU A 1 290 ? -28.907 -2.864 12.766 1.00 91.25 290 LEU A N 1
ATOM 2251 C CA . LEU A 1 290 ? -30.020 -1.962 13.082 1.00 91.25 290 LEU A CA 1
ATOM 2252 C C . LEU A 1 290 ? -31.177 -2.685 13.786 1.00 91.25 290 LEU A C 1
ATOM 2254 O O . LEU A 1 290 ? -31.803 -2.131 14.683 1.00 91.25 290 LEU A O 1
ATOM 2258 N N . ASN A 1 291 ? -31.410 -3.956 13.451 1.00 89.94 291 ASN A N 1
ATOM 2259 C CA . ASN A 1 291 ? -32.402 -4.799 14.123 1.00 89.94 291 ASN A CA 1
ATOM 2260 C C . ASN A 1 291 ? -31.917 -5.383 15.466 1.00 89.94 291 ASN A C 1
ATOM 2262 O O . ASN A 1 291 ? -32.625 -6.178 16.084 1.00 89.94 291 ASN A O 1
ATOM 2266 N N . GLY A 1 292 ? -30.705 -5.046 15.920 1.00 80.38 292 GLY A N 1
ATOM 2267 C CA . GLY A 1 292 ? -30.156 -5.514 17.196 1.00 80.38 292 GLY A CA 1
ATOM 2268 C C . GLY A 1 292 ? -29.781 -6.999 17.223 1.00 80.38 292 GLY A C 1
ATOM 2269 O O . GLY A 1 292 ? -29.588 -7.569 18.302 1.00 80.38 292 GLY A O 1
ATOM 2270 N N . THR A 1 293 ? -29.668 -7.652 16.063 1.00 73.12 293 THR A N 1
ATOM 2271 C CA . THR A 1 293 ? -29.303 -9.072 16.008 1.00 73.12 293 THR A CA 1
ATOM 2272 C C . THR A 1 293 ? -27.837 -9.269 16.401 1.00 73.12 293 THR A C 1
ATOM 2274 O O . THR A 1 293 ? -26.948 -8.529 15.984 1.00 73.12 293 THR A O 1
ATOM 2277 N N . ARG A 1 294 ? -27.563 -10.292 17.219 1.00 64.25 294 ARG A N 1
ATOM 2278 C CA . ARG A 1 294 ? -26.194 -10.678 17.621 1.00 64.25 294 ARG A CA 1
ATOM 2279 C C . ARG A 1 294 ? -25.529 -11.639 16.627 1.00 64.25 294 ARG A C 1
ATOM 2281 O O . ARG A 1 294 ? -24.452 -12.151 16.907 1.00 64.25 294 ARG A O 1
ATOM 2288 N N . GLU A 1 295 ? -26.181 -11.899 15.495 1.00 64.25 295 GLU A N 1
ATOM 2289 C CA . GLU A 1 295 ? -25.776 -12.894 14.495 1.00 64.25 295 GLU A CA 1
ATOM 2290 C C . GLU A 1 295 ? -25.075 -12.301 13.272 1.00 64.25 295 GLU A C 1
ATOM 2292 O O . GLU A 1 295 ? -24.954 -12.984 12.249 1.00 64.25 295 GLU A O 1
ATOM 2297 N N . SER A 1 296 ? -24.622 -11.047 13.340 1.00 68.25 296 SER A N 1
ATOM 2298 C CA . SER A 1 296 ? -23.699 -10.543 12.326 1.00 68.25 296 SER A CA 1
ATOM 2299 C C . SER A 1 296 ? -22.519 -11.508 12.186 1.00 68.25 296 SER A C 1
ATOM 2301 O O . SER A 1 296 ? -22.108 -12.152 13.158 1.00 68.25 296 SER A O 1
ATOM 2303 N N . LYS A 1 297 ? -22.024 -11.678 10.962 1.00 76.31 297 LYS A N 1
ATOM 2304 C CA . LYS A 1 297 ? -20.914 -12.592 10.654 1.00 76.31 297 LYS A CA 1
ATOM 2305 C C . LYS A 1 297 ? -19.943 -11.909 9.714 1.00 76.31 297 LYS A C 1
ATOM 2307 O O . LYS A 1 297 ? -20.330 -11.029 8.954 1.00 76.31 297 LYS A O 1
ATOM 2312 N N . GLU A 1 298 ? -18.692 -12.345 9.750 1.00 86.25 298 GLU A N 1
ATOM 2313 C CA . GLU A 1 298 ? -17.753 -12.008 8.688 1.00 86.25 298 GLU A CA 1
ATOM 2314 C C . GLU A 1 298 ? -18.101 -12.892 7.492 1.00 86.25 298 GLU A C 1
ATOM 2316 O O . GLU A 1 298 ? -18.313 -14.094 7.649 1.00 86.25 298 GLU A O 1
ATOM 2321 N N . VAL A 1 299 ? -18.252 -12.316 6.307 1.00 90.25 299 VAL A N 1
ATOM 2322 C CA . VAL A 1 299 ? -18.737 -13.033 5.127 1.00 90.25 299 VAL A CA 1
ATOM 2323 C C . VAL A 1 299 ? -17.681 -12.983 4.042 1.00 90.25 299 VAL A C 1
ATOM 2325 O O . VAL A 1 299 ? -17.220 -11.907 3.684 1.00 90.25 299 VAL A O 1
ATOM 2328 N N . TYR A 1 300 ? -17.341 -14.146 3.491 1.00 90.94 300 TYR A N 1
ATOM 2329 C CA . TYR A 1 300 ? -16.351 -14.290 2.429 1.00 90.94 300 TYR A CA 1
ATOM 2330 C C . TYR A 1 300 ? -16.994 -14.784 1.138 1.00 90.94 300 TYR A C 1
ATOM 2332 O O . TYR A 1 300 ? -17.704 -15.791 1.136 1.00 90.94 300 TYR A O 1
ATOM 2340 N N . LEU A 1 301 ? -16.696 -14.111 0.032 1.00 90.44 301 LEU A N 1
ATOM 2341 C CA . LEU A 1 301 ? -17.000 -14.540 -1.325 1.00 90.44 301 LEU A CA 1
ATOM 2342 C C . LEU A 1 301 ? -15.774 -15.247 -1.909 1.00 90.44 301 LEU A C 1
ATOM 2344 O O . LEU A 1 301 ? -14.692 -14.669 -2.002 1.00 90.44 301 LEU A O 1
ATOM 2348 N N . SER A 1 302 ? -15.950 -16.507 -2.301 1.00 87.31 302 SER A N 1
ATOM 2349 C CA . SER A 1 302 ? -14.897 -17.336 -2.893 1.00 87.31 302 SER A CA 1
ATOM 2350 C C . SER A 1 302 ? -15.114 -17.524 -4.394 1.00 87.31 302 SER A C 1
ATOM 2352 O O . SER A 1 302 ? -16.243 -17.683 -4.849 1.00 87.31 302 SER A O 1
ATOM 2354 N N . GLN A 1 303 ? -14.029 -17.605 -5.168 1.00 82.75 303 GLN A N 1
ATOM 2355 C CA . GLN A 1 303 ? -14.096 -17.851 -6.615 1.00 82.75 303 GLN A CA 1
ATOM 2356 C C . GLN A 1 303 ? -14.608 -19.262 -6.930 1.00 82.75 303 GLN A C 1
ATOM 2358 O O . GLN A 1 303 ? -15.235 -19.498 -7.961 1.00 82.75 303 GLN A O 1
ATOM 2363 N N . ARG A 1 304 ? -14.308 -20.223 -6.052 1.00 82.75 304 ARG A N 1
ATOM 2364 C CA . ARG A 1 304 ? -14.790 -21.602 -6.137 1.00 82.75 304 ARG A CA 1
ATOM 2365 C C . ARG A 1 304 ? -15.524 -21.959 -4.848 1.00 82.75 304 ARG A C 1
ATOM 2367 O O . ARG A 1 304 ? -15.124 -21.472 -3.791 1.00 82.75 304 ARG A O 1
ATOM 2374 N N . PRO A 1 305 ? -16.551 -22.821 -4.910 1.00 82.94 305 PRO A N 1
ATOM 2375 C CA . PRO A 1 305 ? -17.244 -23.270 -3.714 1.00 82.94 305 PRO A CA 1
ATOM 2376 C C . PRO A 1 305 ? -16.279 -23.932 -2.723 1.00 82.94 305 PRO A C 1
ATOM 2378 O O . PRO A 1 305 ? -15.539 -24.852 -3.077 1.00 82.94 305 PRO A O 1
ATOM 2381 N N . MET A 1 306 ? -16.307 -23.487 -1.469 1.00 76.88 306 MET A N 1
ATOM 2382 C CA . MET A 1 306 ? -15.694 -24.200 -0.353 1.00 76.88 306 MET A CA 1
ATOM 2383 C C . MET A 1 306 ? -16.721 -25.207 0.172 1.00 76.88 306 MET A C 1
ATOM 2385 O O . MET A 1 306 ? -17.641 -24.866 0.920 1.00 76.88 306 MET A O 1
ATOM 2389 N N . GLY A 1 307 ? -16.626 -26.451 -0.301 1.00 83.56 307 GLY A N 1
ATOM 2390 C CA . GLY A 1 307 ? -17.708 -27.427 -0.150 1.00 83.56 307 GLY A CA 1
ATOM 2391 C C . GLY A 1 307 ? -18.919 -27.002 -0.983 1.00 83.56 307 GLY A C 1
ATOM 2392 O O . GLY A 1 307 ? -18.796 -26.805 -2.187 1.00 83.56 307 GLY A O 1
ATOM 2393 N N . ASN A 1 308 ? -20.072 -26.801 -0.339 1.00 86.31 308 ASN A N 1
ATOM 2394 C CA . ASN A 1 308 ? -21.314 -26.399 -1.017 1.00 86.31 308 ASN A CA 1
ATOM 2395 C C . ASN A 1 308 ? -21.601 -24.888 -0.918 1.00 86.31 308 ASN A C 1
ATOM 2397 O O . ASN A 1 308 ? -22.710 -24.455 -1.223 1.00 86.31 308 ASN A O 1
ATOM 2401 N N . LYS A 1 309 ? -20.644 -24.080 -0.439 1.00 87.19 309 LYS A N 1
ATOM 2402 C CA . LYS A 1 309 ? -20.837 -22.643 -0.192 1.00 87.19 309 LYS A CA 1
ATOM 2403 C C . LYS A 1 309 ? -19.877 -21.808 -1.029 1.00 87.19 309 LYS A C 1
ATOM 2405 O O . LYS A 1 309 ? -18.666 -21.981 -0.937 1.00 87.19 309 LYS A O 1
ATOM 2410 N N . ILE A 1 310 ? -20.426 -20.888 -1.820 1.00 90.75 310 ILE A N 1
ATOM 2411 C CA . ILE A 1 310 ? -19.654 -19.839 -2.507 1.00 90.75 310 ILE A CA 1
ATOM 2412 C C . ILE A 1 310 ? -19.519 -18.577 -1.641 1.00 90.75 310 ILE A C 1
ATOM 2414 O O . ILE A 1 310 ? -18.499 -17.894 -1.688 1.00 90.75 310 ILE A O 1
ATOM 2418 N N . ILE A 1 311 ? -20.531 -18.328 -0.803 1.00 92.38 311 ILE A N 1
ATOM 2419 C CA . ILE A 1 311 ? -20.542 -17.308 0.242 1.00 92.38 311 ILE A CA 1
ATOM 2420 C C . ILE A 1 311 ? -20.449 -18.024 1.588 1.00 92.38 311 ILE A C 1
ATOM 2422 O O . ILE A 1 311 ? -21.341 -18.791 1.969 1.00 92.38 311 ILE A O 1
ATOM 2426 N N . SER A 1 312 ? -19.357 -17.782 2.299 1.00 90.06 312 SER A N 1
ATOM 2427 C CA . SER A 1 312 ? -19.005 -18.480 3.529 1.00 90.06 312 SER A CA 1
ATOM 2428 C C . SER A 1 312 ? -19.057 -17.515 4.709 1.00 90.06 312 SER A C 1
ATOM 2430 O O . SER A 1 312 ? -18.201 -16.637 4.809 1.00 90.06 312 SER A O 1
ATOM 2432 N N . PRO A 1 313 ? -20.043 -17.652 5.612 1.00 86.88 313 PRO A N 1
ATOM 2433 C CA . PRO A 1 313 ? -20.063 -16.880 6.840 1.00 86.88 313 PRO A CA 1
ATOM 2434 C C . PRO A 1 313 ? -19.116 -17.493 7.882 1.00 86.88 313 PRO A C 1
ATOM 2436 O O . PRO A 1 313 ? -19.098 -18.711 8.075 1.00 86.88 313 PRO A O 1
ATOM 2439 N N . MET A 1 314 ? -18.392 -16.642 8.595 1.00 81.44 314 MET A N 1
ATOM 2440 C CA . MET A 1 314 ? -17.466 -16.965 9.673 1.00 81.44 314 MET A CA 1
ATOM 2441 C C . MET A 1 314 ? -17.875 -16.238 10.956 1.00 81.44 314 MET A C 1
ATOM 2443 O O . MET A 1 314 ? -18.468 -15.158 10.937 1.00 81.44 314 MET A O 1
ATOM 2447 N N . THR A 1 315 ? -17.598 -16.865 12.095 1.00 79.62 315 THR A N 1
ATOM 2448 C CA . THR A 1 315 ? -17.761 -16.234 13.409 1.00 79.62 315 THR A CA 1
ATOM 2449 C C . THR A 1 315 ? -16.670 -15.199 13.624 1.00 79.62 315 THR A C 1
ATOM 2451 O O . THR A 1 315 ? -15.519 -15.461 13.285 1.00 79.62 315 THR A O 1
ATOM 2454 N N . PHE A 1 316 ? -17.010 -14.068 14.235 1.00 78.94 316 PHE A N 1
ATOM 2455 C CA . PHE A 1 316 ? -16.024 -13.035 14.536 1.00 78.94 316 PHE A CA 1
ATOM 2456 C C . PHE A 1 316 ? -14.990 -13.487 15.562 1.00 78.94 316 PHE A C 1
ATOM 2458 O O . PHE A 1 316 ? -15.303 -14.204 16.520 1.00 78.94 316 PHE A O 1
ATOM 2465 N N . SER A 1 317 ? -13.777 -12.970 15.401 1.00 84.44 317 SER A N 1
ATOM 2466 C CA . SER A 1 317 ? -12.763 -12.987 16.447 1.00 84.44 317 SER A CA 1
ATOM 2467 C C . SER A 1 317 ? -13.113 -11.966 17.531 1.00 84.44 317 SER A C 1
ATOM 2469 O O . SER A 1 317 ? -13.723 -10.927 17.266 1.00 84.44 317 SER A O 1
ATOM 2471 N N . LYS A 1 318 ? -12.705 -12.251 18.768 1.00 88.75 318 LYS A N 1
ATOM 2472 C CA . LYS A 1 318 ? -12.789 -11.300 19.886 1.00 88.75 318 LYS A CA 1
ATOM 2473 C C . LYS A 1 318 ? -11.709 -10.210 19.759 1.00 88.75 318 LYS A C 1
ATOM 2475 O O . LYS A 1 318 ? -10.704 -10.462 19.094 1.00 88.75 318 LYS A O 1
ATOM 2480 N N . PRO A 1 319 ? -11.870 -9.048 20.427 1.00 89.25 319 PRO A N 1
ATOM 2481 C CA . PRO A 1 319 ? -10.822 -8.033 20.518 1.00 89.25 319 PRO A CA 1
ATOM 2482 C C . PRO A 1 319 ? -9.464 -8.623 20.908 1.00 89.25 319 PRO A C 1
ATOM 2484 O O . PRO A 1 319 ? -9.375 -9.384 21.874 1.00 89.25 319 PRO A O 1
ATOM 2487 N N . ASN A 1 320 ? -8.411 -8.252 20.176 1.00 86.06 320 ASN A N 1
ATOM 2488 C CA . ASN A 1 320 ? -7.042 -8.619 20.525 1.00 86.06 320 ASN A CA 1
ATOM 2489 C C . ASN A 1 320 ? -6.587 -7.775 21.739 1.00 86.06 320 ASN A C 1
ATOM 2491 O O . ASN A 1 320 ? -6.538 -6.545 21.628 1.00 86.06 320 ASN A O 1
ATOM 2495 N N . PRO A 1 321 ? -6.227 -8.390 22.885 1.00 84.62 321 PRO A N 1
ATOM 2496 C CA . PRO A 1 321 ? -5.781 -7.664 24.076 1.00 84.62 321 PRO A CA 1
ATOM 2497 C C . PRO A 1 321 ? -4.520 -6.817 23.872 1.00 84.62 321 PRO A C 1
ATOM 2499 O O . PRO A 1 321 ? -4.301 -5.890 24.642 1.00 84.62 321 PRO A O 1
ATOM 2502 N N . ASN A 1 322 ? -3.722 -7.115 22.844 1.00 81.94 322 ASN A N 1
ATOM 2503 C CA . ASN A 1 322 ? -2.494 -6.392 22.508 1.00 81.94 322 ASN A CA 1
ATOM 2504 C C . ASN A 1 322 ? -2.686 -5.430 21.320 1.00 81.94 322 ASN A C 1
ATOM 2506 O O . ASN A 1 322 ? -1.718 -4.894 20.790 1.00 81.94 322 ASN A O 1
ATOM 2510 N N . CYS A 1 323 ? -3.926 -5.206 20.868 1.00 86.06 323 CYS A N 1
ATOM 2511 C CA . CYS A 1 323 ? -4.194 -4.285 19.767 1.00 86.06 323 CYS A CA 1
ATOM 2512 C C . CYS A 1 323 ? -3.828 -2.847 20.152 1.00 86.06 323 CYS A C 1
ATOM 2514 O O . CYS A 1 323 ? -4.263 -2.335 21.185 1.00 86.06 323 CYS A O 1
ATOM 2516 N N . HIS A 1 324 ? -3.099 -2.163 19.275 1.00 84.81 324 HIS A N 1
ATOM 2517 C CA . HIS A 1 324 ? -2.722 -0.759 19.448 1.00 84.81 324 HIS A CA 1
ATOM 2518 C C . HIS A 1 324 ? -3.878 0.226 19.305 1.00 84.81 324 HIS A C 1
ATOM 2520 O O . HIS A 1 324 ? -3.746 1.381 19.697 1.00 84.81 324 HIS A O 1
ATOM 2526 N N . THR A 1 325 ? -5.006 -0.223 18.759 1.00 88.38 325 THR A N 1
ATOM 2527 C CA . THR A 1 325 ? -6.180 0.617 18.551 1.00 88.38 325 THR A CA 1
ATOM 2528 C C . THR A 1 325 ? -7.266 0.341 19.590 1.00 88.38 325 THR A C 1
ATOM 2530 O O . THR A 1 325 ? -7.710 1.266 20.261 1.00 88.38 325 THR A O 1
ATOM 2533 N N . CYS A 1 326 ? -7.719 -0.909 19.739 1.00 89.62 326 CYS A N 1
ATOM 2534 C CA . CYS A 1 326 ? -8.929 -1.208 20.518 1.00 89.62 326 CYS A CA 1
ATOM 2535 C C . CYS A 1 326 ? -8.693 -1.882 21.876 1.00 89.62 326 CYS A C 1
ATOM 2537 O O . CYS A 1 326 ? -9.669 -2.246 22.531 1.00 89.62 326 CYS A O 1
ATOM 2539 N N . SER A 1 327 ? -7.447 -2.120 22.294 1.00 88.19 327 SER A N 1
ATOM 2540 C CA . SER A 1 327 ? -7.210 -2.676 23.630 1.00 88.19 327 SER A CA 1
ATOM 2541 C C . SER A 1 327 ? -7.358 -1.607 24.717 1.00 88.19 327 SER A C 1
ATOM 2543 O O . SER A 1 327 ? -7.239 -0.411 24.464 1.00 88.19 327 SER A O 1
ATOM 2545 N N . LEU A 1 328 ? -7.604 -2.042 25.956 1.00 81.62 328 LEU A N 1
ATOM 2546 C CA . LEU A 1 328 ? -7.766 -1.144 27.109 1.00 81.62 328 LEU A CA 1
ATOM 2547 C C . LEU A 1 328 ? -6.472 -0.407 27.485 1.00 81.62 328 LEU A C 1
ATOM 2549 O O . LEU A 1 328 ? -6.521 0.670 28.072 1.00 81.62 328 LEU A O 1
ATOM 2553 N N . LYS A 1 329 ? -5.320 -1.017 27.193 1.00 80.94 329 LYS A N 1
ATOM 2554 C CA . LYS A 1 329 ? -3.984 -0.446 27.383 1.00 80.94 329 LYS A CA 1
ATOM 2555 C C . LYS A 1 329 ? -3.184 -0.711 26.110 1.00 80.94 329 LYS A C 1
ATOM 2557 O O . LYS A 1 329 ? -2.448 -1.697 26.067 1.00 80.94 329 LYS A O 1
ATOM 2562 N N . PRO A 1 330 ? -3.371 0.108 25.064 1.00 83.50 330 PRO A N 1
ATOM 2563 C CA . PRO A 1 330 ? -2.768 -0.143 23.768 1.00 83.50 330 PRO A CA 1
ATOM 2564 C C . PRO A 1 330 ? -1.253 -0.042 23.870 1.00 83.50 330 PRO A C 1
ATOM 2566 O O . PRO A 1 330 ? -0.687 1.035 24.050 1.00 83.50 330 PRO A O 1
ATOM 2569 N N . THR A 1 331 ? -0.605 -1.203 23.799 1.00 85.75 331 THR A N 1
ATOM 2570 C CA . THR A 1 331 ? 0.847 -1.345 23.798 1.00 85.75 331 THR A CA 1
ATOM 2571 C C . THR A 1 331 ? 1.264 -2.272 22.667 1.00 85.75 331 THR A C 1
ATOM 2573 O O . THR A 1 331 ? 0.877 -3.437 22.638 1.00 85.75 331 THR A O 1
ATOM 2576 N N . VAL A 1 332 ? 2.098 -1.762 21.765 1.00 86.38 332 VAL A N 1
ATOM 2577 C CA . VAL A 1 332 ? 2.737 -2.536 20.695 1.00 86.38 332 VAL A CA 1
ATOM 2578 C C . VAL A 1 332 ? 4.143 -2.883 21.114 1.00 86.38 332 VAL A C 1
ATOM 2580 O O . VAL A 1 332 ? 4.865 -2.026 21.605 1.00 86.38 332 VAL A O 1
ATOM 2583 N N . SER A 1 333 ? 4.565 -4.118 20.884 1.00 88.38 333 SER A N 1
ATOM 2584 C CA . SER A 1 333 ? 5.977 -4.474 20.977 1.00 88.38 333 SER A CA 1
ATOM 2585 C C . SER A 1 333 ? 6.585 -4.486 19.582 1.00 88.38 333 SER A C 1
ATOM 2587 O O . SER A 1 333 ? 6.074 -5.177 18.705 1.00 88.38 333 SER A O 1
ATOM 2589 N N . ILE A 1 334 ? 7.678 -3.754 19.376 1.00 90.94 334 ILE A N 1
ATOM 2590 C CA . ILE A 1 334 ? 8.440 -3.814 18.124 1.00 90.94 334 ILE A CA 1
ATOM 2591 C C . ILE A 1 334 ? 9.830 -4.385 18.373 1.00 90.94 334 ILE A C 1
ATOM 2593 O O . ILE A 1 334 ? 10.430 -4.160 19.423 1.00 90.94 334 ILE A O 1
ATOM 2597 N N . LEU A 1 335 ? 10.332 -5.141 17.407 1.00 91.50 335 LEU A N 1
ATOM 2598 C CA . LEU A 1 335 ? 11.710 -5.588 17.315 1.00 91.50 335 LEU A CA 1
ATOM 2599 C C . LEU A 1 335 ? 12.437 -4.674 16.336 1.00 91.50 335 LEU A C 1
ATOM 2601 O O . LEU A 1 335 ? 12.034 -4.588 15.179 1.00 91.50 335 LEU A O 1
ATOM 2605 N N . CYS A 1 336 ? 13.497 -4.003 16.765 1.00 92.69 336 CYS A N 1
ATOM 2606 C CA . CYS A 1 336 ? 14.305 -3.155 15.886 1.00 92.69 336 CYS A CA 1
ATOM 2607 C C . CYS A 1 336 ? 15.751 -3.075 16.383 1.00 92.69 336 CYS A C 1
ATOM 2609 O O . CYS A 1 336 ? 16.036 -3.451 17.519 1.00 92.69 336 CYS A O 1
ATOM 2611 N N . ASN A 1 337 ? 16.665 -2.545 15.568 1.00 92.81 337 ASN A N 1
ATOM 2612 C CA . ASN A 1 337 ? 18.011 -2.191 16.023 1.00 92.81 337 ASN A CA 1
ATOM 2613 C C . ASN A 1 337 ? 18.058 -0.696 16.405 1.00 92.81 337 ASN A C 1
ATOM 2615 O O . ASN A 1 337 ? 18.102 0.154 15.512 1.00 92.81 337 ASN A O 1
ATOM 2619 N N . PRO A 1 338 ? 18.094 -0.329 17.704 1.00 92.75 338 PRO A N 1
ATOM 2620 C CA . PRO A 1 338 ? 18.043 1.077 18.118 1.00 92.75 338 PRO A CA 1
ATOM 2621 C C . PRO A 1 338 ? 19.285 1.886 17.718 1.00 92.75 338 PRO A C 1
ATOM 2623 O O . PRO A 1 338 ? 19.253 3.115 17.716 1.00 92.75 338 PRO A O 1
ATOM 2626 N N . LYS A 1 339 ? 20.398 1.211 17.397 1.00 91.25 339 LYS A N 1
ATOM 2627 C CA . LYS A 1 339 ? 21.655 1.859 17.000 1.00 91.25 339 LYS A CA 1
ATOM 2628 C C . LYS A 1 339 ? 21.638 2.312 15.544 1.00 91.25 339 LYS A C 1
ATOM 2630 O O . LYS A 1 339 ? 22.413 3.196 15.200 1.00 91.25 339 LYS A O 1
ATOM 2635 N N . THR A 1 340 ? 20.810 1.697 14.701 1.00 88.62 340 THR A N 1
ATOM 2636 C CA . THR A 1 340 ? 20.752 1.991 13.262 1.00 88.62 340 THR A CA 1
ATOM 2637 C C . THR A 1 340 ? 19.455 2.679 12.860 1.00 88.62 340 THR A C 1
ATOM 2639 O O . THR A 1 340 ? 19.493 3.531 11.980 1.00 88.62 340 THR A O 1
ATOM 2642 N N . LEU A 1 341 ? 18.330 2.365 13.514 1.00 89.56 341 LEU A N 1
ATOM 2643 C CA . LEU A 1 341 ? 17.035 2.960 13.191 1.00 89.56 341 LEU A CA 1
ATOM 2644 C C . LEU A 1 341 ? 17.006 4.444 13.581 1.00 89.56 341 LEU A C 1
ATOM 2646 O O . LEU A 1 341 ? 17.185 4.799 14.753 1.00 89.56 341 LEU A O 1
ATOM 2650 N N . THR A 1 342 ? 16.792 5.310 12.593 1.00 92.25 342 THR A N 1
ATOM 2651 C CA . THR A 1 342 ? 16.705 6.765 12.783 1.00 92.25 342 THR A CA 1
ATOM 2652 C C . THR A 1 342 ? 15.302 7.213 13.183 1.00 92.25 342 THR A C 1
ATOM 2654 O O . THR A 1 342 ? 14.327 6.491 12.976 1.00 92.25 342 THR A O 1
ATOM 2657 N N . ILE A 1 343 ? 15.175 8.420 13.747 1.00 91.19 343 ILE A N 1
ATOM 2658 C CA . ILE A 1 343 ? 13.865 8.994 14.098 1.00 91.19 343 ILE A CA 1
ATOM 2659 C C . ILE A 1 343 ? 12.992 9.180 12.851 1.00 91.19 343 ILE A C 1
ATOM 2661 O O . ILE A 1 343 ? 11.797 8.895 12.903 1.00 91.19 343 ILE A O 1
ATOM 2665 N N . ILE A 1 344 ? 13.577 9.588 11.719 1.00 87.81 344 ILE A N 1
ATOM 2666 C CA . ILE A 1 344 ? 12.836 9.693 10.455 1.00 87.81 344 ILE A CA 1
ATOM 2667 C C . ILE A 1 344 ? 12.322 8.329 9.977 1.00 87.81 344 ILE A C 1
ATOM 2669 O O . ILE A 1 344 ? 11.144 8.203 9.659 1.00 87.81 344 ILE A O 1
ATOM 2673 N N . GLN A 1 345 ? 13.150 7.280 10.037 1.00 88.00 345 GLN A N 1
ATOM 2674 C CA . GLN A 1 345 ? 12.726 5.920 9.690 1.00 88.00 345 GLN A CA 1
ATOM 2675 C C . GLN A 1 345 ? 11.676 5.377 10.663 1.00 88.00 345 GLN A C 1
ATOM 2677 O O . GLN A 1 345 ? 10.760 4.671 10.249 1.00 88.00 345 GLN A O 1
ATOM 2682 N N . PHE A 1 346 ? 11.776 5.709 11.952 1.00 92.31 346 PHE A N 1
ATOM 2683 C CA . PHE A 1 346 ? 10.762 5.354 12.941 1.00 92.31 346 PHE A CA 1
ATOM 2684 C C . PHE A 1 346 ? 9.415 6.017 12.619 1.00 92.31 346 PHE A C 1
ATOM 2686 O O . PHE A 1 346 ? 8.389 5.342 12.567 1.00 92.31 346 PHE A O 1
ATOM 2693 N N . ARG A 1 347 ? 9.409 7.319 12.320 1.00 90.38 347 ARG A N 1
ATOM 2694 C CA . ARG A 1 347 ? 8.203 8.040 11.895 1.00 90.38 347 ARG A CA 1
ATOM 2695 C C . ARG A 1 347 ? 7.602 7.436 10.626 1.00 90.38 347 ARG A C 1
ATOM 2697 O O . ARG A 1 347 ? 6.420 7.100 10.612 1.00 90.38 347 ARG A O 1
ATOM 2704 N N . ASP A 1 348 ? 8.400 7.318 9.571 1.00 82.06 348 ASP A N 1
ATOM 2705 C CA . ASP A 1 348 ? 7.889 7.002 8.238 1.00 82.06 348 ASP A CA 1
ATOM 2706 C C . ASP A 1 348 ? 7.572 5.508 8.087 1.00 82.06 348 ASP A C 1
ATOM 2708 O O . ASP A 1 348 ? 6.473 5.154 7.667 1.00 82.06 348 ASP A O 1
ATOM 2712 N N . HIS A 1 349 ? 8.451 4.613 8.539 1.00 82.62 349 HIS A N 1
ATOM 2713 C CA . HIS A 1 349 ? 8.241 3.175 8.354 1.00 82.62 349 HIS A CA 1
ATOM 2714 C C . HIS A 1 349 ? 7.478 2.512 9.505 1.00 82.62 349 HIS A C 1
A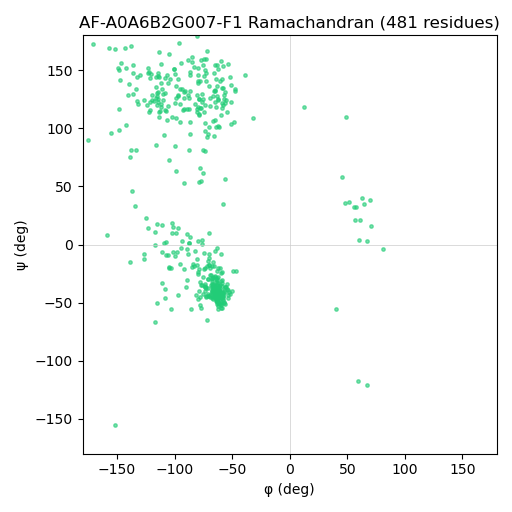TOM 2716 O O . HIS A 1 349 ? 6.669 1.617 9.264 1.00 82.62 349 HIS A O 1
ATOM 2722 N N . VAL A 1 350 ? 7.695 2.921 10.763 1.00 88.44 350 VAL A N 1
ATOM 2723 C CA . VAL A 1 350 ? 7.020 2.284 11.913 1.00 88.44 350 VAL A CA 1
ATOM 2724 C C . VAL A 1 350 ? 5.646 2.902 12.150 1.00 88.44 350 VAL A C 1
ATOM 2726 O O . VAL A 1 350 ? 4.648 2.183 12.157 1.00 88.44 350 VAL A O 1
ATOM 2729 N N . LEU A 1 351 ? 5.567 4.223 12.331 1.00 89.00 351 LEU A N 1
ATOM 2730 C CA . LEU A 1 351 ? 4.308 4.886 12.692 1.00 89.00 351 LEU A CA 1
ATOM 2731 C C . LEU A 1 351 ? 3.380 5.032 11.483 1.00 89.00 351 LEU A C 1
ATOM 2733 O O . LEU A 1 351 ? 2.248 4.546 11.535 1.00 89.00 351 LEU A O 1
ATOM 2737 N N . ARG A 1 352 ? 3.857 5.634 10.387 1.00 83.75 352 ARG A N 1
ATOM 2738 C CA . ARG A 1 352 ? 3.041 5.884 9.187 1.00 83.75 352 ARG A CA 1
ATOM 2739 C C . ARG A 1 352 ? 2.747 4.593 8.430 1.00 83.75 352 ARG A C 1
ATOM 2741 O O . ARG A 1 352 ? 1.599 4.152 8.394 1.00 83.75 352 ARG A O 1
ATOM 2748 N N . GLU A 1 353 ? 3.768 3.944 7.876 1.00 76.62 353 GLU A N 1
ATOM 2749 C CA . GLU A 1 353 ? 3.585 2.736 7.060 1.00 76.62 353 GLU A CA 1
ATOM 2750 C C . GLU A 1 353 ? 3.234 1.491 7.881 1.00 76.62 353 GLU A C 1
ATOM 2752 O O . GLU A 1 353 ? 2.461 0.649 7.425 1.00 76.62 353 GLU A O 1
ATOM 2757 N N . GLY A 1 354 ? 3.785 1.339 9.086 1.00 77.50 354 GLY A N 1
ATOM 2758 C CA . GLY A 1 354 ? 3.566 0.163 9.927 1.00 77.50 354 GLY A CA 1
ATOM 2759 C C . GLY A 1 354 ? 2.218 0.190 10.640 1.00 77.50 354 GLY A C 1
ATOM 2760 O O . GLY A 1 354 ? 1.444 -0.758 10.526 1.00 77.50 354 GLY A O 1
ATOM 2761 N N . LEU A 1 355 ? 1.922 1.291 11.332 1.00 83.69 355 LEU A N 1
ATOM 2762 C CA . LEU A 1 355 ? 0.784 1.405 12.251 1.00 83.69 355 LEU A CA 1
ATOM 2763 C C . LEU A 1 355 ? -0.334 2.351 11.764 1.00 83.69 355 LEU A C 1
ATOM 2765 O O . LEU A 1 355 ? -1.401 2.412 12.378 1.00 83.69 355 LEU A O 1
ATOM 2769 N N . GLY A 1 356 ? -0.133 3.070 10.653 1.00 77.69 356 GLY A N 1
ATOM 2770 C CA . GLY A 1 356 ? -1.144 3.963 10.078 1.00 77.69 356 GLY A CA 1
ATOM 2771 C C . GLY A 1 356 ? -1.406 5.216 10.915 1.00 77.69 356 GLY A C 1
ATOM 2772 O O . GLY A 1 356 ? -2.562 5.614 11.067 1.00 77.69 356 GLY A O 1
ATOM 2773 N N . TYR A 1 357 ? -0.364 5.797 11.513 1.00 85.31 357 TYR A N 1
ATOM 2774 C CA . TYR A 1 357 ? -0.436 7.054 12.259 1.00 85.31 357 TYR A CA 1
ATOM 2775 C C . TYR A 1 357 ? 0.449 8.117 11.607 1.00 85.31 357 TYR A C 1
ATOM 2777 O O . TYR A 1 357 ? 1.649 7.907 11.431 1.00 85.31 357 TYR A O 1
ATOM 2785 N N . THR A 1 358 ? -0.140 9.257 11.245 1.00 79.31 358 THR A N 1
ATOM 2786 C CA . THR A 1 358 ? 0.534 10.290 10.442 1.00 79.31 358 THR A CA 1
ATOM 2787 C C . THR A 1 358 ? 0.888 11.555 11.202 1.00 79.31 358 THR A C 1
ATOM 2789 O O . THR A 1 358 ? 1.974 12.094 10.971 1.00 79.31 358 THR A O 1
ATOM 2792 N N . LEU A 1 359 ? 0.017 12.006 12.105 1.00 84.88 359 LEU A N 1
ATOM 2793 C CA . LEU A 1 359 ? 0.189 13.235 12.875 1.00 84.88 359 LEU A CA 1
ATOM 2794 C C . LEU A 1 359 ? 0.299 12.907 14.365 1.00 84.88 359 LEU A C 1
ATOM 2796 O O . LEU A 1 359 ? -0.696 12.904 15.088 1.00 84.88 359 LEU A O 1
ATOM 2800 N N . VAL A 1 360 ? 1.520 12.598 14.792 1.00 89.44 360 VAL A N 1
ATOM 2801 C CA . VAL A 1 360 ? 1.791 12.086 16.135 1.00 89.44 360 VAL A CA 1
ATOM 2802 C C . VAL A 1 360 ? 2.900 12.846 16.835 1.00 89.44 360 VAL A C 1
ATOM 2804 O O . VAL A 1 360 ? 3.891 13.206 16.197 1.00 89.44 360 VAL A O 1
ATOM 2807 N N . ASP A 1 361 ? 2.760 12.970 18.150 1.00 92.06 361 ASP A N 1
ATOM 2808 C CA . ASP A 1 361 ? 3.868 13.266 19.050 1.00 92.06 361 ASP A CA 1
ATOM 2809 C C . ASP A 1 361 ? 4.384 11.958 19.663 1.00 92.06 361 ASP A C 1
ATOM 2811 O O . ASP A 1 361 ? 3.624 11.029 19.955 1.00 92.06 361 ASP A O 1
ATOM 2815 N N . VAL A 1 362 ? 5.702 11.871 19.831 1.00 93.38 362 VAL A N 1
ATOM 2816 C CA . VAL A 1 362 ? 6.387 10.732 20.447 1.00 93.38 362 VAL A CA 1
ATOM 2817 C C . VAL A 1 362 ? 7.156 11.232 21.652 1.00 93.38 362 VAL A C 1
ATOM 2819 O O . VAL A 1 362 ? 8.125 11.984 21.521 1.00 93.38 362 VAL A O 1
ATOM 2822 N N . GLU A 1 363 ? 6.752 10.754 22.817 1.00 92.62 363 GLU A N 1
ATOM 2823 C CA . GLU A 1 363 ? 7.335 11.084 24.108 1.00 92.62 363 GLU A CA 1
ATOM 2824 C C . GLU A 1 363 ? 8.005 9.844 24.706 1.00 92.62 363 GLU A C 1
ATOM 2826 O O . GLU A 1 363 ? 7.515 8.718 24.578 1.00 92.62 363 GLU A O 1
ATOM 2831 N N . MET A 1 364 ? 9.126 10.040 25.396 1.00 88.44 364 MET A N 1
ATOM 2832 C CA . MET A 1 364 ? 9.627 9.024 26.317 1.00 88.44 364 MET A CA 1
ATOM 2833 C C . MET A 1 364 ? 8.642 8.866 27.471 1.00 88.44 364 MET A C 1
ATOM 2835 O O . MET A 1 364 ? 8.273 9.855 28.101 1.00 88.44 364 MET A O 1
ATOM 2839 N N . ASP A 1 365 ? 8.287 7.625 27.806 1.00 77.88 365 ASP A N 1
ATOM 2840 C CA . ASP A 1 365 ? 7.575 7.315 29.051 1.00 77.88 365 ASP A CA 1
ATOM 2841 C C . ASP A 1 365 ? 8.567 7.309 30.234 1.00 77.88 365 ASP A C 1
ATOM 2843 O O . ASP A 1 365 ? 8.757 6.321 30.945 1.00 77.88 365 ASP A O 1
ATOM 2847 N N . ASP A 1 366 ? 9.303 8.414 30.371 1.00 76.31 366 ASP A N 1
ATOM 2848 C CA . ASP A 1 366 ? 10.150 8.724 31.511 1.00 76.31 366 ASP A CA 1
ATOM 2849 C C . ASP A 1 366 ? 9.470 9.788 32.383 1.00 76.31 366 ASP A C 1
ATOM 2851 O O . ASP A 1 366 ? 8.541 10.482 31.973 1.00 76.31 366 ASP A O 1
ATOM 2855 N N . SER A 1 367 ? 9.935 9.963 33.620 1.00 69.50 367 SER A N 1
ATOM 2856 C CA . SER A 1 367 ? 9.383 10.977 34.529 1.00 69.50 367 SER A CA 1
ATOM 2857 C C . SER A 1 367 ? 9.567 12.425 34.043 1.00 69.50 367 SER A C 1
ATOM 2859 O O . SER A 1 367 ? 9.112 13.348 34.719 1.00 69.50 367 SER A O 1
ATOM 2861 N N . LYS A 1 368 ? 10.241 12.636 32.905 1.00 74.06 368 LYS A N 1
ATOM 2862 C CA . LYS A 1 368 ? 10.510 13.942 32.300 1.00 74.06 368 LYS A CA 1
ATOM 2863 C C . LYS A 1 368 ? 9.606 14.239 31.099 1.00 74.06 368 LYS A C 1
ATOM 2865 O O . LYS A 1 368 ? 9.468 15.414 30.774 1.00 74.06 368 LYS A O 1
ATOM 2870 N N . GLY A 1 369 ? 8.999 13.230 30.469 1.00 76.44 369 GLY A N 1
ATOM 2871 C CA . GLY A 1 369 ? 8.156 13.387 29.281 1.00 76.44 369 GLY A CA 1
ATOM 2872 C C . GLY A 1 369 ? 8.928 13.937 28.083 1.00 76.44 369 GLY A C 1
ATOM 2873 O O . GLY A 1 369 ? 8.452 14.832 27.391 1.00 76.44 369 GLY A O 1
ATOM 2874 N N . SER A 1 370 ? 10.165 13.479 27.876 1.00 84.31 370 SER A N 1
ATOM 2875 C CA . SER A 1 370 ? 11.038 14.051 26.843 1.00 84.31 370 SER A CA 1
ATOM 2876 C C . SER A 1 370 ? 10.460 13.824 25.435 1.00 84.31 370 SER A C 1
ATOM 2878 O O . SER A 1 370 ? 10.328 12.678 25.004 1.00 84.31 370 SER A O 1
ATOM 2880 N N . ILE A 1 371 ? 10.159 14.903 24.701 1.00 87.38 371 ILE A N 1
ATOM 2881 C CA . ILE A 1 371 ? 9.623 14.842 23.329 1.00 87.38 371 ILE A CA 1
ATOM 2882 C C . ILE A 1 371 ? 10.745 14.484 22.346 1.00 87.38 371 ILE A C 1
ATOM 2884 O O . ILE A 1 371 ? 11.756 15.183 22.238 1.00 87.38 371 ILE A O 1
ATOM 2888 N N . ILE A 1 372 ? 10.559 13.391 21.608 1.00 89.88 372 ILE A N 1
ATOM 2889 C CA . ILE A 1 372 ? 11.505 12.882 20.605 1.00 89.88 372 ILE A CA 1
ATOM 2890 C C . ILE A 1 372 ? 11.102 13.349 19.203 1.00 89.88 372 ILE A C 1
ATOM 2892 O O . ILE A 1 372 ? 11.954 13.780 18.418 1.00 89.88 372 ILE A O 1
ATOM 2896 N N . LEU A 1 373 ? 9.805 13.264 18.909 1.00 89.38 373 LEU A N 1
ATOM 2897 C CA . LEU A 1 373 ? 9.183 13.642 17.646 1.00 89.38 373 LEU A CA 1
ATOM 2898 C C . LEU A 1 373 ? 7.932 14.466 17.955 1.00 89.38 373 LEU A C 1
ATOM 2900 O O . LEU A 1 373 ? 7.148 14.070 18.810 1.00 89.38 373 LEU A O 1
ATOM 2904 N N . SER A 1 374 ? 7.769 15.579 17.250 1.00 89.19 374 SER A N 1
ATOM 2905 C CA . SER A 1 374 ? 6.587 16.439 17.314 1.00 89.19 374 SER A CA 1
ATOM 2906 C C . SER A 1 374 ? 5.874 16.410 15.967 1.00 89.19 374 SER A C 1
ATOM 2908 O O . SER A 1 374 ? 6.503 16.284 14.910 1.00 89.19 374 SER A O 1
ATOM 2910 N N . SER A 1 375 ? 4.559 16.539 16.021 1.00 84.56 375 SER A N 1
ATOM 2911 C CA . SER A 1 375 ? 3.662 16.738 14.895 1.00 84.56 375 SER A CA 1
ATOM 2912 C C . SER A 1 375 ? 3.927 18.065 14.172 1.00 84.56 375 SER A C 1
ATOM 2914 O O . SER A 1 375 ? 3.649 18.158 12.973 1.00 84.56 375 SER A O 1
ATOM 2916 N N . ASP A 1 376 ? 4.533 19.055 14.842 1.00 84.00 376 ASP A N 1
ATOM 2917 C CA . ASP A 1 376 ? 5.180 20.194 14.187 1.00 84.00 376 ASP A CA 1
ATOM 2918 C C . ASP A 1 376 ? 6.631 19.838 13.829 1.00 84.00 376 ASP A C 1
ATOM 2920 O O . ASP A 1 376 ? 7.540 19.794 14.669 1.00 84.00 376 ASP A O 1
ATOM 2924 N N . GLU A 1 377 ? 6.868 19.599 12.536 1.00 71.00 377 GLU A N 1
ATOM 2925 C CA . GLU A 1 377 ? 8.185 19.205 12.035 1.00 71.00 377 GLU A CA 1
ATOM 2926 C C . GLU A 1 377 ? 9.279 20.237 12.351 1.00 71.00 377 GLU A C 1
ATOM 2928 O O . GLU A 1 377 ? 10.452 19.866 12.434 1.00 71.00 377 GLU A O 1
ATOM 2933 N N . ASN A 1 378 ? 8.939 21.513 12.566 1.00 78.12 378 ASN A N 1
ATOM 2934 C CA . ASN A 1 378 ? 9.928 22.549 12.863 1.00 78.12 378 ASN A CA 1
ATOM 2935 C C . ASN A 1 378 ? 10.543 22.393 14.259 1.00 78.12 378 ASN A C 1
ATOM 2937 O O . ASN A 1 378 ? 11.714 22.731 14.447 1.00 78.12 378 ASN A O 1
ATOM 2941 N N . GLU A 1 379 ? 9.800 21.844 15.221 1.00 81.00 379 GLU A N 1
ATOM 2942 C CA . GLU A 1 379 ? 10.253 21.697 16.608 1.00 81.00 379 GLU A CA 1
ATOM 2943 C C . GLU A 1 379 ? 11.312 20.597 16.750 1.00 81.00 379 GLU A C 1
ATOM 2945 O O . GLU A 1 379 ? 12.294 20.738 17.483 1.00 81.00 379 GLU A O 1
ATOM 2950 N N . THR A 1 380 ? 11.154 19.506 15.997 1.00 84.06 380 THR A N 1
ATOM 2951 C CA . THR A 1 380 ? 11.984 18.296 16.133 1.00 84.06 380 THR A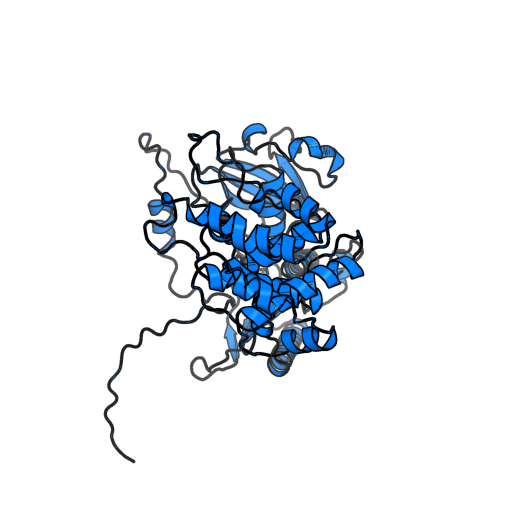 CA 1
ATOM 2952 C C . THR A 1 380 ? 12.809 17.960 14.890 1.00 84.06 380 THR A C 1
ATOM 2954 O O . THR A 1 380 ? 13.470 16.922 14.847 1.00 84.06 380 THR A O 1
ATOM 2957 N N . LYS A 1 381 ? 12.897 18.865 13.903 1.00 84.44 381 LYS A N 1
ATOM 2958 C CA . LYS A 1 381 ? 13.664 18.662 12.655 1.00 84.44 381 LYS A CA 1
ATOM 2959 C C . LYS A 1 381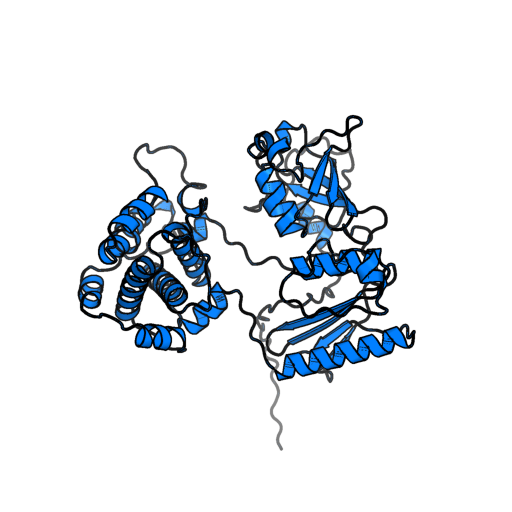 ? 15.101 18.185 12.876 1.00 84.44 381 LYS A C 1
ATOM 2961 O O . LYS A 1 381 ? 15.604 17.313 12.173 1.00 84.44 381 LYS A O 1
ATOM 2966 N N . HIS A 1 382 ? 15.764 18.741 13.885 1.00 86.12 382 HIS A N 1
ATOM 2967 C CA . HIS A 1 382 ? 17.150 18.433 14.242 1.00 86.12 382 HIS A CA 1
ATOM 2968 C C . HIS A 1 382 ? 17.342 17.024 14.844 1.00 86.12 382 HIS A C 1
ATOM 2970 O O . HIS A 1 382 ? 18.477 16.562 14.992 1.00 86.12 382 HIS A O 1
ATOM 2976 N N . ASN A 1 383 ? 16.253 16.339 15.204 1.00 87.50 383 ASN A N 1
ATOM 2977 C CA . ASN A 1 383 ? 16.258 14.980 15.740 1.00 87.50 383 ASN A CA 1
ATOM 2978 C C . ASN A 1 383 ? 16.099 13.907 14.659 1.00 87.50 383 ASN A C 1
ATOM 2980 O O . ASN A 1 383 ? 16.528 12.778 14.880 1.00 87.50 383 ASN A O 1
ATOM 2984 N N . LEU A 1 384 ? 15.563 14.251 13.484 1.00 85.81 384 LEU A N 1
ATOM 2985 C CA . LEU A 1 384 ? 15.184 13.296 12.435 1.00 85.81 384 LEU A CA 1
ATOM 2986 C C . LEU A 1 384 ? 16.334 12.380 11.978 1.00 85.81 384 LEU A C 1
ATOM 2988 O O . LEU A 1 384 ? 16.133 11.178 11.812 1.00 85.81 384 LEU A O 1
ATOM 2992 N N . SER A 1 385 ? 17.549 12.919 11.839 1.00 88.62 385 SER A N 1
ATOM 2993 C CA . SER A 1 385 ? 18.741 12.166 11.414 1.00 88.62 385 SER A CA 1
ATOM 2994 C C . SER A 1 385 ? 19.440 11.397 12.544 1.00 88.62 385 SER A C 1
ATOM 2996 O O . SER A 1 385 ? 20.405 10.665 12.307 1.00 88.62 385 SER A O 1
ATOM 2998 N N . LYS A 1 386 ? 19.003 11.564 13.797 1.00 91.12 386 LYS A N 1
ATOM 2999 C CA . LYS A 1 386 ? 19.569 10.858 14.953 1.00 91.12 386 LYS A CA 1
ATOM 3000 C C . LYS A 1 386 ? 18.948 9.462 15.074 1.00 91.12 386 LYS A C 1
ATOM 3002 O O . LYS A 1 386 ? 17.822 9.229 14.651 1.00 91.12 386 LYS A O 1
ATOM 3007 N N . THR A 1 387 ? 19.699 8.531 15.654 1.00 93.62 387 THR A N 1
ATOM 3008 C CA . THR A 1 387 ? 19.245 7.160 15.929 1.00 93.62 387 THR A CA 1
ATOM 3009 C C . THR A 1 387 ? 18.486 7.099 17.247 1.00 93.62 387 THR A C 1
ATOM 3011 O O . THR A 1 387 ? 18.724 7.933 18.124 1.00 93.62 387 THR A O 1
ATOM 3014 N N . LEU A 1 388 ? 17.622 6.096 17.419 1.00 92.00 388 LEU A N 1
ATOM 3015 C CA . LEU A 1 388 ? 16.891 5.878 18.675 1.00 92.00 388 LEU A CA 1
ATOM 3016 C C . LEU A 1 388 ? 17.840 5.841 19.887 1.00 92.00 388 LEU A C 1
ATOM 3018 O O . LEU A 1 388 ? 17.607 6.509 20.892 1.00 92.00 388 LEU A O 1
ATOM 3022 N N . SER A 1 389 ? 18.985 5.167 19.756 1.00 91.62 389 SER A N 1
ATOM 3023 C CA . SER A 1 389 ? 19.984 5.054 20.824 1.00 91.62 389 SER A CA 1
ATOM 3024 C C . SER A 1 389 ? 20.559 6.392 21.305 1.00 91.62 389 SER A C 1
ATOM 3026 O O . SER A 1 389 ? 21.039 6.468 22.433 1.00 91.62 389 SER A O 1
ATOM 3028 N N . LYS A 1 390 ? 20.543 7.453 20.479 1.00 91.81 390 LYS A N 1
ATOM 3029 C CA . LYS A 1 390 ? 21.008 8.795 20.887 1.00 91.81 390 LYS A CA 1
ATOM 3030 C C . LYS A 1 390 ? 20.075 9.461 21.901 1.00 91.81 390 LYS A C 1
ATOM 3032 O O . LYS A 1 390 ? 20.502 10.399 22.563 1.00 91.81 390 LYS A O 1
ATOM 3037 N N . PHE A 1 391 ? 18.844 8.973 22.018 1.00 89.62 391 PHE A N 1
ATOM 3038 C CA . PHE A 1 391 ? 17.853 9.404 23.004 1.00 89.62 391 PHE A CA 1
ATOM 3039 C C . PHE A 1 391 ? 17.741 8.415 24.170 1.00 89.62 391 PHE A C 1
ATOM 3041 O O . PHE A 1 391 ? 16.730 8.394 24.857 1.00 89.62 391 PHE A O 1
ATOM 3048 N N . GLU A 1 392 ? 18.751 7.557 24.362 1.00 89.38 392 GLU A N 1
ATOM 3049 C CA . GLU A 1 392 ? 18.755 6.505 25.391 1.00 89.38 392 GLU A CA 1
ATOM 3050 C C . GLU A 1 392 ? 17.622 5.470 25.218 1.00 89.38 392 GLU A C 1
ATOM 3052 O O . GLU A 1 392 ? 17.289 4.724 26.139 1.00 89.38 392 GLU A O 1
ATOM 3057 N N . ILE A 1 393 ? 17.066 5.368 24.005 1.00 91.06 393 ILE A N 1
ATOM 3058 C CA . ILE A 1 393 ? 16.050 4.375 23.648 1.00 91.06 393 ILE A CA 1
ATOM 3059 C C . ILE A 1 393 ? 16.748 3.056 23.302 1.00 91.06 393 ILE A C 1
ATOM 3061 O O . ILE A 1 393 ? 17.569 2.987 22.381 1.00 91.06 393 ILE A O 1
ATOM 3065 N N . GLY A 1 394 ? 16.409 1.995 24.029 1.00 89.88 394 GLY A N 1
ATOM 3066 C CA . GLY A 1 394 ? 17.020 0.675 23.907 1.00 89.88 394 GLY A CA 1
ATOM 3067 C C . GLY A 1 394 ? 16.072 -0.455 24.305 1.00 89.88 394 GLY A C 1
ATOM 3068 O O . GLY A 1 394 ? 14.854 -0.321 24.227 1.00 89.88 394 GLY A O 1
ATOM 3069 N N . GLU A 1 395 ? 16.638 -1.592 24.712 1.00 93.25 395 GLU A N 1
ATOM 3070 C CA . GLU A 1 395 ? 15.865 -2.752 25.173 1.00 93.25 395 GLU A CA 1
ATOM 3071 C C . GLU A 1 395 ? 14.926 -2.368 26.324 1.00 93.25 395 GLU A C 1
ATOM 3073 O O . GLU A 1 395 ? 15.365 -1.875 27.362 1.00 93.25 395 GLU A O 1
ATOM 3078 N N . GLY A 1 396 ? 13.633 -2.634 26.149 1.00 89.81 396 GLY A N 1
ATOM 3079 C CA . GLY A 1 396 ? 12.606 -2.419 27.162 1.00 89.81 396 GLY A CA 1
ATOM 3080 C C . GLY A 1 396 ? 12.092 -0.985 27.281 1.00 89.81 396 GLY A C 1
ATOM 3081 O O . GLY A 1 396 ? 11.151 -0.781 28.047 1.00 89.81 396 GLY A O 1
ATOM 3082 N N . SER A 1 397 ? 12.643 -0.017 26.538 1.00 92.19 397 SER A N 1
ATOM 3083 C CA . SER A 1 397 ? 12.143 1.363 26.528 1.00 92.19 397 SER A CA 1
ATOM 3084 C C . SER A 1 397 ? 10.681 1.418 26.080 1.00 92.19 397 SER A C 1
ATOM 3086 O O . SER A 1 397 ? 10.274 0.682 25.177 1.00 92.19 397 SER A O 1
ATOM 3088 N N . ILE A 1 398 ? 9.903 2.303 26.704 1.00 92.25 398 ILE A N 1
ATOM 3089 C CA . ILE A 1 398 ? 8.497 2.540 26.378 1.00 92.25 398 ILE A CA 1
ATOM 3090 C C . ILE A 1 398 ? 8.363 3.970 25.861 1.00 92.25 398 ILE A C 1
ATOM 3092 O O . ILE A 1 398 ? 8.834 4.918 26.487 1.00 92.25 398 ILE A O 1
ATOM 3096 N N . LEU A 1 399 ? 7.745 4.097 24.695 1.00 93.81 399 LEU A N 1
ATOM 3097 C CA . LEU A 1 399 ? 7.446 5.362 24.042 1.00 93.81 399 LEU A CA 1
ATOM 3098 C C . LEU A 1 399 ? 5.941 5.581 24.096 1.00 93.81 399 LEU A C 1
ATOM 3100 O O . LEU A 1 399 ? 5.187 4.689 23.704 1.00 93.81 399 LEU A O 1
ATOM 3104 N N . LYS A 1 400 ? 5.508 6.748 24.555 1.00 93.44 400 LYS A N 1
ATOM 3105 C CA . LYS A 1 400 ? 4.117 7.185 24.480 1.00 93.44 400 LYS A CA 1
ATOM 3106 C C . LYS A 1 400 ? 3.908 7.895 23.144 1.00 93.44 400 LYS A C 1
ATOM 3108 O O . LYS A 1 400 ? 4.676 8.779 22.780 1.00 93.44 400 LYS A O 1
ATOM 3113 N N . ILE A 1 401 ? 2.885 7.476 22.413 1.00 93.69 401 ILE A N 1
ATOM 3114 C CA . ILE A 1 401 ? 2.511 8.006 21.105 1.00 93.69 401 ILE A CA 1
ATOM 3115 C C . ILE A 1 401 ? 1.148 8.669 21.246 1.00 93.69 401 ILE A C 1
ATOM 3117 O O . ILE A 1 401 ? 0.195 8.002 21.654 1.00 93.69 401 ILE A O 1
ATOM 3121 N N . ASP A 1 402 ? 1.066 9.951 20.911 1.00 91.44 402 ASP A N 1
ATOM 3122 C CA . ASP A 1 402 ? -0.167 10.738 20.946 1.00 91.44 402 ASP A CA 1
ATOM 3123 C C . ASP A 1 402 ? -0.569 11.135 19.521 1.00 91.44 402 ASP A C 1
ATOM 3125 O O . ASP A 1 402 ? 0.167 11.849 18.845 1.00 91.44 402 ASP A O 1
ATOM 3129 N N . ASP A 1 403 ? -1.695 10.614 19.028 1.00 89.00 403 ASP A N 1
ATOM 3130 C CA . ASP A 1 403 ? -2.233 10.911 17.698 1.00 89.00 403 ASP A CA 1
ATOM 3131 C C . ASP A 1 403 ? -3.336 11.966 17.764 1.00 89.00 403 ASP A C 1
ATOM 3133 O O . ASP A 1 403 ? -4.475 11.671 18.137 1.00 89.00 403 ASP A O 1
ATOM 3137 N N . PHE A 1 404 ? -3.033 13.167 17.278 1.00 84.56 404 PHE A N 1
ATOM 3138 C CA . PHE A 1 404 ? -3.953 14.305 17.286 1.00 84.56 404 PHE A CA 1
ATOM 3139 C C . PHE A 1 404 ? -5.085 14.200 16.266 1.00 84.56 404 PHE A C 1
ATOM 3141 O O . PHE A 1 404 ? -6.087 14.905 16.398 1.00 84.56 404 PHE A O 1
ATOM 3148 N N . LEU A 1 405 ? -4.950 13.376 15.219 1.00 79.50 405 LEU A N 1
ATOM 3149 C CA . LEU A 1 405 ? -6.031 13.222 14.238 1.00 79.50 405 LEU A CA 1
ATOM 3150 C C . LEU A 1 405 ? -7.181 12.415 14.807 1.00 79.50 405 LEU A C 1
ATOM 3152 O O . LEU A 1 405 ? -8.338 12.683 14.487 1.00 79.50 405 LEU A O 1
ATOM 3156 N N . THR A 1 406 ? -6.857 11.416 15.623 1.00 77.31 406 THR A N 1
ATOM 3157 C CA . THR A 1 406 ? -7.870 10.559 16.222 1.00 77.31 406 THR A CA 1
ATOM 3158 C C . THR A 1 406 ? -8.070 10.817 17.707 1.00 77.31 406 THR A C 1
ATOM 3160 O O . THR A 1 406 ? -9.052 10.301 18.222 1.00 77.31 406 THR A O 1
ATOM 3163 N N . ASP A 1 407 ? -7.237 11.623 18.380 1.00 80.94 407 ASP A N 1
ATOM 3164 C CA . ASP A 1 407 ? -7.172 11.843 19.845 1.00 80.94 407 ASP A CA 1
ATOM 3165 C C . ASP A 1 407 ? -6.761 10.568 20.614 1.00 80.94 407 ASP A C 1
ATOM 3167 O O . ASP A 1 407 ? -7.367 10.176 21.615 1.00 80.94 407 ASP A O 1
ATOM 3171 N N . HIS A 1 408 ? -5.887 9.753 20.006 1.00 85.12 408 HIS A N 1
ATOM 3172 C CA . HIS A 1 408 ? -5.579 8.380 20.437 1.00 85.12 408 HIS A CA 1
ATOM 3173 C C . HIS A 1 408 ? -4.176 8.262 21.005 1.00 85.12 408 HIS A C 1
ATOM 3175 O O . HIS A 1 408 ? -3.202 8.509 20.304 1.00 85.12 408 HIS A O 1
ATOM 3181 N N . ILE A 1 409 ? -4.087 7.764 22.238 1.00 89.25 409 ILE A N 1
ATOM 3182 C CA . ILE A 1 409 ? -2.814 7.537 22.915 1.00 89.25 409 ILE A CA 1
ATOM 3183 C C . ILE A 1 409 ? -2.539 6.039 22.995 1.00 89.25 409 ILE A C 1
ATOM 3185 O O . ILE A 1 409 ? -3.378 5.261 23.459 1.00 89.25 409 ILE A O 1
ATOM 3189 N N . PHE A 1 410 ? -1.341 5.634 22.586 1.00 90.69 410 PHE A N 1
ATOM 3190 C CA . PHE A 1 410 ? -0.850 4.270 22.749 1.00 90.69 410 PHE A CA 1
ATOM 3191 C C . PHE A 1 410 ? 0.641 4.242 23.064 1.00 90.69 410 PHE A C 1
ATOM 3193 O O . PHE A 1 410 ? 1.324 5.254 22.996 1.00 90.69 410 PHE A O 1
ATOM 3200 N N . HIS A 1 411 ? 1.145 3.072 23.443 1.00 91.56 411 HIS A N 1
ATOM 3201 C CA . HIS A 1 411 ? 2.539 2.893 23.822 1.00 91.56 411 HIS A CA 1
ATOM 3202 C C . HIS A 1 411 ? 3.244 1.946 22.855 1.00 91.56 411 HIS A C 1
ATOM 3204 O O . HIS A 1 411 ? 2.669 0.957 22.397 1.00 91.56 411 HIS A O 1
ATOM 3210 N N . ILE A 1 412 ? 4.515 2.211 22.583 1.00 92.50 412 ILE A N 1
ATOM 3211 C CA . ILE A 1 412 ? 5.400 1.310 21.853 1.00 92.50 412 ILE A CA 1
ATOM 3212 C C . ILE A 1 412 ? 6.510 0.869 22.796 1.00 92.50 412 ILE A C 1
ATOM 3214 O O . ILE A 1 412 ? 7.282 1.682 23.293 1.00 92.50 412 ILE A O 1
ATOM 3218 N N . LYS A 1 413 ? 6.606 -0.437 23.017 1.00 92.00 413 LYS A N 1
ATOM 3219 C CA . LYS A 1 413 ? 7.715 -1.079 23.707 1.00 92.00 413 LYS A CA 1
ATOM 3220 C C . LYS A 1 413 ? 8.776 -1.504 22.695 1.00 92.00 413 LYS A C 1
ATOM 3222 O O . LYS A 1 413 ? 8.487 -2.255 21.760 1.00 92.00 413 LYS A O 1
ATOM 3227 N N . ILE A 1 414 ? 10.009 -1.072 22.923 1.00 93.69 414 ILE A N 1
ATOM 3228 C CA . ILE A 1 414 ? 11.169 -1.413 22.103 1.00 93.69 414 ILE A CA 1
ATOM 3229 C C . ILE A 1 414 ? 11.798 -2.714 22.606 1.00 93.69 414 ILE A C 1
ATOM 3231 O O . ILE A 1 414 ? 12.157 -2.829 23.776 1.00 93.69 414 ILE A O 1
ATOM 3235 N N . ASN A 1 415 ? 11.970 -3.684 21.711 1.00 92.38 415 ASN A N 1
ATOM 3236 C CA . ASN A 1 415 ? 12.836 -4.842 21.909 1.00 92.38 415 ASN A CA 1
ATOM 3237 C C . ASN A 1 415 ? 14.017 -4.707 20.934 1.00 92.38 415 ASN A C 1
ATOM 3239 O O . ASN A 1 415 ? 13.841 -4.639 19.715 1.00 92.38 415 ASN A O 1
ATOM 3243 N N . ALA A 1 416 ? 15.225 -4.614 21.471 1.00 90.50 416 ALA A N 1
ATOM 3244 C CA . ALA A 1 416 ? 16.453 -4.407 20.734 1.00 90.50 416 ALA A CA 1
ATOM 3245 C C . ALA A 1 416 ? 16.959 -5.724 20.128 1.00 90.50 416 ALA A C 1
ATOM 3247 O O . ALA A 1 416 ? 17.149 -6.731 20.810 1.00 90.50 416 ALA A O 1
ATOM 3248 N N . CYS A 1 417 ? 17.244 -5.698 18.831 1.00 88.56 417 CYS A N 1
ATOM 3249 C CA . CYS A 1 417 ? 17.864 -6.801 18.110 1.00 88.56 417 CYS A CA 1
ATOM 3250 C C . CYS A 1 417 ? 18.957 -6.267 17.189 1.00 88.56 417 CYS A C 1
ATOM 3252 O O . CYS A 1 417 ? 18.712 -5.339 16.423 1.00 88.56 417 CYS A O 1
ATOM 3254 N N . ASP A 1 418 ? 20.159 -6.845 17.242 1.00 82.75 418 ASP A N 1
ATOM 3255 C CA . ASP A 1 418 ? 21.280 -6.362 16.428 1.00 82.75 418 ASP A CA 1
ATOM 3256 C C . ASP A 1 418 ? 21.151 -6.754 14.933 1.00 82.75 418 ASP A C 1
ATOM 3258 O O . ASP A 1 418 ? 21.748 -6.085 14.092 1.00 82.75 418 ASP A O 1
ATOM 3262 N N . SER A 1 419 ? 20.366 -7.786 14.575 1.00 79.19 419 SER A N 1
ATOM 3263 C CA . SER A 1 419 ? 20.195 -8.261 13.186 1.00 79.19 419 SER A CA 1
ATOM 3264 C C . SER A 1 419 ? 18.752 -8.671 12.864 1.00 79.19 419 SER A C 1
ATOM 3266 O O . SER A 1 419 ? 18.162 -9.482 13.576 1.00 79.19 419 SER A O 1
ATOM 3268 N N . LEU A 1 420 ? 18.202 -8.142 11.764 1.00 76.19 420 LEU A N 1
ATOM 3269 C CA . LEU A 1 420 ? 16.799 -8.304 11.347 1.00 76.19 420 LEU A CA 1
ATOM 3270 C C . LEU A 1 420 ? 16.614 -8.865 9.918 1.00 76.19 420 LEU A C 1
ATOM 3272 O O . LEU A 1 420 ? 15.546 -8.692 9.339 1.00 76.19 420 LEU A O 1
ATOM 3276 N N . ASN A 1 421 ? 17.601 -9.578 9.352 1.00 70.25 421 ASN A N 1
ATOM 3277 C CA . ASN A 1 421 ? 17.534 -10.152 7.988 1.00 70.25 421 ASN A CA 1
ATOM 3278 C C . ASN A 1 421 ? 16.988 -9.139 6.954 1.00 70.25 421 ASN A C 1
ATOM 3280 O O . ASN A 1 421 ? 15.944 -9.370 6.346 1.00 70.25 421 ASN A O 1
ATOM 3284 N N . ASP A 1 422 ? 17.659 -7.991 6.833 1.00 67.38 422 ASP A N 1
ATOM 3285 C CA . ASP A 1 422 ? 17.328 -6.875 5.928 1.00 67.38 422 ASP A CA 1
ATOM 3286 C C . ASP A 1 422 ? 16.027 -6.102 6.223 1.00 67.38 422 ASP A C 1
ATOM 3288 O O . ASP A 1 422 ? 15.698 -5.156 5.508 1.00 67.38 422 ASP A O 1
ATOM 3292 N N . LYS A 1 423 ? 15.296 -6.429 7.298 1.00 71.75 423 LYS A N 1
ATOM 3293 C CA . LYS A 1 423 ? 14.157 -5.621 7.764 1.00 71.75 423 LYS A CA 1
ATOM 3294 C C . LYS A 1 423 ? 14.603 -4.504 8.707 1.00 71.75 423 LYS A C 1
ATOM 3296 O O . LYS A 1 423 ? 15.494 -4.690 9.531 1.00 71.75 423 LYS A O 1
ATOM 3301 N N . LEU A 1 424 ? 13.914 -3.363 8.649 1.00 80.69 424 LEU A N 1
ATOM 3302 C CA . LEU A 1 424 ? 14.113 -2.259 9.600 1.00 80.69 424 LEU A CA 1
ATOM 3303 C C . LEU A 1 424 ? 13.519 -2.571 10.984 1.00 80.69 424 LEU A C 1
ATOM 3305 O O . LEU A 1 424 ? 14.123 -2.244 12.007 1.00 80.69 424 LEU A O 1
ATOM 3309 N N . PHE A 1 425 ? 12.344 -3.208 11.017 1.00 87.94 425 PHE A N 1
ATOM 3310 C CA . PHE A 1 425 ? 11.645 -3.590 12.243 1.00 87.94 425 PHE A CA 1
ATOM 3311 C C . PHE A 1 425 ? 10.667 -4.757 12.016 1.00 87.94 425 PHE A C 1
ATOM 3313 O O . PHE A 1 425 ? 10.361 -5.121 10.878 1.00 87.94 425 PHE A O 1
ATOM 3320 N N . GLU A 1 426 ? 10.153 -5.328 13.104 1.00 85.88 426 GLU A N 1
ATOM 3321 C CA . GLU A 1 426 ? 9.066 -6.315 13.114 1.00 85.88 426 GLU A CA 1
ATOM 3322 C C . GLU A 1 426 ? 8.113 -6.038 14.287 1.00 85.88 426 GLU A C 1
ATOM 3324 O O . GLU A 1 426 ? 8.561 -5.730 15.387 1.00 85.88 426 GLU A O 1
ATOM 3329 N N . ILE A 1 427 ? 6.799 -6.136 14.076 1.00 84.12 427 ILE A N 1
ATOM 3330 C CA . ILE A 1 427 ? 5.802 -6.020 15.153 1.00 84.12 427 ILE A CA 1
ATOM 3331 C C . ILE A 1 427 ? 5.609 -7.402 15.786 1.00 84.12 427 ILE A C 1
ATOM 3333 O O . ILE A 1 427 ? 5.431 -8.386 15.071 1.00 84.12 427 ILE A O 1
ATOM 3337 N N . ILE A 1 428 ? 5.647 -7.486 17.118 1.00 82.44 428 ILE A N 1
ATOM 3338 C CA . ILE A 1 428 ? 5.523 -8.739 17.871 1.00 82.44 428 ILE A CA 1
ATOM 3339 C C . ILE A 1 428 ? 4.234 -8.729 18.705 1.00 82.44 428 ILE A C 1
ATOM 3341 O O . ILE A 1 428 ? 4.047 -7.863 19.558 1.00 82.44 428 ILE A O 1
ATOM 3345 N N . ASP A 1 429 ? 3.393 -9.752 18.527 1.00 60.97 429 ASP A N 1
ATOM 3346 C CA . ASP A 1 429 ? 2.110 -9.898 19.238 1.00 60.97 429 ASP A CA 1
ATOM 3347 C C . ASP A 1 429 ? 2.233 -10.458 20.667 1.00 60.97 429 ASP A C 1
ATOM 3349 O O . ASP A 1 429 ? 1.302 -10.344 21.465 1.00 60.97 429 ASP A O 1
ATOM 3353 N N . THR A 1 430 ? 3.361 -11.079 21.023 1.00 50.56 430 THR A N 1
ATOM 3354 C CA . THR A 1 430 ? 3.598 -11.670 22.353 1.00 50.56 430 THR A CA 1
ATOM 3355 C C . THR A 1 430 ? 4.730 -10.969 23.106 1.00 50.56 430 THR A C 1
ATOM 3357 O O . THR A 1 430 ? 5.837 -10.889 22.569 1.00 50.56 430 THR A O 1
ATOM 3360 N N . PRO A 1 431 ? 4.529 -10.564 24.375 1.00 40.69 431 PRO A N 1
ATOM 3361 C CA . PRO A 1 431 ? 5.616 -10.099 25.229 1.00 40.69 431 PRO A CA 1
ATOM 3362 C C . PRO A 1 431 ? 6.678 -11.197 25.368 1.00 40.69 431 PRO A C 1
ATOM 3364 O O . PRO A 1 431 ? 6.389 -12.296 25.847 1.00 40.69 431 PRO A O 1
ATOM 3367 N N . ILE A 1 432 ? 7.917 -10.919 24.962 1.00 38.97 432 ILE A N 1
ATOM 3368 C CA . ILE A 1 432 ? 9.036 -11.829 25.214 1.00 38.97 432 ILE A CA 1
ATOM 3369 C C . ILE A 1 432 ? 9.376 -11.719 26.706 1.00 38.97 432 ILE A C 1
ATOM 3371 O O . ILE A 1 432 ? 9.944 -10.730 27.161 1.00 38.97 432 ILE A O 1
ATOM 3375 N N . SER A 1 433 ? 8.987 -12.718 27.497 1.00 29.58 433 SER A N 1
ATOM 3376 C CA . SER A 1 433 ? 9.425 -12.848 28.888 1.00 29.58 433 SER A CA 1
ATOM 3377 C C . SER A 1 433 ? 10.843 -13.430 28.921 1.00 29.58 433 SER A C 1
ATOM 3379 O O . SER A 1 433 ? 11.032 -14.606 28.590 1.00 29.58 433 SER A O 1
ATOM 3381 N N . PHE A 1 434 ? 11.834 -12.640 29.333 1.00 31.84 434 PHE A N 1
ATOM 3382 C CA . PHE A 1 434 ? 13.167 -13.144 29.665 1.00 31.84 434 PHE A CA 1
ATOM 3383 C C . PHE A 1 434 ? 13.146 -13.741 31.080 1.00 31.84 434 PHE A C 1
ATOM 3385 O O . PHE A 1 434 ? 12.965 -13.015 32.054 1.00 31.84 434 PHE A O 1
ATOM 3392 N N . ASN A 1 435 ? 13.342 -15.058 31.210 1.00 26.86 435 ASN A N 1
ATOM 3393 C CA . ASN A 1 435 ? 13.660 -15.654 32.509 1.00 26.86 435 ASN A CA 1
ATOM 3394 C C . ASN A 1 435 ? 15.138 -15.388 32.812 1.00 26.86 435 ASN A C 1
ATOM 3396 O O . ASN A 1 435 ? 16.030 -15.822 32.085 1.00 26.86 435 ASN A O 1
ATOM 3400 N N . SER A 1 436 ? 15.386 -14.650 33.888 1.00 26.70 436 SER A N 1
ATOM 3401 C CA . SER A 1 436 ? 16.692 -14.157 34.321 1.00 26.70 436 SER A CA 1
ATOM 3402 C C . SER A 1 436 ? 17.565 -15.231 34.989 1.00 26.70 436 SER A C 1
ATOM 3404 O O . SER A 1 436 ? 18.016 -15.029 36.118 1.00 26.70 436 SER A O 1
ATOM 3406 N N . THR A 1 437 ? 17.809 -16.372 34.334 1.00 26.75 437 THR A N 1
ATOM 3407 C CA . THR A 1 437 ? 18.688 -17.420 34.897 1.00 26.75 437 THR A CA 1
ATOM 3408 C C . THR A 1 437 ? 19.834 -17.910 34.017 1.00 26.75 437 THR A C 1
ATOM 3410 O O . THR A 1 437 ? 20.723 -18.544 34.570 1.00 26.75 437 THR A O 1
ATOM 3413 N N . ASP A 1 438 ? 19.946 -17.538 32.738 1.00 27.33 438 ASP A N 1
ATOM 3414 C CA . ASP A 1 438 ? 21.117 -17.922 31.929 1.00 27.33 438 ASP A CA 1
ATOM 3415 C C . ASP A 1 438 ? 22.018 -16.722 31.622 1.00 27.33 438 ASP A C 1
ATOM 3417 O O . ASP A 1 438 ? 21.822 -15.962 30.678 1.00 27.33 438 ASP A O 1
ATOM 3421 N N . LYS A 1 439 ? 23.037 -16.542 32.470 1.00 28.44 439 LYS A N 1
ATOM 3422 C CA . LYS A 1 439 ? 24.050 -15.481 32.353 1.00 28.44 439 LYS A CA 1
ATOM 3423 C C . LYS A 1 439 ? 25.117 -15.728 31.279 1.00 28.44 439 LYS A C 1
ATOM 3425 O O . LYS A 1 439 ? 26.008 -14.898 31.150 1.00 28.44 439 LYS A O 1
ATOM 3430 N N . ASN A 1 440 ? 25.031 -16.795 30.487 1.00 27.42 440 ASN A N 1
ATOM 3431 C CA . ASN A 1 440 ? 26.036 -17.126 29.476 1.00 27.42 440 ASN A CA 1
ATOM 3432 C C . ASN A 1 440 ? 25.384 -17.585 28.166 1.00 27.42 440 ASN A C 1
ATOM 3434 O O . ASN A 1 440 ? 25.304 -18.778 27.928 1.00 27.42 440 ASN A O 1
ATOM 3438 N N . GLU A 1 441 ? 24.935 -16.641 27.331 1.00 28.17 441 GLU A N 1
ATOM 3439 C CA . GLU A 1 441 ? 24.897 -16.759 25.858 1.00 28.17 441 GLU A CA 1
ATOM 3440 C C . GLU A 1 441 ? 24.423 -15.423 25.246 1.00 28.17 441 GLU A C 1
ATOM 3442 O O . GLU A 1 441 ? 23.238 -15.166 25.043 1.00 28.17 441 GLU A O 1
ATOM 3447 N N . LYS A 1 442 ? 25.369 -14.519 24.948 1.00 31.59 442 LYS A N 1
ATOM 3448 C CA . LYS A 1 442 ? 25.122 -13.331 24.110 1.00 31.59 442 LYS A CA 1
ATOM 3449 C C . LYS A 1 442 ? 25.098 -13.737 22.634 1.00 31.59 442 LYS A C 1
ATOM 3451 O O . LYS A 1 442 ? 25.983 -13.369 21.868 1.00 31.59 442 LYS A O 1
ATOM 3456 N N . THR A 1 443 ? 24.111 -14.525 22.225 1.00 29.50 443 THR A N 1
ATOM 3457 C CA . THR A 1 443 ? 23.746 -14.688 20.810 1.00 29.50 443 THR A CA 1
ATOM 3458 C C . THR A 1 443 ? 22.286 -15.124 20.748 1.00 29.50 443 THR A C 1
ATOM 3460 O O . THR A 1 443 ? 21.966 -16.298 20.912 1.00 29.50 443 THR A O 1
ATOM 3463 N N . ILE A 1 444 ? 21.370 -14.173 20.548 1.00 35.19 444 ILE A N 1
ATOM 3464 C CA . ILE A 1 444 ? 19.954 -14.494 20.343 1.00 35.19 444 ILE A CA 1
ATOM 3465 C C . ILE A 1 444 ? 19.839 -15.164 18.974 1.00 35.19 444 ILE A C 1
ATOM 3467 O O . ILE A 1 444 ? 19.902 -14.526 17.927 1.00 35.19 444 ILE A O 1
ATOM 3471 N N . ASN A 1 445 ? 19.728 -16.487 18.996 1.00 32.25 445 ASN A N 1
ATOM 3472 C CA . ASN A 1 445 ? 19.627 -17.307 17.805 1.00 32.25 445 ASN A CA 1
ATOM 3473 C C . ASN A 1 445 ? 18.191 -17.203 17.259 1.00 32.25 445 ASN A C 1
ATOM 3475 O O . ASN A 1 445 ? 17.237 -17.620 17.920 1.00 32.25 445 ASN A O 1
ATOM 3479 N N . TYR A 1 446 ? 18.034 -16.669 16.044 1.00 33.31 446 TYR A N 1
ATOM 3480 C CA . TYR A 1 446 ? 16.768 -16.462 15.312 1.00 33.31 446 TYR A CA 1
ATOM 3481 C C . TYR A 1 446 ? 15.831 -17.701 15.313 1.00 33.31 446 TYR A C 1
ATOM 3483 O O . TYR A 1 446 ? 14.608 -17.596 15.205 1.00 33.31 446 TYR A O 1
ATOM 3491 N N . ALA A 1 447 ? 16.390 -18.900 15.516 1.00 31.44 447 ALA A N 1
ATOM 3492 C CA . ALA A 1 447 ? 15.668 -20.167 15.636 1.00 31.44 447 ALA A CA 1
ATOM 3493 C C . ALA A 1 447 ? 14.795 -20.312 16.907 1.00 31.44 447 ALA A C 1
ATOM 3495 O O . ALA A 1 447 ? 13.804 -21.050 16.879 1.00 31.44 447 ALA A O 1
ATOM 3496 N N . LEU A 1 448 ? 15.121 -19.626 18.011 1.00 34.22 448 LEU A N 1
ATOM 3497 C CA . LEU A 1 448 ? 14.367 -19.705 19.273 1.00 34.22 448 LEU A CA 1
ATOM 3498 C C . LEU A 1 448 ? 13.050 -18.907 19.224 1.00 34.22 448 LEU A C 1
ATOM 3500 O O . LEU A 1 448 ? 12.041 -19.404 19.729 1.00 34.22 448 LEU A O 1
ATOM 3504 N N . CYS A 1 449 ? 13.008 -17.764 18.523 1.00 34.69 449 CYS A N 1
ATOM 3505 C CA . CYS A 1 449 ? 11.764 -17.013 18.277 1.00 34.69 449 CYS A CA 1
ATOM 3506 C C . CYS A 1 449 ? 10.751 -17.823 17.450 1.00 34.69 449 CYS A C 1
ATOM 3508 O O . CYS A 1 449 ? 9.572 -17.883 17.795 1.00 34.69 449 CYS A O 1
ATOM 3510 N N . LYS A 1 450 ? 11.200 -18.550 16.414 1.00 31.34 450 LYS A N 1
ATOM 3511 C CA . LYS A 1 450 ? 10.305 -19.395 15.596 1.00 31.34 450 LYS A CA 1
ATOM 3512 C C . LYS A 1 450 ? 9.731 -20.602 16.346 1.00 31.34 450 LYS A C 1
ATOM 3514 O O . LYS A 1 450 ? 8.628 -21.043 16.023 1.00 31.34 450 LYS A O 1
ATOM 3519 N N . LYS A 1 451 ? 10.440 -21.162 17.336 1.00 30.31 451 LYS A N 1
ATOM 3520 C CA . LYS A 1 451 ? 9.992 -22.384 18.035 1.00 30.31 451 LYS A CA 1
ATOM 3521 C C . LYS A 1 451 ? 8.761 -22.173 18.924 1.00 30.31 451 LYS A C 1
ATOM 3523 O O . LYS A 1 451 ? 8.004 -23.123 19.091 1.00 30.31 451 LYS A O 1
ATOM 3528 N N . LYS A 1 452 ? 8.509 -20.959 19.432 1.00 30.28 452 LYS A N 1
ATOM 3529 C CA . LYS A 1 452 ? 7.285 -20.651 20.202 1.00 30.28 452 LYS A CA 1
ATOM 3530 C C . LYS A 1 452 ? 6.062 -20.323 19.333 1.00 30.28 452 LYS A C 1
ATOM 3532 O O . LYS A 1 452 ? 4.944 -20.463 19.809 1.00 30.28 452 LYS A O 1
ATOM 3537 N N . ILE A 1 453 ? 6.259 -19.979 18.058 1.00 31.77 453 ILE A N 1
ATOM 3538 C CA . ILE A 1 453 ? 5.176 -19.630 17.116 1.00 31.77 453 ILE A CA 1
ATOM 3539 C C . ILE A 1 453 ? 4.549 -20.885 16.467 1.00 31.77 453 ILE A C 1
ATOM 3541 O O . ILE A 1 453 ? 3.431 -20.848 15.965 1.00 31.77 453 ILE A O 1
ATOM 3545 N N . LYS A 1 454 ? 5.219 -22.045 16.531 1.00 25.09 454 LYS A N 1
ATOM 3546 C CA . LYS A 1 454 ? 4.791 -23.282 15.845 1.00 25.09 454 LYS A CA 1
ATOM 3547 C C . LYS A 1 454 ? 3.626 -24.061 16.482 1.00 25.09 454 LYS A C 1
ATOM 3549 O O . LYS A 1 454 ? 3.248 -25.083 15.925 1.00 25.09 454 LYS A O 1
ATOM 3554 N N . ASN A 1 455 ? 3.055 -23.599 17.597 1.00 23.73 455 ASN A N 1
ATOM 3555 C CA . ASN A 1 455 ? 1.946 -24.280 18.287 1.00 23.73 455 ASN A CA 1
ATOM 3556 C C . ASN A 1 455 ? 0.598 -23.540 18.214 1.00 23.73 455 ASN A C 1
ATOM 3558 O O . ASN A 1 455 ? -0.316 -23.861 18.971 1.00 23.73 455 ASN A O 1
ATOM 3562 N N . ILE A 1 456 ? 0.443 -22.583 17.296 1.00 26.12 456 ILE A N 1
ATOM 3563 C CA . ILE A 1 456 ? -0.870 -22.017 16.971 1.00 26.12 456 ILE A CA 1
ATOM 3564 C C . ILE A 1 456 ? -1.423 -22.814 15.786 1.00 26.12 456 ILE A C 1
ATOM 3566 O O . ILE A 1 456 ? -0.820 -22.865 14.718 1.00 26.12 456 ILE A O 1
ATOM 3570 N N . SER A 1 457 ? -2.530 -23.508 16.044 1.00 23.77 457 SER A N 1
ATOM 3571 C CA . SER A 1 457 ? -3.280 -24.397 15.152 1.00 23.77 457 SER A CA 1
ATOM 3572 C C . SER A 1 457 ? -3.385 -23.918 13.698 1.00 23.77 457 SER A C 1
ATOM 3574 O O . SER A 1 457 ? -3.579 -22.731 13.455 1.00 23.77 457 SER A O 1
ATOM 3576 N N . GLU A 1 458 ? -3.381 -24.875 12.765 1.00 23.61 458 GLU A N 1
ATOM 3577 C CA . GLU A 1 458 ? -3.553 -24.787 11.299 1.00 23.61 458 GLU A CA 1
ATOM 3578 C C . GLU A 1 458 ? -4.880 -24.139 10.808 1.00 23.61 458 GLU A C 1
ATOM 3580 O O . GLU A 1 458 ? -5.444 -24.543 9.792 1.00 23.61 458 GLU A O 1
ATOM 3585 N N . HIS A 1 459 ? -5.428 -23.142 11.509 1.00 24.23 459 HIS A N 1
ATOM 3586 C CA . HIS A 1 459 ? -6.702 -22.475 11.200 1.00 24.23 459 HIS A CA 1
ATOM 3587 C C . HIS A 1 459 ? -6.592 -20.954 11.017 1.00 24.23 459 HIS A C 1
ATOM 3589 O O . HIS A 1 459 ? -7.614 -20.273 10.944 1.00 24.23 459 HIS A O 1
ATOM 3595 N N . THR A 1 460 ? -5.382 -20.410 10.856 1.00 26.02 460 THR A N 1
ATOM 3596 C CA . THR A 1 460 ? -5.196 -19.019 10.418 1.00 26.02 460 THR A CA 1
ATOM 3597 C C . THR A 1 460 ? -5.534 -18.908 8.930 1.00 26.02 460 THR A C 1
ATOM 3599 O O . THR A 1 460 ? -4.663 -18.959 8.063 1.00 26.02 460 THR A O 1
ATOM 3602 N N . ILE A 1 461 ? -6.829 -18.817 8.626 1.00 29.11 461 ILE A N 1
ATOM 3603 C CA . ILE A 1 461 ? -7.321 -18.422 7.309 1.00 29.11 461 ILE A CA 1
ATOM 3604 C C . ILE A 1 461 ? -6.921 -16.959 7.135 1.00 29.11 461 ILE A C 1
ATOM 3606 O O . ILE A 1 461 ? -7.447 -16.061 7.788 1.00 29.11 461 ILE A O 1
ATOM 3610 N N . ILE A 1 462 ? -5.910 -16.764 6.297 1.00 32.53 462 ILE A N 1
ATOM 3611 C CA . ILE A 1 462 ? -5.357 -15.478 5.896 1.00 32.53 462 ILE A CA 1
ATOM 3612 C C . ILE A 1 462 ? -6.505 -14.623 5.349 1.00 32.53 462 ILE A C 1
ATOM 3614 O O . ILE A 1 462 ? -7.088 -14.956 4.313 1.00 32.53 462 ILE A O 1
ATOM 3618 N N . ARG A 1 463 ? -6.825 -13.523 6.049 1.00 38.94 463 ARG A N 1
ATOM 3619 C CA . ARG A 1 463 ? -7.612 -12.420 5.486 1.00 38.94 463 ARG A CA 1
ATOM 3620 C C . ARG A 1 463 ? -6.964 -12.038 4.166 1.00 38.94 463 ARG A C 1
ATOM 3622 O O . ARG A 1 463 ? -5.764 -11.796 4.106 1.00 38.94 463 ARG A O 1
ATOM 3629 N N . MET A 1 464 ? -7.768 -12.103 3.118 1.00 32.16 464 MET A N 1
ATOM 3630 C CA . MET A 1 464 ? -7.356 -12.141 1.727 1.00 32.16 464 MET A CA 1
ATOM 3631 C C . MET A 1 464 ? -6.062 -11.383 1.373 1.00 32.16 464 MET A C 1
ATOM 3633 O O . MET A 1 464 ? -6.054 -10.165 1.215 1.00 32.16 464 MET A O 1
ATOM 3637 N N . GLN A 1 465 ? -5.015 -12.156 1.080 1.00 28.69 465 GLN A N 1
ATOM 3638 C CA . GLN A 1 465 ? -4.180 -11.909 -0.091 1.00 28.69 465 GLN A CA 1
ATOM 3639 C C . GLN A 1 465 ? -4.138 -13.158 -0.988 1.00 28.69 465 GLN A C 1
ATOM 3641 O O . GLN A 1 465 ? -4.310 -14.280 -0.498 1.00 28.69 465 GLN A O 1
ATOM 3646 N N . PRO A 1 466 ? -3.940 -12.975 -2.307 1.00 28.86 466 PRO A N 1
ATOM 3647 C CA . PRO A 1 466 ? -3.936 -14.040 -3.297 1.00 28.86 466 PRO A CA 1
ATOM 3648 C C . PRO A 1 466 ? -2.624 -14.822 -3.208 1.00 28.86 466 PRO A C 1
ATOM 3650 O O . PRO A 1 466 ? -1.697 -14.607 -3.983 1.00 28.86 466 PRO A O 1
ATOM 3653 N N . GLN A 1 467 ? -2.523 -15.757 -2.269 1.00 25.44 467 GLN A N 1
ATOM 3654 C CA . GLN A 1 467 ? -1.479 -16.767 -2.363 1.00 25.44 467 GLN A CA 1
ATOM 3655 C C . GLN A 1 467 ? -1.931 -17.824 -3.367 1.00 25.44 467 GLN A C 1
ATOM 3657 O O . GLN A 1 467 ? -2.896 -18.558 -3.142 1.00 25.44 467 GLN A O 1
ATOM 3662 N N . PHE A 1 468 ? -1.232 -17.878 -4.501 1.00 26.06 468 PHE A N 1
ATOM 3663 C CA . PHE A 1 468 ? -1.250 -19.017 -5.408 1.00 26.06 468 PHE A CA 1
ATOM 3664 C C . PHE A 1 468 ? -1.041 -20.291 -4.584 1.00 26.06 468 PHE A C 1
ATOM 3666 O O . PHE A 1 468 ? 0.070 -20.584 -4.141 1.00 26.06 468 PHE A O 1
ATOM 3673 N N . PHE A 1 469 ? -2.105 -21.064 -4.370 1.00 24.72 469 PHE A N 1
ATOM 3674 C CA . PHE A 1 469 ? -1.959 -22.421 -3.868 1.00 24.72 469 PHE A CA 1
ATOM 3675 C C . PHE A 1 469 ? -1.203 -23.220 -4.932 1.00 24.72 469 PHE A C 1
ATOM 3677 O O . PHE A 1 469 ? -1.776 -23.650 -5.935 1.00 24.72 469 PHE A O 1
ATOM 3684 N N . HIS A 1 470 ? 0.096 -23.425 -4.713 1.00 24.09 470 HIS A N 1
ATOM 3685 C CA . HIS A 1 470 ? 0.846 -24.460 -5.405 1.00 24.09 470 HIS A CA 1
ATOM 3686 C C . HIS A 1 470 ? 0.217 -25.806 -5.028 1.00 24.09 470 HIS A C 1
ATOM 3688 O O . HIS A 1 470 ? 0.421 -26.345 -3.939 1.00 24.09 470 HIS A O 1
ATOM 3694 N N . LEU A 1 471 ? -0.602 -26.332 -5.937 1.00 26.34 471 LEU A N 1
ATOM 3695 C CA . LEU A 1 471 ? -1.157 -27.674 -5.858 1.00 26.34 471 LEU A CA 1
ATOM 3696 C C . LEU A 1 471 ? 0.000 -28.678 -5.896 1.00 26.34 471 LEU A C 1
ATOM 3698 O O . LEU A 1 471 ? 0.523 -29.003 -6.961 1.00 26.34 471 LEU A O 1
ATOM 3702 N N . THR A 1 472 ? 0.379 -29.221 -4.740 1.00 26.64 472 THR A N 1
ATOM 3703 C CA . THR A 1 472 ? 1.090 -30.501 -4.705 1.00 26.64 472 THR A CA 1
ATOM 3704 C C . THR A 1 472 ? 0.084 -31.590 -5.068 1.00 26.64 472 THR A C 1
ATOM 3706 O O . THR A 1 472 ? -0.679 -32.099 -4.249 1.00 26.64 472 THR A O 1
ATOM 3709 N N . GLY A 1 473 ? 0.029 -31.913 -6.359 1.00 25.98 473 GLY A N 1
ATOM 3710 C CA . GLY A 1 473 ? -0.817 -32.971 -6.890 1.00 25.98 473 GLY A CA 1
ATOM 3711 C C . GLY A 1 473 ? -0.386 -34.344 -6.378 1.00 25.98 473 GLY A C 1
ATOM 3712 O O . GLY A 1 473 ? 0.419 -35.024 -7.010 1.00 25.98 473 GLY A O 1
ATOM 3713 N N . LYS A 1 474 ? -0.979 -34.819 -5.278 1.00 26.56 474 LYS A N 1
ATOM 3714 C CA . LYS A 1 474 ? -1.091 -36.263 -5.040 1.00 26.56 474 LYS A CA 1
ATOM 3715 C C . LYS A 1 474 ? -2.154 -36.808 -5.992 1.00 26.56 474 LYS A C 1
ATOM 3717 O O . LYS A 1 474 ? -3.348 -36.722 -5.718 1.00 26.56 474 LYS A O 1
ATOM 3722 N N . LYS A 1 475 ? -1.705 -37.370 -7.121 1.00 28.44 475 LYS A N 1
ATOM 3723 C CA . LYS A 1 475 ? -2.525 -38.185 -8.030 1.00 28.44 475 LYS A CA 1
ATOM 3724 C C . LYS A 1 475 ? -3.237 -39.280 -7.224 1.00 28.44 475 LYS A C 1
ATOM 3726 O O . LYS A 1 475 ? -2.623 -40.280 -6.859 1.00 28.44 475 LYS A O 1
ATOM 3731 N N . ARG A 1 476 ? -4.536 -39.116 -6.964 1.00 26.16 476 ARG A N 1
ATOM 3732 C CA . ARG A 1 476 ? -5.424 -40.245 -6.670 1.00 26.16 476 ARG A CA 1
ATOM 3733 C C . ARG A 1 476 ? -5.810 -40.864 -8.009 1.00 26.16 476 ARG A C 1
ATOM 3735 O O . ARG A 1 476 ? -6.427 -40.202 -8.834 1.00 26.16 476 ARG A O 1
ATOM 3742 N N . LYS A 1 477 ? -5.405 -42.119 -8.221 1.00 28.30 477 LYS A N 1
ATOM 3743 C CA . LYS A 1 477 ? -5.934 -42.977 -9.284 1.00 28.30 477 LYS A CA 1
ATOM 3744 C C . LYS A 1 477 ? -7.439 -43.128 -9.054 1.00 28.30 477 LYS A C 1
ATOM 3746 O O . LYS A 1 477 ? -7.837 -43.739 -8.066 1.00 28.30 477 LYS A O 1
ATOM 3751 N N . THR A 1 478 ? -8.256 -42.561 -9.928 1.00 28.95 478 THR A N 1
ATOM 3752 C CA . THR A 1 478 ? -9.666 -42.928 -10.056 1.00 28.95 478 THR A CA 1
ATOM 3753 C C . THR A 1 478 ? -9.758 -44.012 -11.117 1.00 28.95 478 THR A C 1
ATOM 3755 O O . THR A 1 478 ? -9.375 -43.786 -12.262 1.00 28.95 478 THR A O 1
ATOM 3758 N N . ASN A 1 479 ? -10.203 -45.198 -10.701 1.00 25.58 479 ASN A N 1
ATOM 3759 C CA . ASN A 1 479 ? -10.611 -46.262 -11.605 1.00 25.58 479 ASN A CA 1
ATOM 3760 C C . ASN A 1 479 ? -11.820 -45.782 -12.410 1.00 25.58 479 ASN A C 1
ATOM 3762 O O . ASN A 1 479 ? -12.812 -45.331 -11.837 1.00 25.58 479 ASN A O 1
ATOM 3766 N N . GLU A 1 480 ? -11.711 -45.902 -13.726 1.00 27.95 480 GLU A N 1
ATOM 3767 C CA . GLU A 1 480 ? -12.825 -45.844 -14.661 1.00 27.95 480 GLU A CA 1
ATOM 3768 C C . GLU A 1 480 ? -13.794 -46.993 -14.371 1.00 27.95 480 GLU A C 1
ATOM 3770 O O . GLU A 1 480 ? -13.391 -48.155 -14.387 1.00 27.95 480 GLU A O 1
ATOM 3775 N N . GLN A 1 481 ? -15.070 -46.675 -14.158 1.00 25.47 481 GLN A N 1
ATOM 3776 C CA . GLN A 1 481 ? -16.187 -47.548 -14.517 1.00 25.47 481 GLN A CA 1
ATOM 3777 C C . GLN A 1 481 ? -17.342 -46.679 -15.031 1.00 25.47 481 GLN A C 1
ATOM 3779 O O . GLN A 1 481 ? -18.013 -45.990 -14.271 1.00 25.47 481 GLN A O 1
ATOM 3784 N N . SER A 1 482 ? -17.469 -46.692 -16.360 1.00 27.78 482 SER A N 1
ATOM 3785 C CA . SER A 1 482 ? -18.684 -46.617 -17.185 1.00 27.78 482 SER A CA 1
ATOM 3786 C C . SER A 1 482 ? -20.011 -46.210 -16.522 1.00 27.78 482 SER A C 1
ATOM 3788 O O . SER A 1 482 ? -20.578 -46.992 -15.755 1.00 27.78 482 SER A O 1
ATOM 3790 N N . LEU A 1 483 ? -20.588 -45.093 -16.975 1.00 28.00 483 LEU A N 1
ATOM 3791 C CA . LEU A 1 483 ? -21.698 -45.060 -17.948 1.00 28.00 483 LEU A CA 1
ATOM 3792 C C . LEU A 1 483 ? -21.943 -43.630 -18.439 1.00 28.00 483 LEU A C 1
ATOM 3794 O O . LEU A 1 483 ? -21.869 -42.706 -17.599 1.00 28.00 483 LEU A O 1
#

Secondary structure (DSSP, 8-state):
-TTSTTS-HHHHTT-S-EE---SSHHHHHHHHHHHHHHT--EEEEEEETTEEEEEEE-TTTS--GGGSPPPPPPP--HHHHHT---SHHHHHHHHHHHHHHHHS----TTTT---S--S--TT---S--HHHHHHHHHHT-HHHHHIIIIIIHHHHHTT-GGG-SSSPPPPPPPHHHHHHHHT-PPPHHHHHHHHHS-PPPPHHHHHHHHHHHHHHHHHHHTT------TT-HHHHHHHHHHHHHHHHHTTPPP--HHHHHHHHTT-PPP-HHHHHHHHHHHHHHHHHHHTT-S---EEEEEEEEETTEEEEEEPPPPPPTT-TTTSSS-EEEEEE-TTT-BHHHIIIIIIIIIH---SEEEEESSTT--EEE-SSHHHHGGGTTSBGGGGT--TT-EEEEEETTTTEEEEEEEEE-S--TT-SEEEESS-----TT--S-----HHHHHHHHTTS-TT---SS-------------PPP---

pLDDT: mean 77.19, std 21.06, range [23.61, 97.69]

Organism: Myxobolus squamalis (NCBI:txid59785)

Solvent-accessible surface area (backbone atoms only — not comparable to full-atom values): 28069 Å² total; per-residue (Å²): 120,80,86,41,83,86,60,38,50,74,56,50,52,75,43,84,64,46,75,52,86,65,94,50,71,51,64,50,52,50,52,43,55,39,26,52,72,38,66,26,40,33,35,44,48,52,74,47,38,65,27,32,35,33,39,65,28,34,72,97,63,23,26,53,80,71,46,52,90,72,87,69,80,90,81,75,58,59,62,36,44,70,74,57,53,89,50,53,68,33,27,37,54,40,23,48,52,53,47,32,44,70,39,36,72,48,90,60,59,66,43,71,62,84,93,78,77,78,96,78,66,101,80,72,73,70,74,55,39,65,72,61,49,47,61,46,57,72,69,62,41,40,65,63,50,46,45,45,60,45,28,52,35,36,54,55,57,47,66,45,58,88,81,37,79,88,48,84,59,48,53,54,64,54,68,66,52,55,58,64,19,72,77,50,82,69,53,73,67,55,46,43,50,53,33,70,33,86,50,87,75,58,69,46,58,31,53,19,40,27,30,46,23,49,44,47,50,51,67,75,44,75,86,56,68,48,77,93,45,72,86,38,45,53,57,36,34,26,29,34,18,45,14,35,52,50,15,51,30,57,76,40,73,65,76,20,36,37,57,42,44,32,62,73,59,70,54,67,54,82,36,71,70,44,51,53,52,46,55,51,51,46,52,54,48,49,53,36,53,76,70,68,49,90,75,68,48,31,35,36,40,44,78,57,58,66,79,96,30,43,67,45,75,38,81,73,56,59,58,38,74,53,11,56,77,82,21,96,66,19,40,38,37,34,40,29,32,31,80,71,44,24,43,45,52,43,47,51,52,46,34,31,70,62,67,55,46,84,50,40,34,33,26,39,72,51,102,78,52,52,74,62,40,46,63,53,57,83,81,28,54,88,40,33,87,39,31,36,41,79,73,76,37,42,69,71,35,48,33,38,36,41,27,70,86,77,74,45,71,30,33,39,33,34,38,60,38,96,77,57,89,93,46,78,62,47,81,46,91,66,87,84,80,79,77,94,77,74,93,80,71,100,64,91,56,76,69,62,68,55,64,73,62,72,77,68,70,99,72,79,75,70,78,87,70,92,71,80,78,79,78,81,77,76,82,74,87,75,81,88,76,90,132

Sequence (483 aa):
DIIAKKFDVSFFGKFDVVINALDNRESRSHVNKMCLKAAVPLIDAGTAGYLGQVAVYKKDVTECYDCSPHPVAETYPTCTIRNNPSKLIHCIVWAKHLYEILFFNSETDIFDSDPGITKSTEDFNPVCSASSLTSIAETKDGNALIEKIFVYDIKKLSKIDSLWETHAPPSVLSHELIASAEFSVLTSEEISLIVAKNDHLDITTWVSLFKNCFELLLKVFKDSPVPFDKDNDFIMGFVAAAANIRAHLFCLEKDSAFKIKTMAGNIIPAIATTNDIIASLSVIEAIKLLNGTRESKEVYLSQRPMGNKIISPMTFSKPNPNCHTCSLKPTVSILCNPKTLTIIQFRDHVLREGLGYTLVDVEMDDSKGSIILSSDENETKHNLSKTLSKFEIGEGSILKIDDFLTDHIFHIKINACDSLNDKLFEIIDTPISFNSTDKNEKTINYALCKKKIKNISEHTIIRMQPQFFHLTGKKRKTNEQSL